Protein AF-0000000066235994 (afdb_homodimer)

Foldseek 3Di:
DPDDLVLLQQLLLLLLLLVVVLVVCQPPPGLDQDDDPVCLVVCVVCCVVVVNDDSVSVSNVVSVVVSVVVSVCCCQVPNVLSNLCSQQVWAKDKDFQDKAFPLLVVQLVVLLVCLVVVVDFDDPVVLLVSLLVSRPDDGDIDTFDIDMFSTWDDDPAATEGEAEDEQADDLVCQSVVLSVQSRVQSRCCNVPVRHHYAYAYEYQFQPVDDVVCGQDDDLVVSQVVYHCSRSRDDSVRYAYGQRSQCVSNVHGPRNVSSVQLSVLQPDPCNVVLLVLLQALPQADLVQFQDPNGGNVVSLVVNLVSCVSNSNVLVNVLSVLLVVNRNHDDDPVVVVVSSVLRGHTCADPSSHGDPVSSVVSVVSSCVVPVD/DPDDLVLLQQLLLLLLLLVVVLVVCCPPDHLPQDDDPVCLVVCVVCCVVVVNDDSVSVSNVVSVVVSVVVSVCCCQVPNVLSNLCSQQVWAKDKDFQDKAFPLLVVQLVVLLVCLVVVVDFDDPVVLLVSLLVSRPDDGDIDTFDIDMFSTWDDDPAATEGEAEDEQADDLVCQSVVLSVQSRVQSRCCNVPVRHHYAYAYEYQFQPVDDVVCGQDDDLVVSQVVYHCSRSRDDSVRYAYGQRSQCVSNVHGPRNVSSVQLSVLQPDPCNVVLLVLLQALPQADLVQFQDPNGGNVVSLVVNLVSCVSNSNVLVNVLSVLLVVNRNHDDDPVLVVVSSVLRGHTCADPSSHGCPVSSVVSVVSSCVVPVD

Organism: Methanocaldococcus jannaschii (strain ATCC 43067 / DSM 2661 / JAL-1 / JCM 10045 / NBRC 100440) (NCBI:txid243232)

InterPro domains:
  IPR019045 Restriction endonuclease, type II, HinfI-like [PF09520] (4-265)

pLDDT: mean 92.05, std 8.01, range [51.38, 98.56]

Structure (mmCIF, N/CA/C/O backbone):
data_AF-0000000066235994-model_v1
#
loop_
_entity.id
_entity.type
_entity.pdbx_description
1 polymer 'Type II restriction enzyme MjaII'
#
loop_
_atom_site.group_PDB
_atom_site.id
_atom_site.type_symbol
_atom_site.label_atom_id
_atom_site.label_alt_id
_atom_site.label_comp_id
_atom_site.label_asym_id
_atom_site.label_entity_id
_atom_site.label_seq_id
_atom_site.pdbx_PDB_ins_code
_atom_site.Cartn_x
_atom_site.Cartn_y
_atom_site.Cartn_z
_atom_site.occupancy
_atom_site.B_iso_or_equiv
_atom_site.auth_seq_id
_atom_site.auth_comp_id
_atom_site.auth_asym_id
_atom_site.auth_atom_id
_atom_site.pdbx_PDB_model_num
ATOM 1 N N . MET A 1 1 ? -5.742 -22.312 -29.156 1 58.5 1 MET A N 1
ATOM 2 C CA . MET A 1 1 ? -6.043 -23.625 -28.594 1 58.5 1 MET A CA 1
ATOM 3 C C . MET A 1 1 ? -6.418 -23.516 -27.125 1 58.5 1 MET A C 1
ATOM 5 O O . MET A 1 1 ? -5.926 -22.625 -26.422 1 58.5 1 MET A O 1
ATOM 9 N N . PRO A 1 2 ? -7.488 -24.172 -26.688 1 82.75 2 PRO A N 1
ATOM 10 C CA . PRO A 1 2 ? -7.926 -24.141 -25.297 1 82.75 2 PRO A CA 1
ATOM 11 C C . PRO A 1 2 ? -6.797 -24.453 -24.312 1 82.75 2 PRO A C 1
ATOM 13 O O . PRO A 1 2 ? -5.832 -25.125 -24.672 1 82.75 2 PRO A O 1
ATOM 16 N N . LEU A 1 3 ? -6.75 -23.75 -23.234 1 92.12 3 LEU A N 1
ATOM 17 C CA . LEU A 1 3 ? -5.754 -24.016 -22.203 1 92.12 3 LEU A CA 1
ATOM 18 C C . LEU A 1 3 ? -5.668 -25.5 -21.906 1 92.12 3 LEU A C 1
ATOM 20 O O . LEU A 1 3 ? -6.695 -26.188 -21.828 1 92.12 3 LEU A O 1
ATOM 24 N N . SER A 1 4 ? -4.48 -26 -21.922 1 94.44 4 SER A N 1
ATOM 25 C CA . SER A 1 4 ? -4.281 -27.406 -21.625 1 94.44 4 SER A CA 1
ATOM 26 C C . SER A 1 4 ? -4.707 -27.75 -20.203 1 94.44 4 SER A C 1
ATOM 28 O O . SER A 1 4 ? -4.781 -26.859 -19.344 1 94.44 4 SER A O 1
ATOM 30 N N . LYS A 1 5 ? -4.961 -28.984 -19.969 1 95.19 5 LYS A N 1
ATOM 31 C CA . LYS A 1 5 ? -5.348 -29.453 -18.641 1 95.19 5 LYS A CA 1
ATOM 32 C C . LYS A 1 5 ? -4.254 -29.156 -17.609 1 95.19 5 LYS A C 1
ATOM 34 O O . LYS A 1 5 ? -4.543 -28.844 -16.469 1 95.19 5 LYS A O 1
ATOM 39 N N . ASN A 1 6 ? -3.049 -29.297 -18.078 1 95.19 6 ASN A N 1
ATOM 40 C CA . ASN A 1 6 ? -1.917 -29.047 -17.188 1 95.19 6 ASN A CA 1
ATOM 41 C C . ASN A 1 6 ? -1.886 -27.594 -16.734 1 95.19 6 ASN A C 1
ATOM 43 O O . ASN A 1 6 ? -1.68 -27.312 -15.547 1 95.19 6 ASN A O 1
ATOM 47 N N . VAL A 1 7 ? -2.088 -26.672 -17.672 1 96.94 7 VAL A N 1
ATOM 48 C CA . VAL A 1 7 ? -2.096 -25.234 -17.359 1 96.94 7 VAL A CA 1
ATOM 49 C C . VAL A 1 7 ? -3.252 -24.922 -16.422 1 96.94 7 VAL A C 1
ATOM 51 O O . VAL A 1 7 ? -3.072 -24.219 -15.414 1 96.94 7 VAL A O 1
ATOM 54 N N . ILE A 1 8 ? -4.395 -25.484 -16.719 1 97.81 8 ILE A N 1
ATOM 55 C CA . ILE A 1 8 ? -5.59 -25.266 -15.922 1 97.81 8 ILE A CA 1
ATOM 56 C C . ILE A 1 8 ? -5.348 -25.75 -14.492 1 97.81 8 ILE A C 1
ATOM 58 O O . ILE A 1 8 ? -5.66 -25.047 -13.531 1 97.81 8 ILE A O 1
ATOM 62 N N . GLU A 1 9 ? -4.797 -26.891 -14.328 1 97.69 9 GLU A N 1
ATOM 63 C CA . GLU A 1 9 ? -4.543 -27.469 -13.008 1 97.69 9 GLU A CA 1
ATOM 64 C C . GLU A 1 9 ? -3.539 -26.609 -12.227 1 97.69 9 GLU A C 1
ATOM 66 O O . GLU A 1 9 ? -3.684 -26.422 -11.023 1 97.69 9 GLU A O 1
ATOM 71 N N . LYS A 1 10 ? -2.486 -26.156 -12.898 1 97.44 10 LYS A N 1
ATOM 72 C CA . LYS A 1 10 ? -1.503 -25.312 -12.227 1 97.44 10 LYS A CA 1
ATOM 73 C C . LYS A 1 10 ? -2.15 -24.031 -11.688 1 97.44 10 LYS A C 1
ATOM 75 O O . LYS A 1 10 ? -1.8 -23.562 -10.602 1 97.44 10 LYS A O 1
ATOM 80 N N . ILE A 1 11 ? -3.068 -23.438 -12.477 1 98.06 11 ILE A N 1
ATOM 81 C CA . ILE A 1 11 ? -3.791 -22.25 -12.031 1 98.06 11 ILE A CA 1
ATOM 82 C C . ILE A 1 11 ? -4.645 -22.594 -10.812 1 98.06 11 ILE A C 1
ATOM 84 O O . ILE A 1 11 ? -4.703 -21.828 -9.852 1 98.06 11 ILE A O 1
ATOM 88 N N . SER A 1 12 ? -5.309 -23.781 -10.844 1 98.44 12 SER A N 1
ATOM 89 C CA . SER A 1 12 ? -6.094 -24.25 -9.711 1 98.44 12 SER A CA 1
ATOM 90 C C . SER A 1 12 ? -5.238 -24.375 -8.453 1 98.44 12 SER A C 1
ATOM 92 O O . SER A 1 12 ? -5.637 -23.922 -7.379 1 98.44 12 SER A O 1
ATOM 94 N N . ILE A 1 13 ? -4.09 -24.984 -8.609 1 97.56 13 ILE A N 1
ATOM 95 C CA . ILE A 1 13 ? -3.189 -25.203 -7.484 1 97.56 13 ILE A CA 1
ATOM 96 C C . ILE A 1 13 ? -2.762 -23.859 -6.895 1 97.56 13 ILE A C 1
ATOM 98 O O . ILE A 1 13 ? -2.744 -23.688 -5.672 1 97.56 13 ILE A O 1
ATOM 102 N N . GLU A 1 14 ? -2.43 -22.891 -7.777 1 97.25 14 GLU A N 1
ATOM 103 C CA . GLU A 1 14 ? -2.053 -21.562 -7.312 1 97.25 14 GLU A CA 1
ATOM 104 C C . GLU A 1 14 ? -3.213 -20.891 -6.59 1 97.25 14 GLU A C 1
ATOM 106 O O . GLU A 1 14 ? -3.008 -20.203 -5.582 1 97.25 14 GLU A O 1
ATOM 111 N N . THR A 1 15 ? -4.426 -21.016 -7.113 1 98 15 THR A N 1
ATOM 112 C CA . THR A 1 15 ? -5.621 -20.453 -6.496 1 98 15 THR A CA 1
ATOM 113 C C . THR A 1 15 ? -5.832 -21.031 -5.098 1 98 15 THR A C 1
ATOM 115 O O . THR A 1 15 ? -6.066 -20.281 -4.145 1 98 15 THR A O 1
ATOM 118 N N . ILE A 1 16 ? -5.672 -22.328 -4.957 1 97.56 16 ILE A N 1
ATOM 119 C CA . ILE A 1 16 ? -5.84 -23.016 -3.678 1 97.56 16 ILE A CA 1
ATOM 120 C C . ILE A 1 16 ? -4.785 -22.516 -2.688 1 97.56 16 ILE A C 1
ATOM 122 O O . ILE A 1 16 ? -5.094 -22.266 -1.519 1 97.56 16 ILE A O 1
ATOM 126 N N . ARG A 1 17 ? -3.594 -22.422 -3.186 1 95.5 17 ARG A N 1
ATOM 127 C CA . ARG A 1 17 ? -2.504 -21.938 -2.34 1 95.5 17 ARG A CA 1
ATOM 128 C C . ARG A 1 17 ? -2.842 -20.594 -1.722 1 95.5 17 ARG A C 1
ATOM 130 O O . ARG A 1 17 ? -2.676 -20.391 -0.516 1 95.5 17 ARG A O 1
ATOM 137 N N . VAL A 1 18 ? -3.324 -19.641 -2.504 1 94.69 18 VAL A N 1
ATOM 138 C CA . VAL A 1 18 ? -3.643 -18.297 -2.043 1 94.69 18 VAL A CA 1
ATOM 139 C C . VAL A 1 18 ? -4.797 -18.344 -1.045 1 94.69 18 VAL A C 1
ATOM 141 O O . VAL A 1 18 ? -4.734 -17.734 0.019 1 94.69 18 VAL A O 1
ATOM 144 N N . LEU A 1 19 ? -5.848 -19.094 -1.416 1 95.62 19 LEU A N 1
ATOM 145 C CA . LEU A 1 19 ? -7.008 -19.203 -0.541 1 95.62 19 LEU A CA 1
ATOM 146 C C . LEU A 1 19 ? -6.617 -19.781 0.815 1 95.62 19 LEU A C 1
ATOM 148 O O . LEU A 1 19 ? -6.965 -19.219 1.856 1 95.62 19 LEU A O 1
ATOM 152 N N . LYS A 1 20 ? -5.891 -20.875 0.801 1 93.88 20 LYS A N 1
ATOM 153 C CA . LYS A 1 20 ? -5.484 -21.516 2.047 1 93.88 20 LYS A CA 1
ATOM 154 C C . LYS A 1 20 ? -4.637 -20.578 2.898 1 93.88 20 LYS A C 1
ATOM 156 O O . LYS A 1 20 ? -4.852 -20.469 4.105 1 93.88 20 LYS A O 1
ATOM 161 N N . SER A 1 21 ? -3.719 -19.938 2.281 1 89.94 21 SER A N 1
ATOM 162 C CA . SER A 1 21 ? -2.846 -19.016 2.998 1 89.94 21 SER A CA 1
ATOM 163 C C . SER A 1 21 ? -3.648 -17.906 3.67 1 89.94 21 SER A C 1
ATOM 165 O O . SER A 1 21 ? -3.342 -17.5 4.797 1 89.94 21 SER A O 1
ATOM 167 N N . ARG A 1 22 ? -4.648 -17.422 2.998 1 88.31 22 ARG A N 1
ATOM 168 C CA . ARG A 1 22 ? -5.449 -16.328 3.545 1 88.31 22 ARG A CA 1
ATOM 169 C C . ARG A 1 22 ? -6.383 -16.828 4.641 1 88.31 22 ARG A C 1
ATOM 171 O O . ARG A 1 22 ? -6.66 -16.125 5.605 1 88.31 22 ARG A O 1
ATOM 178 N N . PHE A 1 23 ? -6.922 -18.047 4.5 1 88.75 23 PHE A N 1
ATOM 179 C CA . PHE A 1 23 ? -7.738 -18.641 5.551 1 88.75 23 PHE A CA 1
ATOM 180 C C . PHE A 1 23 ? -6.93 -18.812 6.836 1 88.75 23 PHE A C 1
ATOM 182 O O . PHE A 1 23 ? -7.469 -18.672 7.934 1 88.75 23 PHE A O 1
ATOM 189 N N . ASP A 1 24 ? -5.664 -19.062 6.652 1 85.38 24 ASP A N 1
ATOM 190 C CA . ASP A 1 24 ? -4.789 -19.266 7.805 1 85.38 24 ASP A CA 1
ATOM 191 C C . ASP A 1 24 ? -4.605 -17.969 8.586 1 85.38 24 ASP A C 1
ATOM 193 O O . ASP A 1 24 ? -4.246 -18 9.766 1 85.38 24 ASP A O 1
ATOM 197 N N . THR A 1 25 ? -4.805 -16.891 7.941 1 80.25 25 THR A N 1
ATOM 198 C CA . THR A 1 25 ? -4.621 -15.609 8.602 1 80.25 25 THR A CA 1
ATOM 199 C C . THR A 1 25 ? -5.887 -15.195 9.344 1 80.25 25 THR A C 1
ATOM 201 O O . THR A 1 25 ? -5.863 -14.266 10.156 1 80.25 25 THR A O 1
ATOM 204 N N . ILE A 1 26 ? -7 -15.766 8.992 1 76.19 26 ILE A N 1
ATOM 205 C CA . ILE A 1 26 ? -8.25 -15.453 9.664 1 76.19 26 ILE A CA 1
ATOM 206 C C . ILE A 1 26 ? -8.5 -16.438 10.805 1 76.19 26 ILE A C 1
ATOM 208 O O . ILE A 1 26 ? -8.477 -17.656 10.586 1 76.19 26 ILE A O 1
ATOM 212 N N . SER A 1 27 ? -7.934 -16.266 12.023 1 60.5 27 SER A N 1
ATOM 213 C CA . SER A 1 27 ? -8.148 -17.203 13.125 1 60.5 27 SER A CA 1
ATOM 214 C C . SER A 1 27 ? -9.617 -17.594 13.242 1 60.5 27 SER A C 1
ATOM 216 O O . SER A 1 27 ? -10.492 -16.859 12.766 1 60.5 27 SER A O 1
ATOM 218 N N . ASP A 1 28 ? -9.961 -19 13.5 1 54.44 28 ASP A N 1
ATOM 219 C CA . ASP A 1 28 ? -11.281 -19.594 13.703 1 54.44 28 ASP A CA 1
ATOM 220 C C . ASP A 1 28 ? -12.148 -18.703 14.586 1 54.44 28 ASP A C 1
ATOM 222 O O . ASP A 1 28 ? -13.375 -18.672 14.445 1 54.44 28 ASP A O 1
ATOM 226 N N . GLU A 1 29 ? -11.695 -18.172 15.633 1 53.28 29 GLU A N 1
ATOM 227 C CA . GLU A 1 29 ? -12.625 -17.453 16.5 1 53.28 29 GLU A CA 1
ATOM 228 C C . GLU A 1 29 ? -12.945 -16.062 15.961 1 53.28 29 GLU A C 1
ATOM 230 O O . GLU A 1 29 ? -14.109 -15.664 15.914 1 53.28 29 GLU A O 1
ATOM 235 N N . ASP A 1 30 ? -11.945 -14.984 15.891 1 54.25 30 ASP A N 1
ATOM 236 C CA . ASP A 1 30 ? -12.297 -13.641 15.43 1 54.25 30 ASP A CA 1
ATOM 237 C C . ASP A 1 30 ? -11.078 -12.938 14.828 1 54.25 30 ASP A C 1
ATOM 239 O O . ASP A 1 30 ? -9.945 -13.219 15.211 1 54.25 30 ASP A O 1
ATOM 243 N N . ILE A 1 31 ? -11.258 -12.422 13.641 1 60.41 31 ILE A N 1
ATOM 244 C CA . ILE A 1 31 ? -10.258 -11.492 13.141 1 60.41 31 ILE A CA 1
ATOM 245 C C . ILE A 1 31 ? -9.75 -10.609 14.273 1 60.41 31 ILE A C 1
ATOM 247 O O . ILE A 1 31 ? -10.539 -10.008 15.008 1 60.41 31 ILE A O 1
ATOM 251 N N . LYS A 1 32 ? -8.445 -10.766 14.641 1 68.56 32 LYS A N 1
ATOM 252 C CA . LYS A 1 32 ? -7.867 -9.961 15.719 1 68.56 32 LYS A CA 1
ATOM 253 C C . LYS A 1 32 ? -8 -8.477 15.422 1 68.56 32 LYS A C 1
ATOM 255 O O . LYS A 1 32 ? -7.531 -7.992 14.391 1 68.56 32 LYS A O 1
ATOM 260 N N . ILE A 1 33 ? -8.727 -7.891 16.312 1 74.88 33 ILE A N 1
ATOM 261 C CA . ILE A 1 33 ? -8.953 -6.457 16.203 1 74.88 33 ILE A CA 1
ATOM 262 C C . ILE A 1 33 ? -7.645 -5.707 16.422 1 74.88 33 ILE A C 1
ATOM 264 O O . ILE A 1 33 ? -6.902 -6.012 17.359 1 74.88 33 ILE A O 1
ATOM 268 N N . ARG A 1 34 ? -7.281 -4.918 15.516 1 79.69 34 ARG A N 1
ATOM 269 C CA . ARG A 1 34 ? -6.074 -4.105 15.617 1 79.69 34 ARG A CA 1
ATOM 270 C C . ARG A 1 34 ? -6.391 -2.711 16.141 1 79.69 34 ARG A C 1
ATOM 272 O O . ARG A 1 34 ? -7.453 -2.16 15.852 1 79.69 34 ARG A O 1
ATOM 279 N N . ASN A 1 35 ? -5.461 -2.225 16.984 1 87.31 35 ASN A N 1
ATOM 280 C CA . ASN A 1 35 ? -5.562 -0.851 17.469 1 87.31 35 ASN A CA 1
ATOM 281 C C . ASN A 1 35 ? -5.199 0.151 16.375 1 87.31 35 ASN A C 1
ATOM 283 O O . ASN A 1 35 ? -4.102 0.102 15.82 1 87.31 35 ASN A O 1
ATOM 287 N N . MET A 1 36 ? -6.195 0.964 15.977 1 90.12 36 MET A N 1
ATOM 288 C CA . MET A 1 36 ? -6 2.006 14.977 1 90.12 36 MET A CA 1
ATOM 289 C C . MET A 1 36 ? -6.703 3.295 15.383 1 90.12 36 MET A C 1
ATOM 291 O O . MET A 1 36 ? -7.629 3.744 14.703 1 90.12 36 MET A O 1
ATOM 295 N N . PRO A 1 37 ? -6.223 3.945 16.359 1 93.75 37 PRO A N 1
ATOM 296 C CA . PRO A 1 37 ? -6.973 5.035 16.984 1 93.75 37 PRO A CA 1
ATOM 297 C C . PRO A 1 37 ? -7.152 6.242 16.078 1 93.75 37 PRO A C 1
ATOM 299 O O . PRO A 1 37 ? -8.219 6.863 16.062 1 93.75 37 PRO A O 1
ATOM 302 N N . PHE A 1 38 ? -6.125 6.605 15.312 1 95.38 38 PHE A N 1
ATOM 303 C CA . PHE A 1 38 ? -6.234 7.766 14.438 1 95.38 38 PHE A CA 1
ATOM 304 C C . PHE A 1 38 ? -7.223 7.492 13.305 1 95.38 38 PHE A C 1
ATOM 306 O O . PHE A 1 38 ? -8.047 8.352 12.977 1 95.38 38 PHE A O 1
ATOM 313 N N . HIS A 1 39 ? -7.148 6.281 12.75 1 93.25 39 HIS A N 1
ATOM 314 C CA . HIS A 1 39 ? -8.078 5.891 11.695 1 93.25 39 HIS A CA 1
ATOM 315 C C . HIS A 1 39 ? -9.516 5.926 12.188 1 93.25 39 HIS A C 1
ATOM 317 O O . HIS A 1 39 ? -10.398 6.453 11.5 1 93.25 39 HIS A O 1
ATOM 323 N N . MET A 1 40 ? -9.711 5.426 13.398 1 92.75 40 MET A N 1
ATOM 324 C CA . MET A 1 40 ? -11.039 5.426 14.008 1 92.75 40 MET A CA 1
ATOM 325 C C . MET A 1 40 ? -11.547 6.852 14.211 1 92.75 40 MET A C 1
ATOM 327 O O . MET A 1 40 ? -12.703 7.148 13.914 1 92.75 40 MET A O 1
ATOM 331 N N . ALA A 1 41 ? -10.664 7.625 14.648 1 95.56 41 ALA A N 1
ATOM 332 C CA . ALA A 1 41 ? -11.047 9.008 14.922 1 95.56 41 ALA A CA 1
ATOM 333 C C . ALA A 1 41 ? -11.492 9.719 13.648 1 95.56 41 ALA A C 1
ATOM 335 O O . ALA A 1 41 ? -12.57 10.32 13.609 1 95.56 41 ALA A O 1
ATOM 336 N N . PHE A 1 42 ? -10.758 9.609 12.594 1 95.81 42 PHE A N 1
ATOM 337 C CA . PHE A 1 42 ? -11.094 10.273 11.336 1 95.81 42 PHE A CA 1
ATOM 338 C C . PHE A 1 42 ? -12.352 9.664 10.727 1 95.81 42 PHE A C 1
ATOM 340 O O . PHE A 1 42 ? -13.18 10.375 10.156 1 95.81 42 PHE A O 1
ATOM 347 N N . LEU A 1 43 ? -12.477 8.383 10.859 1 93.56 43 LEU A N 1
ATOM 348 C CA . LEU A 1 43 ? -13.555 7.648 10.203 1 93.56 43 LEU A CA 1
ATOM 349 C C . LEU A 1 43 ? -14.914 8.094 10.727 1 93.56 43 LEU A C 1
ATOM 351 O O . LEU A 1 43 ? -15.914 8.016 10.016 1 93.56 43 LEU A O 1
ATOM 355 N N . ARG A 1 44 ? -14.938 8.578 11.938 1 94.94 44 ARG A N 1
ATOM 356 C CA . ARG A 1 44 ? -16.203 8.961 12.57 1 94.94 44 ARG A CA 1
ATOM 357 C C . ARG A 1 44 ? -16.922 10.023 11.758 1 94.94 44 ARG A C 1
ATOM 359 O O . ARG A 1 44 ? -18.156 10.039 11.703 1 94.94 44 ARG A O 1
ATOM 366 N N . ALA A 1 45 ? -16.188 10.859 11.125 1 94.88 45 ALA A N 1
ATOM 367 C CA . ALA A 1 45 ? -16.781 11.93 10.328 1 94.88 45 ALA A CA 1
ATOM 368 C C . ALA A 1 45 ? -17.547 11.359 9.133 1 94.88 45 ALA A C 1
ATOM 370 O O . ALA A 1 45 ? -18.406 12.031 8.555 1 94.88 45 ALA A O 1
ATOM 371 N N . PHE A 1 46 ? -17.281 10.125 8.773 1 92.5 46 PHE A N 1
ATOM 372 C CA . PHE A 1 46 ? -17.797 9.57 7.523 1 92.5 46 PHE A CA 1
ATOM 373 C C . PHE A 1 46 ? -18.875 8.523 7.793 1 92.5 46 PHE A C 1
ATOM 375 O O . PHE A 1 46 ? -19.391 7.906 6.859 1 92.5 46 PHE A O 1
ATOM 382 N N . TYR A 1 47 ? -19.188 8.312 9.094 1 90.62 47 TYR A N 1
ATOM 383 C CA . TYR A 1 47 ? -20.109 7.25 9.461 1 90.62 47 TYR A CA 1
ATOM 384 C C . TYR A 1 47 ? -21.391 7.328 8.625 1 90.62 47 TYR A C 1
ATOM 386 O O . TYR A 1 47 ? -21.781 6.348 7.988 1 90.62 47 TYR A O 1
ATOM 394 N N . GLY A 1 48 ? -21.984 8.445 8.5 1 86.06 48 GLY A N 1
ATOM 395 C CA . GLY A 1 48 ? -23.219 8.609 7.738 1 86.06 48 GLY A CA 1
ATOM 396 C C . GLY A 1 48 ? -23.047 8.344 6.254 1 86.06 48 GLY A C 1
ATOM 397 O O . GLY A 1 48 ? -23.891 7.688 5.633 1 86.06 48 GLY A O 1
ATOM 398 N N . LYS A 1 49 ? -21.953 8.672 5.715 1 84.5 49 LYS A N 1
ATOM 399 C CA . LYS A 1 49 ? -21.703 8.586 4.281 1 84.5 49 LYS A CA 1
ATOM 400 C C . LYS A 1 49 ? -21.391 7.148 3.863 1 84.5 49 LYS A C 1
ATOM 402 O O . LYS A 1 49 ? -21.688 6.746 2.736 1 84.5 49 LYS A O 1
ATOM 407 N N . ILE A 1 50 ? -20.828 6.406 4.828 1 85.06 50 ILE A N 1
ATOM 408 C CA . ILE A 1 50 ? -20.375 5.082 4.418 1 85.06 50 ILE A CA 1
ATOM 409 C C . ILE A 1 50 ? -21.234 4.008 5.066 1 85.06 50 ILE A C 1
ATOM 411 O O . ILE A 1 50 ? -20.953 2.814 4.949 1 85.06 50 ILE A O 1
ATOM 415 N N . GLY A 1 51 ? -22.266 4.379 5.742 1 85.06 51 GLY A N 1
ATOM 416 C CA . GLY A 1 51 ? -23.25 3.445 6.289 1 85.06 51 GLY A CA 1
ATOM 417 C C . GLY A 1 51 ? -22.719 2.684 7.496 1 85.06 51 GLY A C 1
ATOM 418 O O . GLY A 1 51 ? -22.922 1.471 7.602 1 85.06 51 GLY A O 1
ATOM 419 N N . ILE A 1 52 ? -21.906 3.238 8.312 1 88.06 52 ILE A N 1
ATOM 420 C CA . ILE A 1 52 ? -21.438 2.691 9.586 1 88.06 52 ILE A CA 1
ATOM 421 C C . ILE A 1 52 ? -22.188 3.355 10.734 1 88.06 52 ILE A C 1
ATOM 423 O O . ILE A 1 52 ? -22.312 4.582 10.781 1 88.06 52 ILE A O 1
ATOM 427 N N . ASN A 1 53 ? -22.594 2.555 11.672 1 90.06 53 ASN A N 1
ATOM 428 C CA . ASN A 1 53 ? -23.516 3.084 12.672 1 90.06 53 ASN A CA 1
ATOM 429 C C . ASN A 1 53 ? -22.797 3.439 13.969 1 90.06 53 ASN A C 1
ATOM 431 O O . ASN A 1 53 ? -23.25 4.301 14.727 1 90.06 53 ASN A O 1
ATOM 435 N N . ASP A 1 54 ? -21.734 2.684 14.266 1 91.69 54 ASP A N 1
ATOM 436 C CA . ASP A 1 54 ? -21.047 2.924 15.531 1 91.69 54 ASP A CA 1
ATOM 437 C C . ASP A 1 54 ? -19.594 2.461 15.469 1 91.69 54 ASP A C 1
ATOM 439 O O . ASP A 1 54 ? -19.141 1.969 14.438 1 91.69 54 ASP A O 1
ATOM 443 N N . ASP A 1 55 ? -18.922 2.629 16.547 1 89.19 55 ASP A N 1
ATOM 444 C CA . ASP A 1 55 ? -17.5 2.344 16.594 1 89.19 55 ASP A CA 1
ATOM 445 C C . ASP A 1 55 ? -17.234 0.845 16.484 1 89.19 55 ASP A C 1
ATOM 447 O O . ASP A 1 55 ? -16.172 0.43 16 1 89.19 55 ASP A O 1
ATOM 451 N N . THR A 1 56 ? -18.156 0.025 16.969 1 86.62 56 THR A N 1
ATOM 452 C CA . THR A 1 56 ? -18 -1.422 16.859 1 86.62 56 THR A CA 1
ATOM 453 C C . THR A 1 56 ? -18 -1.87 15.406 1 86.62 56 THR A C 1
ATOM 455 O O . THR A 1 56 ? -17.125 -2.643 14.992 1 86.62 56 THR A O 1
ATOM 458 N N . GLU A 1 57 ? -18.906 -1.323 14.641 1 87.5 57 GLU A N 1
ATOM 459 C CA . GLU A 1 57 ? -18.953 -1.616 13.211 1 87.5 57 GLU A CA 1
ATOM 460 C C . GLU A 1 57 ? -17.734 -1.055 12.484 1 87.5 57 GLU A C 1
ATOM 462 O O . GLU A 1 57 ? -17.219 -1.684 11.562 1 87.5 57 GLU A O 1
ATOM 467 N N . ALA A 1 58 ? -17.344 0.111 12.977 1 89.19 58 ALA A N 1
ATOM 468 C CA . ALA A 1 58 ? -16.172 0.739 12.375 1 89.19 58 ALA A CA 1
ATOM 469 C C . ALA A 1 58 ? -14.922 -0.111 12.586 1 89.19 58 ALA A C 1
ATOM 471 O O . ALA A 1 58 ? -14.133 -0.303 11.664 1 89.19 58 ALA A O 1
ATOM 472 N N . LEU A 1 59 ? -14.812 -0.542 13.758 1 84.5 59 LEU A N 1
ATOM 473 C CA . LEU A 1 59 ? -13.656 -1.364 14.086 1 84.5 59 LEU A CA 1
ATOM 474 C C . LEU A 1 59 ? -13.648 -2.65 13.266 1 84.5 59 LEU A C 1
ATOM 476 O O . LEU A 1 59 ? -12.594 -3.086 12.805 1 84.5 59 LEU A O 1
ATOM 480 N N . LYS A 1 60 ? -14.781 -3.279 13.07 1 82.62 60 LYS A N 1
ATOM 481 C CA . LYS A 1 60 ? -14.906 -4.465 12.234 1 82.62 60 LYS A CA 1
ATOM 482 C C . LYS A 1 60 ? -14.523 -4.156 10.789 1 82.62 60 LYS A C 1
ATOM 484 O O . LYS A 1 60 ? -13.789 -4.918 10.156 1 82.62 60 LYS A O 1
ATOM 489 N N . PHE A 1 61 ? -15.016 -3.08 10.344 1 87.56 61 PHE A N 1
ATOM 490 C CA . PHE A 1 61 ? -14.711 -2.65 8.984 1 87.56 61 PHE A CA 1
ATOM 491 C C . PHE A 1 61 ? -13.211 -2.457 8.805 1 87.56 61 PHE A C 1
ATOM 493 O O . PHE A 1 61 ? -12.633 -2.924 7.82 1 87.56 61 PHE A O 1
ATOM 500 N N . LEU A 1 62 ? -12.664 -1.755 9.789 1 86.56 62 LEU A N 1
ATOM 501 C CA . LEU A 1 62 ? -11.234 -1.465 9.703 1 86.56 62 LEU A CA 1
ATOM 502 C C . LEU A 1 62 ? -10.422 -2.752 9.711 1 86.56 62 LEU A C 1
ATOM 504 O O . LEU A 1 62 ? -9.469 -2.891 8.945 1 86.56 62 LEU A O 1
ATOM 508 N N . THR A 1 63 ? -10.781 -3.621 10.508 1 81.25 63 THR A N 1
ATOM 509 C CA . THR A 1 63 ? -10.086 -4.895 10.617 1 81.25 63 THR A CA 1
ATOM 510 C C . THR A 1 63 ? -10.195 -5.684 9.312 1 81.25 63 THR A C 1
ATOM 512 O O . THR A 1 63 ? -9.195 -6.207 8.812 1 81.25 63 THR A O 1
ATOM 515 N N . LEU A 1 64 ? -11.391 -5.75 8.766 1 85 64 LEU A N 1
ATOM 516 C CA . LEU A 1 64 ? -11.617 -6.449 7.508 1 85 64 LEU A CA 1
ATOM 517 C C . LEU A 1 64 ? -10.875 -5.777 6.363 1 85 64 LEU A C 1
ATOM 519 O O . LEU A 1 64 ? -10.359 -6.449 5.469 1 85 64 LEU A O 1
ATOM 523 N N . SER A 1 65 ? -10.836 -4.465 6.426 1 86.75 65 SER A N 1
ATOM 524 C CA . SER A 1 65 ? -10.133 -3.717 5.387 1 86.75 65 SER A CA 1
ATOM 525 C C . SER A 1 65 ? -8.648 -4.035 5.383 1 86.75 65 SER A C 1
ATOM 527 O O . SER A 1 65 ? -8.031 -4.148 4.32 1 86.75 65 SER A O 1
ATOM 529 N N . GLN A 1 66 ? -8.102 -4.141 6.512 1 81.69 66 GLN A N 1
ATOM 530 C CA . GLN A 1 66 ? -6.691 -4.496 6.609 1 81.69 66 GLN A CA 1
ATOM 531 C C . GLN A 1 66 ? -6.441 -5.906 6.082 1 81.69 66 GLN A C 1
ATOM 533 O O . GLN A 1 66 ? -5.441 -6.148 5.402 1 81.69 66 GLN A O 1
ATOM 538 N N . TRP A 1 67 ? -7.297 -6.805 6.461 1 83.56 67 TRP A N 1
ATOM 539 C CA . TRP A 1 67 ? -7.191 -8.172 5.957 1 83.56 67 TRP A CA 1
ATOM 540 C C . TRP A 1 67 ? -7.285 -8.195 4.434 1 83.56 67 TRP A C 1
ATOM 542 O O . TRP A 1 67 ? -6.508 -8.883 3.768 1 83.56 67 TRP A O 1
ATOM 552 N N . PHE A 1 68 ? -8.242 -7.441 3.945 1 86.81 68 PHE A N 1
ATOM 553 C CA . PHE A 1 68 ? -8.43 -7.367 2.5 1 86.81 68 PHE A CA 1
ATOM 554 C C . PHE A 1 68 ? -7.188 -6.797 1.824 1 86.81 68 PHE A C 1
ATOM 556 O O . PHE A 1 68 ? -6.836 -7.203 0.715 1 86.81 68 PHE A O 1
ATOM 563 N N . HIS A 1 69 ? -6.617 -5.871 2.438 1 82.69 69 HIS A N 1
ATOM 564 C CA . HIS A 1 69 ? -5.371 -5.336 1.905 1 82.69 69 HIS A CA 1
ATOM 565 C C . HIS A 1 69 ? -4.32 -6.43 1.759 1 82.69 69 HIS A C 1
ATOM 567 O O . HIS A 1 69 ? -3.566 -6.445 0.782 1 82.69 69 HIS A O 1
ATOM 573 N N . GLY A 1 70 ? -4.266 -7.25 2.742 1 82.56 70 GLY A N 1
ATOM 574 C CA . GLY A 1 70 ? -3.367 -8.391 2.639 1 82.56 70 GLY A CA 1
ATOM 575 C C . GLY A 1 70 ? -3.674 -9.281 1.454 1 82.56 70 GLY A C 1
ATOM 576 O O . GLY A 1 70 ? -2.762 -9.719 0.746 1 82.56 70 GLY A O 1
ATOM 577 N N . LEU A 1 71 ? -4.914 -9.57 1.235 1 87.81 71 LEU A N 1
ATOM 578 C CA . LEU A 1 71 ? -5.332 -10.367 0.086 1 87.81 71 LEU A CA 1
ATOM 579 C C . LEU A 1 71 ? -4.945 -9.68 -1.22 1 87.81 71 LEU A C 1
ATOM 581 O O . LEU A 1 71 ? -4.41 -10.32 -2.129 1 87.81 71 LEU A O 1
ATOM 585 N N . SER A 1 72 ? -5.203 -8.375 -1.256 1 87.19 72 SER A N 1
ATOM 586 C CA . SER A 1 72 ? -4.887 -7.605 -2.455 1 87.19 72 SER A CA 1
ATOM 587 C C . SER A 1 72 ? -3.393 -7.629 -2.752 1 87.19 72 SER A C 1
ATOM 589 O O . SER A 1 72 ? -2.986 -7.758 -3.91 1 87.19 72 SER A O 1
ATOM 591 N N . THR A 1 73 ? -2.639 -7.516 -1.753 1 83 73 THR A N 1
ATOM 592 C CA . THR A 1 73 ? -1.189 -7.574 -1.909 1 83 73 THR A CA 1
ATOM 593 C C . THR A 1 73 ? -0.753 -8.953 -2.4 1 83 73 THR A C 1
ATOM 595 O O . THR A 1 73 ? 0.11 -9.062 -3.273 1 83 73 THR A O 1
ATOM 598 N N . THR A 1 74 ? -1.35 -9.953 -1.843 1 87.56 74 THR A N 1
ATOM 599 C CA . THR A 1 74 ? -1.034 -11.32 -2.262 1 87.56 74 THR A CA 1
ATOM 600 C C . THR A 1 74 ? -1.372 -11.523 -3.736 1 87.56 74 THR A C 1
ATOM 602 O O . THR A 1 74 ? -0.595 -12.125 -4.48 1 87.56 74 THR A O 1
ATOM 605 N N . LEU A 1 75 ? -2.496 -11.055 -4.176 1 92.31 75 LEU A N 1
ATOM 606 C CA . LEU A 1 75 ? -2.879 -11.148 -5.578 1 92.31 75 LEU A CA 1
ATOM 607 C C . LEU A 1 75 ? -1.896 -10.391 -6.465 1 92.31 75 LEU A C 1
ATOM 609 O O . LEU A 1 75 ? -1.422 -10.922 -7.473 1 92.31 75 LEU A O 1
ATOM 613 N N . GLY A 1 76 ? -1.543 -9.242 -6.02 1 87.56 76 GLY A N 1
ATOM 614 C CA . GLY A 1 76 ? -0.704 -8.359 -6.816 1 87.56 76 GLY A CA 1
ATOM 615 C C . GLY A 1 76 ? 0.747 -8.797 -6.863 1 87.56 76 GLY A C 1
ATOM 616 O O . GLY A 1 76 ? 1.404 -8.68 -7.898 1 87.56 76 GLY A O 1
ATOM 617 N N . GLN A 1 77 ? 1.262 -9.297 -5.777 1 79.25 77 GLN A N 1
ATOM 618 C CA . GLN A 1 77 ? 2.689 -9.57 -5.668 1 79.25 77 GLN A CA 1
ATOM 619 C C . GLN A 1 77 ? 3.014 -11 -6.113 1 79.25 77 GLN A C 1
ATOM 621 O O . GLN A 1 77 ? 4.117 -11.273 -6.59 1 79.25 77 GLN A O 1
ATOM 626 N N . SER A 1 78 ? 2.061 -11.859 -5.918 1 89.62 78 SER A N 1
ATOM 627 C CA . SER A 1 78 ? 2.426 -13.258 -6.156 1 89.62 78 SER A CA 1
ATOM 628 C C . SER A 1 78 ? 1.446 -13.93 -7.109 1 89.62 78 SER A C 1
ATOM 630 O O . SER A 1 78 ? 1.854 -14.523 -8.109 1 89.62 78 SER A O 1
ATOM 632 N N . TYR A 1 79 ? 0.219 -13.828 -6.988 1 96.44 79 TYR A N 1
ATOM 633 C CA . TYR A 1 79 ? -0.745 -14.609 -7.754 1 96.44 79 TYR A CA 1
ATOM 634 C C . TYR A 1 79 ? -0.69 -14.25 -9.234 1 96.44 79 TYR A C 1
ATOM 636 O O . TYR A 1 79 ? -0.52 -15.125 -10.086 1 96.44 79 TYR A O 1
ATOM 644 N N . PHE A 1 80 ? -0.822 -12.969 -9.57 1 97.25 80 PHE A N 1
ATOM 645 C CA . PHE A 1 80 ? -0.862 -12.547 -10.969 1 97.25 80 PHE A CA 1
ATOM 646 C C . PHE A 1 80 ? 0.44 -12.898 -11.68 1 97.25 80 PHE A C 1
ATOM 648 O O . PHE A 1 80 ? 0.425 -13.344 -12.828 1 97.25 80 PHE A O 1
ATOM 655 N N . GLU A 1 81 ? 1.52 -12.672 -11 1 96.75 81 GLU A N 1
ATOM 656 C CA . GLU A 1 81 ? 2.818 -13.023 -11.57 1 96.75 81 GLU A CA 1
ATOM 657 C C . GLU A 1 81 ? 2.918 -14.516 -11.852 1 96.75 81 GLU A C 1
ATOM 659 O O . GLU A 1 81 ? 3.33 -14.922 -12.945 1 96.75 81 GLU A O 1
ATOM 664 N N . ASN A 1 82 ? 2.486 -15.32 -10.906 1 97.38 82 ASN A N 1
ATOM 665 C CA . ASN A 1 82 ? 2.545 -16.766 -11.07 1 97.38 82 ASN A CA 1
ATOM 666 C C . ASN A 1 82 ? 1.645 -17.25 -12.203 1 97.38 82 ASN A C 1
ATOM 668 O O . ASN A 1 82 ? 2.035 -18.109 -12.992 1 97.38 82 ASN A O 1
ATOM 672 N N . ILE A 1 83 ? 0.47 -16.672 -12.273 1 98.31 83 ILE A N 1
ATOM 673 C CA . ILE A 1 83 ? -0.446 -17.047 -13.344 1 98.31 83 ILE A CA 1
ATOM 674 C C . ILE A 1 83 ? 0.158 -16.656 -14.695 1 98.31 83 ILE A C 1
ATOM 676 O O . ILE A 1 83 ? 0.072 -17.422 -15.664 1 98.31 83 ILE A O 1
ATOM 680 N N . ALA A 1 84 ? 0.755 -15.477 -14.703 1 98.06 84 ALA A N 1
ATOM 681 C CA . ALA A 1 84 ? 1.404 -15.039 -15.938 1 98.06 84 ALA A CA 1
ATOM 682 C C . ALA A 1 84 ? 2.5 -16.016 -16.359 1 98.06 84 ALA A C 1
ATOM 684 O O . ALA A 1 84 ? 2.633 -16.328 -17.547 1 98.06 84 ALA A O 1
ATOM 685 N N . HIS A 1 85 ? 3.271 -16.484 -15.438 1 98.12 85 HIS A N 1
ATOM 686 C CA . HIS A 1 85 ? 4.324 -17.453 -15.719 1 98.12 85 HIS A CA 1
ATOM 687 C C . HIS A 1 85 ? 3.738 -18.766 -16.234 1 98.12 85 HIS A C 1
ATOM 689 O O . HIS A 1 85 ? 4.258 -19.359 -17.172 1 98.12 85 HIS A O 1
ATOM 695 N N . ILE A 1 86 ? 2.717 -19.203 -15.586 1 97.69 86 ILE A N 1
ATOM 696 C CA . ILE A 1 86 ? 2.07 -20.453 -15.969 1 97.69 86 ILE A CA 1
ATOM 697 C C . ILE A 1 86 ? 1.562 -20.359 -17.406 1 97.69 86 ILE A C 1
ATOM 699 O O . ILE A 1 86 ? 1.771 -21.281 -18.203 1 97.69 86 ILE A O 1
ATOM 703 N N . LEU A 1 87 ? 0.94 -19.297 -17.75 1 97.94 87 LEU A N 1
ATOM 704 C CA . LEU A 1 87 ? 0.323 -19.125 -19.062 1 97.94 87 LEU A CA 1
ATOM 705 C C . LEU A 1 87 ? 1.383 -18.969 -20.141 1 97.94 87 LEU A C 1
ATOM 707 O O . LEU A 1 87 ? 1.228 -19.5 -21.25 1 97.94 87 LEU A O 1
ATOM 711 N N . SER A 1 88 ? 2.502 -18.234 -19.844 1 97.19 88 SER A N 1
ATOM 712 C CA . SER A 1 88 ? 3.467 -17.859 -20.859 1 97.19 88 SER A CA 1
ATOM 713 C C . SER A 1 88 ? 4.68 -18.781 -20.859 1 97.19 88 SER A C 1
ATOM 715 O O . SER A 1 88 ? 5.492 -18.75 -21.781 1 97.19 88 SER A O 1
ATOM 717 N N . ASN A 1 89 ? 4.773 -19.625 -19.844 1 96.12 89 ASN A N 1
ATOM 718 C CA . ASN A 1 89 ? 6 -20.375 -19.578 1 96.12 89 ASN A CA 1
ATOM 719 C C . ASN A 1 89 ? 7.199 -19.438 -19.406 1 96.12 89 ASN A C 1
ATOM 721 O O . ASN A 1 89 ? 8.297 -19.75 -19.859 1 96.12 89 ASN A O 1
ATOM 725 N N . GLY A 1 90 ? 6.887 -18.25 -18.891 1 96.62 90 GLY A N 1
ATOM 726 C CA . GLY A 1 90 ? 7.93 -17.266 -18.625 1 96.62 90 GLY A CA 1
ATOM 727 C C . GLY A 1 90 ? 8.398 -17.281 -17.172 1 96.62 90 GLY A C 1
ATOM 728 O O . GLY A 1 90 ? 8.102 -18.203 -16.422 1 96.62 90 GLY A O 1
ATOM 729 N N . GLU A 1 91 ? 9.219 -16.281 -16.859 1 96.75 91 GLU A N 1
ATOM 730 C CA . GLU A 1 91 ? 9.789 -16.188 -15.523 1 96.75 91 GLU A CA 1
ATOM 731 C C . GLU A 1 91 ? 10.07 -14.75 -15.133 1 96.75 91 GLU A C 1
ATOM 733 O O . GLU A 1 91 ? 10.102 -13.867 -15.992 1 96.75 91 GLU A O 1
ATOM 738 N N . LYS A 1 92 ? 10.172 -14.594 -13.898 1 95.19 92 LYS A N 1
ATOM 739 C CA . LYS A 1 92 ? 10.727 -13.336 -13.406 1 95.19 92 LYS A CA 1
ATOM 740 C C . LYS A 1 92 ? 12.234 -13.266 -13.656 1 95.19 92 LYS A C 1
ATOM 742 O O . LYS A 1 92 ? 12.945 -14.258 -13.477 1 95.19 92 LYS A O 1
ATOM 747 N N . ARG A 1 93 ? 12.719 -12.141 -14.141 1 95.12 93 ARG A N 1
ATOM 748 C CA . ARG A 1 93 ? 14.141 -12.039 -14.438 1 95.12 93 ARG A CA 1
ATOM 749 C C . ARG A 1 93 ? 14.695 -10.688 -14.016 1 95.12 93 ARG A C 1
ATOM 751 O O . ARG A 1 93 ? 14.109 -9.648 -14.32 1 95.12 93 ARG A O 1
ATOM 758 N N . THR A 1 94 ? 15.773 -10.742 -13.336 1 93.88 94 THR A N 1
ATOM 759 C CA . THR A 1 94 ? 16.469 -9.531 -12.922 1 93.88 94 THR A CA 1
ATOM 760 C C . THR A 1 94 ? 17.719 -9.312 -13.773 1 93.88 94 THR A C 1
ATOM 762 O O . THR A 1 94 ? 18.5 -10.242 -13.984 1 93.88 94 THR A O 1
ATOM 765 N N . PHE A 1 95 ? 17.859 -8.133 -14.242 1 91.44 95 PHE A N 1
ATOM 766 C CA . PHE A 1 95 ? 19.016 -7.754 -15.062 1 91.44 95 PHE A CA 1
ATOM 767 C C . PHE A 1 95 ? 19.953 -6.836 -14.289 1 91.44 95 PHE A C 1
ATOM 769 O O . PHE A 1 95 ? 19.625 -5.672 -14.039 1 91.44 95 PHE A O 1
ATOM 776 N N . LYS A 1 96 ? 21.031 -7.488 -13.938 1 87.5 96 LYS A N 1
ATOM 777 C CA . LYS A 1 96 ? 22.031 -6.762 -13.172 1 87.5 96 LYS A CA 1
ATOM 778 C C . LYS A 1 96 ? 23.391 -6.816 -13.867 1 87.5 96 LYS A C 1
ATOM 780 O O . LYS A 1 96 ? 23.641 -7.703 -14.688 1 87.5 96 LYS A O 1
ATOM 785 N N . ASN A 1 97 ? 24.203 -5.836 -13.625 1 88.81 97 ASN A N 1
ATOM 786 C CA . ASN A 1 97 ? 25.594 -5.789 -14.062 1 88.81 97 ASN A CA 1
ATOM 787 C C . ASN A 1 97 ? 25.703 -5.945 -15.578 1 88.81 97 ASN A C 1
ATOM 789 O O . ASN A 1 97 ? 26.625 -6.594 -16.062 1 88.81 97 ASN A O 1
ATOM 793 N N . TYR A 1 98 ? 24.688 -5.574 -16.266 1 90.81 98 TYR A N 1
ATOM 794 C CA . TYR A 1 98 ? 24.766 -5.582 -17.719 1 90.81 98 TYR A CA 1
ATOM 795 C C . TYR A 1 98 ? 25.266 -4.238 -18.25 1 90.81 98 TYR A C 1
ATOM 797 O O . TYR A 1 98 ? 25.281 -3.246 -17.516 1 90.81 98 TYR A O 1
ATOM 805 N N . LYS A 1 99 ? 25.719 -4.262 -19.453 1 93.69 99 LYS A N 1
ATOM 806 C CA . LYS A 1 99 ? 26.297 -3.053 -20.031 1 93.69 99 LYS A CA 1
ATOM 807 C C . LYS A 1 99 ? 25.5 -2.592 -21.25 1 93.69 99 LYS A C 1
ATOM 809 O O . LYS A 1 99 ? 24.875 -3.404 -21.938 1 93.69 99 LYS A O 1
ATOM 814 N N . ILE A 1 100 ? 25.469 -1.296 -21.391 1 94 100 ILE A N 1
ATOM 815 C CA . ILE A 1 100 ? 24.891 -0.653 -22.578 1 94 100 ILE A CA 1
ATOM 816 C C . ILE A 1 100 ? 25.844 0.441 -23.078 1 94 100 ILE A C 1
ATOM 818 O O . ILE A 1 100 ? 26.734 0.885 -22.344 1 94 100 ILE A O 1
ATOM 822 N N . LYS A 1 101 ? 25.703 0.768 -24.297 1 94.69 101 LYS A N 1
ATOM 823 C CA . LYS A 1 101 ? 26.516 1.854 -24.828 1 94.69 101 LYS A CA 1
ATOM 824 C C . LYS A 1 101 ? 26.141 3.189 -24.203 1 94.69 101 LYS A C 1
ATOM 826 O O . LYS A 1 101 ? 24.953 3.449 -23.938 1 94.69 101 LYS A O 1
ATOM 831 N N . ARG A 1 102 ? 27.062 4.059 -24.016 1 93.06 102 ARG A N 1
ATOM 832 C CA . ARG A 1 102 ? 26.828 5.391 -23.469 1 93.06 102 ARG A CA 1
ATOM 833 C C . ARG A 1 102 ? 25.844 6.168 -24.328 1 93.06 102 ARG A C 1
ATOM 835 O O . ARG A 1 102 ? 25.016 6.926 -23.812 1 93.06 102 ARG A O 1
ATOM 842 N N . SER A 1 103 ? 25.922 5.984 -25.594 1 95.25 103 SER A N 1
ATOM 843 C CA . SER A 1 103 ? 25.016 6.656 -26.516 1 95.25 103 SER A CA 1
ATOM 844 C C . SER A 1 103 ? 23.562 6.277 -26.219 1 95.25 103 SER A C 1
ATOM 846 O O . SER A 1 103 ? 22.656 7.102 -26.375 1 95.25 103 SER A O 1
ATOM 848 N N . VAL A 1 104 ? 23.375 5.062 -25.812 1 96.25 104 VAL A N 1
ATOM 849 C CA . VAL A 1 104 ? 22.047 4.57 -25.5 1 96.25 104 VAL A CA 1
ATOM 850 C C . VAL A 1 104 ? 21.547 5.219 -24.203 1 96.25 104 VAL A C 1
ATOM 852 O O . VAL A 1 104 ? 20.406 5.691 -24.125 1 96.25 104 VAL A O 1
ATOM 855 N N . ARG A 1 105 ? 22.391 5.281 -23.219 1 93.19 105 ARG A N 1
ATOM 856 C CA . ARG A 1 105 ? 22.062 5.918 -21.953 1 93.19 105 ARG A CA 1
ATOM 857 C C . ARG A 1 105 ? 21.672 7.379 -22.156 1 93.19 105 ARG A C 1
ATOM 859 O O . ARG A 1 105 ? 20.688 7.852 -21.594 1 93.19 105 ARG A O 1
ATOM 866 N N . ASP A 1 106 ? 22.5 8.031 -22.953 1 90.69 106 ASP A N 1
ATOM 867 C CA . ASP A 1 106 ? 22.25 9.445 -23.219 1 90.69 106 ASP A CA 1
ATOM 868 C C . ASP A 1 106 ? 20.922 9.633 -23.953 1 90.69 106 ASP A C 1
ATOM 870 O O . ASP A 1 106 ? 20.156 10.562 -23.641 1 90.69 106 ASP A O 1
ATOM 874 N N . LYS A 1 107 ? 20.641 8.781 -24.844 1 94.69 107 LYS A N 1
ATOM 875 C CA . LYS A 1 107 ? 19.406 8.875 -25.594 1 94.69 107 LYS A CA 1
ATOM 876 C C . LYS A 1 107 ? 18.188 8.617 -24.703 1 94.69 107 LYS A C 1
ATOM 878 O O . LYS A 1 107 ? 17.172 9.305 -24.812 1 94.69 107 LYS A O 1
ATOM 883 N N . ILE A 1 108 ? 18.266 7.641 -23.797 1 95.31 108 ILE A N 1
ATOM 884 C CA . ILE A 1 108 ? 17.188 7.344 -22.859 1 95.31 108 ILE A CA 1
ATOM 885 C C . ILE A 1 108 ? 16.922 8.562 -21.984 1 95.31 108 ILE A C 1
ATOM 887 O O . ILE A 1 108 ? 15.773 8.945 -21.781 1 95.31 108 ILE A O 1
ATOM 891 N N . SER A 1 109 ? 18.031 9.172 -21.547 1 89.19 109 SER A N 1
ATOM 892 C CA . SER A 1 109 ? 17.891 10.375 -20.734 1 89.19 109 SER A CA 1
ATOM 893 C C . SER A 1 109 ? 17.188 11.484 -21.5 1 89.19 109 SER A C 1
ATOM 895 O O . SER A 1 109 ? 16.344 12.195 -20.953 1 89.19 109 SER A O 1
ATOM 897 N N . GLU A 1 110 ? 17.531 11.602 -22.703 1 91.56 110 GLU A N 1
ATOM 898 C CA . GLU A 1 110 ? 16.906 12.594 -23.562 1 91.56 110 GLU A CA 1
ATOM 899 C C . GLU A 1 110 ? 15.414 12.32 -23.719 1 91.56 110 GLU A C 1
ATOM 901 O O . GLU A 1 110 ? 14.586 13.227 -23.578 1 91.56 110 GLU A O 1
ATOM 906 N N . ILE A 1 111 ? 15.031 11.078 -23.984 1 94.81 111 ILE A N 1
ATOM 907 C CA . ILE A 1 111 ? 13.641 10.68 -24.156 1 94.81 111 ILE A CA 1
ATOM 908 C C . ILE A 1 111 ? 12.852 10.977 -22.891 1 94.81 111 ILE A C 1
ATOM 910 O O . ILE A 1 111 ? 11.789 11.602 -22.938 1 94.81 111 ILE A O 1
ATOM 914 N N . ILE A 1 112 ? 13.438 10.617 -21.75 1 91.56 112 ILE A N 1
ATOM 915 C CA . ILE A 1 112 ? 12.773 10.773 -20.469 1 91.56 112 ILE A CA 1
ATOM 916 C C . ILE A 1 112 ? 12.57 12.258 -20.172 1 91.56 112 ILE A C 1
ATOM 918 O O . ILE A 1 112 ? 11.492 12.664 -19.719 1 91.56 112 ILE A O 1
ATOM 922 N N . ASN A 1 113 ? 13.57 13.016 -20.453 1 86 113 ASN A N 1
ATOM 923 C CA . ASN A 1 113 ? 13.477 14.453 -20.219 1 86 113 ASN A CA 1
ATOM 924 C C . ASN A 1 113 ? 12.414 15.102 -21.109 1 86 113 ASN A C 1
ATOM 926 O O . ASN A 1 113 ? 11.664 15.961 -20.641 1 86 113 ASN A O 1
ATOM 930 N N . ASP A 1 114 ? 12.367 14.719 -22.344 1 92.19 114 ASP A N 1
ATOM 931 C CA . ASP A 1 114 ? 11.391 15.266 -23.281 1 92.19 114 ASP A CA 1
ATOM 932 C C . ASP A 1 114 ? 9.969 14.891 -22.875 1 92.19 114 ASP A C 1
ATOM 934 O O . ASP A 1 114 ? 9.055 15.703 -22.984 1 92.19 114 ASP A O 1
ATOM 938 N N . LEU A 1 115 ? 9.797 13.688 -22.422 1 93.12 115 LEU A N 1
ATOM 939 C CA . LEU A 1 115 ? 8.492 13.242 -21.953 1 93.12 115 LEU A CA 1
ATOM 940 C C . LEU A 1 115 ? 8.07 14.016 -20.703 1 93.12 115 LEU A C 1
ATOM 942 O O . LEU A 1 115 ? 6.93 14.469 -20.609 1 93.12 115 LEU A O 1
ATOM 946 N N . LYS A 1 116 ? 9.016 14.125 -19.812 1 85.75 116 LYS A N 1
ATOM 947 C CA . LYS A 1 116 ? 8.758 14.82 -18.547 1 85.75 116 LYS A CA 1
ATOM 948 C C . LYS A 1 116 ? 8.344 16.266 -18.797 1 85.75 116 LYS A C 1
ATOM 950 O O . LYS A 1 116 ? 7.422 16.766 -18.156 1 85.75 116 LYS A O 1
ATOM 955 N N . SER A 1 117 ? 8.984 16.938 -19.766 1 85.62 117 SER A N 1
ATOM 956 C CA . SER A 1 117 ? 8.742 18.344 -20.031 1 85.62 117 SER A CA 1
ATOM 957 C C . SER A 1 117 ? 7.523 18.531 -20.938 1 85.62 117 SER A C 1
ATOM 959 O O . SER A 1 117 ? 7.008 19.641 -21.078 1 85.62 117 SER A O 1
ATOM 961 N N . GLY A 1 118 ? 7.105 17.516 -21.594 1 88.19 118 GLY A N 1
ATOM 962 C CA . GLY A 1 118 ? 5.98 17.594 -22.5 1 88.19 118 GLY A CA 1
ATOM 963 C C . GLY A 1 118 ? 6.391 17.969 -23.922 1 88.19 118 GLY A C 1
ATOM 964 O O . GLY A 1 118 ? 5.535 18.234 -24.766 1 88.19 118 GLY A O 1
ATOM 965 N N . GLU A 1 119 ? 7.629 18 -24.156 1 90.56 119 GLU A N 1
ATOM 966 C CA . GLU A 1 119 ? 8.148 18.344 -25.469 1 90.56 119 GLU A CA 1
ATOM 967 C C . GLU A 1 119 ? 7.809 17.25 -26.5 1 90.56 119 GLU A C 1
ATOM 969 O O . GLU A 1 119 ? 7.836 17.5 -27.703 1 90.56 119 GLU A O 1
ATOM 974 N N . ARG A 1 120 ? 7.527 16.047 -25.953 1 93.56 120 ARG A N 1
ATOM 975 C CA . ARG A 1 120 ? 7.094 14.969 -26.828 1 93.56 120 ARG A CA 1
ATOM 976 C C . ARG A 1 120 ? 6.031 14.109 -26.156 1 93.56 120 ARG A C 1
ATOM 978 O O . ARG A 1 120 ? 5.91 14.109 -24.922 1 93.56 120 ARG A O 1
ATOM 985 N N . LEU A 1 121 ? 5.305 13.406 -26.953 1 95.44 121 LEU A N 1
ATOM 986 C CA . LEU A 1 121 ? 4.395 12.367 -26.484 1 95.44 121 LEU A CA 1
ATOM 987 C C . LEU A 1 121 ? 5.023 10.984 -26.641 1 95.44 121 LEU A C 1
ATOM 989 O O . LEU A 1 121 ? 5.875 10.781 -27.5 1 95.44 121 LEU A O 1
ATOM 993 N N . PRO A 1 122 ? 4.668 10.156 -25.734 1 96.94 122 PRO A N 1
ATOM 994 C CA . PRO A 1 122 ? 5.207 8.805 -25.875 1 96.94 122 PRO A CA 1
ATOM 995 C C . PRO A 1 122 ? 4.816 8.156 -27.203 1 96.94 122 PRO A C 1
ATOM 997 O O . PRO A 1 122 ? 3.684 8.32 -27.672 1 96.94 122 PRO A O 1
ATOM 1000 N N . ASN A 1 123 ? 5.738 7.559 -27.812 1 97.5 123 ASN A N 1
ATOM 1001 C CA . ASN A 1 123 ? 5.582 6.863 -29.078 1 97.5 123 ASN A CA 1
ATOM 1002 C C . ASN A 1 123 ? 6.543 5.68 -29.188 1 97.5 123 ASN A C 1
ATOM 1004 O O . ASN A 1 123 ? 7.738 5.867 -29.438 1 97.5 123 ASN A O 1
ATOM 1008 N N . VAL A 1 124 ? 5.98 4.535 -29.141 1 97.06 124 VAL A N 1
ATOM 1009 C CA . VAL A 1 124 ? 6.777 3.318 -29.016 1 97.06 124 VAL A CA 1
ATOM 1010 C C . VAL A 1 124 ? 7.641 3.143 -30.266 1 97.06 124 VAL A C 1
ATOM 1012 O O . VAL A 1 124 ? 8.82 2.807 -30.172 1 97.06 124 VAL A O 1
ATOM 1015 N N . GLU A 1 125 ? 7.102 3.35 -31.391 1 96.75 125 GLU A N 1
ATOM 1016 C CA . GLU A 1 125 ? 7.828 3.141 -32.656 1 96.75 125 GLU A CA 1
ATOM 1017 C C . GLU A 1 125 ? 9 4.109 -32.781 1 96.75 125 GLU A C 1
ATOM 1019 O O . GLU A 1 125 ? 10.109 3.711 -33.125 1 96.75 125 GLU A O 1
ATOM 1024 N N . LYS A 1 126 ? 8.719 5.355 -32.5 1 97.5 126 LYS A N 1
ATOM 1025 C CA . LYS A 1 126 ? 9.773 6.367 -32.562 1 97.5 126 LYS A CA 1
ATOM 1026 C C . LYS A 1 126 ? 10.859 6.09 -31.531 1 97.5 126 LYS A C 1
ATOM 1028 O O . LYS A 1 126 ? 12.047 6.188 -31.844 1 97.5 126 LYS A O 1
ATOM 1033 N N . GLU A 1 127 ? 10.453 5.785 -30.375 1 98.06 127 GLU A N 1
ATOM 1034 C CA . GLU A 1 127 ? 11.406 5.484 -29.297 1 98.06 127 GLU A CA 1
ATOM 1035 C C . GLU A 1 127 ? 12.273 4.285 -29.656 1 98.06 127 GLU A C 1
ATOM 1037 O O . GLU A 1 127 ? 13.492 4.309 -29.453 1 98.06 127 GLU A O 1
ATOM 1042 N N . ASN A 1 128 ? 11.656 3.246 -30.172 1 97.44 128 ASN A N 1
ATOM 1043 C CA . ASN A 1 128 ? 12.406 2.064 -30.578 1 97.44 128 ASN A CA 1
ATOM 1044 C C . ASN A 1 128 ? 13.438 2.402 -31.641 1 97.44 128 ASN A C 1
ATOM 1046 O O . ASN A 1 128 ? 14.57 1.912 -31.594 1 97.44 128 ASN A O 1
ATOM 1050 N N . LYS A 1 129 ? 13 3.17 -32.594 1 97.31 129 LYS A N 1
ATOM 1051 C CA . LYS A 1 129 ? 13.914 3.586 -33.656 1 97.31 129 LYS A CA 1
ATOM 1052 C C . LYS A 1 129 ? 15.102 4.352 -33.094 1 97.31 129 LYS A C 1
ATOM 1054 O O . LYS A 1 129 ? 16.25 4.105 -33.469 1 97.31 129 LYS A O 1
ATOM 1059 N N . GLU A 1 130 ? 14.828 5.242 -32.188 1 97.75 130 GLU A N 1
ATOM 1060 C CA . GLU A 1 130 ? 15.875 6.051 -31.578 1 97.75 130 GLU A CA 1
ATOM 1061 C C . GLU A 1 130 ? 16.844 5.18 -30.766 1 97.75 130 GLU A C 1
ATOM 1063 O O . GLU A 1 130 ? 18.047 5.414 -30.781 1 97.75 130 GLU A O 1
ATOM 1068 N N . LEU A 1 131 ? 16.297 4.242 -30.094 1 97.75 131 LEU A N 1
ATOM 1069 C CA . LEU A 1 131 ? 17.125 3.332 -29.312 1 97.75 131 LEU A CA 1
ATOM 1070 C C . LEU A 1 131 ? 18.031 2.512 -30.219 1 97.75 131 LEU A C 1
ATOM 1072 O O . LEU A 1 131 ? 19.219 2.326 -29.922 1 97.75 131 LEU A O 1
ATOM 1076 N N . ARG A 1 132 ? 17.547 2.01 -31.312 1 96.31 132 ARG A N 1
ATOM 1077 C CA . ARG A 1 132 ? 18.328 1.226 -32.25 1 96.31 132 ARG A CA 1
ATOM 1078 C C . ARG A 1 132 ? 19.453 2.059 -32.844 1 96.31 132 ARG A C 1
ATOM 1080 O O . ARG A 1 132 ? 20.578 1.576 -33 1 96.31 132 ARG A O 1
ATOM 1087 N N . GLU A 1 133 ? 19.125 3.256 -33.188 1 96.62 133 GLU A N 1
ATOM 1088 C CA . GLU A 1 133 ? 20.125 4.164 -33.75 1 96.62 133 GLU A CA 1
ATOM 1089 C C . GLU A 1 133 ? 21.234 4.434 -32.719 1 96.62 133 GLU A C 1
ATOM 1091 O O . GLU A 1 133 ? 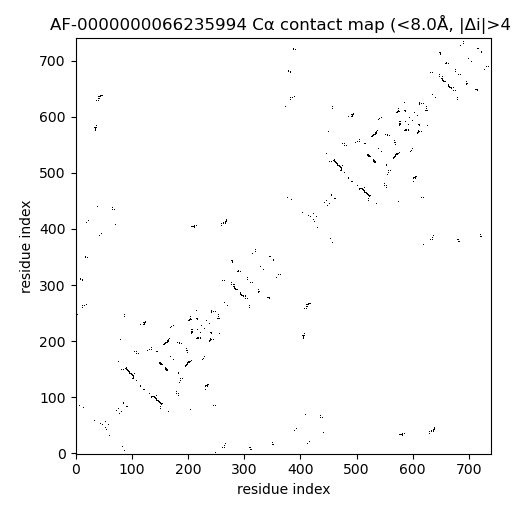22.406 4.453 -33.094 1 96.62 133 GLU A O 1
ATOM 1096 N N . ALA A 1 134 ? 20.812 4.617 -31.547 1 95.62 134 ALA A N 1
ATOM 1097 C CA . ALA A 1 134 ? 21.797 4.879 -30.484 1 95.62 134 ALA A CA 1
ATOM 1098 C C . ALA A 1 134 ? 22.688 3.662 -30.25 1 95.62 134 ALA A C 1
ATOM 1100 O O . ALA A 1 134 ? 23.859 3.803 -29.922 1 95.62 134 ALA A O 1
ATOM 1101 N N . THR A 1 135 ? 22.141 2.516 -30.391 1 93.25 135 THR A N 1
ATOM 1102 C CA . THR A 1 135 ? 22.859 1.265 -30.188 1 93.25 135 THR A CA 1
ATOM 1103 C C . THR A 1 135 ? 23.906 1.058 -31.281 1 93.25 135 THR A C 1
ATOM 1105 O O . THR A 1 135 ? 24.953 0.442 -31.047 1 93.25 135 THR A O 1
ATOM 1108 N N . SER A 1 136 ? 23.656 1.602 -32.438 1 92.31 136 SER A N 1
ATOM 1109 C CA . SER A 1 136 ? 24.531 1.403 -33.594 1 92.31 136 SER A CA 1
ATOM 1110 C C . SER A 1 136 ? 25.719 2.359 -33.562 1 92.31 136 SER A C 1
ATOM 1112 O O . SER A 1 136 ? 26.703 2.158 -34.25 1 92.31 136 SER A O 1
ATOM 1114 N N . LYS A 1 137 ? 25.672 3.297 -32.719 1 92.75 137 LYS A N 1
ATOM 1115 C CA . LYS A 1 137 ? 26.766 4.266 -32.625 1 92.75 137 LYS A CA 1
ATOM 1116 C C . LYS A 1 137 ? 27.984 3.656 -31.938 1 92.75 137 LYS A C 1
ATOM 1118 O O . LYS A 1 137 ? 27.859 2.729 -31.141 1 92.75 137 LYS A O 1
ATOM 1123 N N . ASN A 1 138 ? 29.156 4.219 -32.312 1 92.19 138 ASN A N 1
ATOM 1124 C CA . ASN A 1 138 ? 30.391 3.814 -31.656 1 92.19 138 ASN A CA 1
ATOM 1125 C C . ASN A 1 138 ? 30.594 4.594 -30.359 1 92.19 138 ASN A C 1
ATOM 1127 O O . ASN A 1 138 ? 30.828 5.805 -30.391 1 92.19 138 ASN A O 1
ATOM 1131 N N . SER A 1 139 ? 30.312 3.902 -29.266 1 92.81 139 SER A N 1
ATOM 1132 C CA . SER A 1 139 ? 30.484 4.52 -27.953 1 92.81 139 SER A CA 1
ATOM 1133 C C . SER A 1 139 ? 30.891 3.492 -26.906 1 92.81 139 SER A C 1
ATOM 1135 O O . SER A 1 139 ? 30.75 2.287 -27.125 1 92.81 139 SER A O 1
ATOM 1137 N N . GLU A 1 140 ? 31.5 3.977 -25.828 1 94.12 140 GLU A N 1
ATOM 1138 C CA . GLU A 1 140 ? 31.953 3.078 -24.781 1 94.12 140 GLU A CA 1
ATOM 1139 C C . GLU A 1 140 ? 30.766 2.432 -24.062 1 94.12 140 GLU A C 1
ATOM 1141 O O . GLU A 1 140 ? 29.672 2.975 -24.047 1 94.12 140 GLU A O 1
ATOM 1146 N N . TYR A 1 141 ? 31.078 1.253 -23.5 1 94.81 141 TYR A N 1
ATOM 1147 C CA . TYR A 1 141 ? 30.062 0.553 -22.719 1 94.81 141 TYR A CA 1
ATOM 1148 C C . TYR A 1 141 ? 30.062 1.04 -21.266 1 94.81 141 TYR A C 1
ATOM 1150 O O . TYR A 1 141 ? 31.125 1.277 -20.688 1 94.81 141 TYR A O 1
ATOM 1158 N N . VAL A 1 142 ? 28.891 1.271 -20.781 1 90.88 142 VAL A N 1
ATOM 1159 C CA . VAL A 1 142 ? 28.703 1.668 -19.391 1 90.88 142 VAL A CA 1
ATOM 1160 C C . VAL A 1 142 ? 27.703 0.737 -18.719 1 90.88 142 VAL A C 1
ATOM 1162 O O . VAL A 1 142 ? 27.016 -0.042 -19.391 1 90.88 142 VAL A O 1
ATOM 1165 N N . ASN A 1 143 ? 27.594 0.852 -17.406 1 87.88 143 ASN A N 1
ATOM 1166 C CA . ASN A 1 143 ? 26.625 0.034 -16.672 1 87.88 143 ASN A CA 1
ATOM 1167 C C . ASN A 1 143 ? 25.188 0.462 -16.969 1 87.88 143 ASN A C 1
ATOM 1169 O O . ASN A 1 143 ? 24.891 1.656 -17 1 87.88 143 ASN A O 1
ATOM 1173 N N . GLY A 1 144 ? 24.344 -0.494 -17.203 1 86.75 144 GLY A N 1
ATOM 1174 C CA . GLY A 1 144 ? 22.938 -0.202 -17.391 1 86.75 144 GLY A CA 1
ATOM 1175 C C . GLY A 1 144 ? 22.188 -0.046 -16.062 1 86.75 144 GLY A C 1
ATOM 1176 O O . GLY A 1 144 ? 22.734 -0.35 -15.008 1 86.75 144 GLY A O 1
ATOM 1177 N N . LEU A 1 145 ? 21.016 0.426 -16.172 1 86 145 LEU A N 1
ATOM 1178 C CA . LEU A 1 145 ? 20.125 0.497 -15.016 1 86 145 LEU A CA 1
ATOM 1179 C C . LEU A 1 145 ? 19.594 -0.887 -14.641 1 86 145 LEU A C 1
ATOM 1181 O O . LEU A 1 145 ? 19 -1.577 -15.477 1 86 145 LEU A O 1
ATOM 1185 N N . GLU A 1 146 ? 19.844 -1.287 -13.406 1 85.5 146 GLU A N 1
ATOM 1186 C CA . GLU A 1 146 ? 19.328 -2.572 -12.953 1 85.5 146 GLU A CA 1
ATOM 1187 C C . GLU A 1 146 ? 17.797 -2.559 -12.898 1 85.5 146 GLU A C 1
ATOM 1189 O O . GLU A 1 146 ? 17.188 -1.566 -12.484 1 85.5 146 GLU A O 1
ATOM 1194 N N . PHE A 1 147 ? 17.234 -3.619 -13.438 1 87.75 147 PHE A N 1
ATOM 1195 C CA . PHE A 1 147 ? 15.789 -3.699 -13.383 1 87.75 147 PHE A CA 1
ATOM 1196 C C . PHE A 1 147 ? 15.32 -5.152 -13.352 1 87.75 147 PHE A C 1
ATOM 1198 O O . PHE A 1 147 ? 16.109 -6.062 -13.633 1 87.75 147 PHE A O 1
ATOM 1205 N N . THR A 1 148 ? 14.094 -5.359 -12.898 1 92.19 148 THR A N 1
ATOM 1206 C CA . THR A 1 148 ? 13.461 -6.672 -12.883 1 92.19 148 THR A CA 1
ATOM 1207 C C . THR A 1 148 ? 12.203 -6.68 -13.742 1 92.19 148 THR A C 1
ATOM 1209 O O . THR A 1 148 ? 11.398 -5.75 -13.68 1 92.19 148 THR A O 1
ATOM 1212 N N . ALA A 1 149 ? 12.133 -7.625 -14.672 1 95.31 149 ALA A N 1
ATOM 1213 C CA . ALA A 1 149 ? 10.883 -7.887 -15.383 1 95.31 149 ALA A CA 1
ATOM 1214 C C . ALA A 1 149 ? 10.055 -8.953 -14.664 1 95.31 149 ALA A C 1
ATOM 1216 O O . ALA A 1 149 ? 10.555 -10.047 -14.383 1 95.31 149 ALA A O 1
ATOM 1217 N N . ASP A 1 150 ? 8.836 -8.688 -14.375 1 96.06 150 ASP A N 1
ATOM 1218 C CA . ASP A 1 150 ? 7.977 -9.656 -13.695 1 96.06 150 ASP A CA 1
ATOM 1219 C C . ASP A 1 150 ? 7.742 -10.891 -14.555 1 96.06 150 ASP A C 1
ATOM 1221 O O . ASP A 1 150 ? 7.562 -11.992 -14.039 1 96.06 150 ASP A O 1
ATOM 1225 N N . VAL A 1 151 ? 7.688 -10.68 -15.836 1 97.5 151 VAL A N 1
ATOM 1226 C CA . VAL A 1 151 ? 7.551 -11.773 -16.797 1 97.5 151 VAL A CA 1
ATOM 1227 C C . VAL A 1 151 ? 8.57 -11.609 -17.922 1 97.5 151 VAL A C 1
ATOM 1229 O O . VAL A 1 151 ? 8.68 -10.531 -18.5 1 97.5 151 VAL A O 1
ATOM 1232 N N . TYR A 1 152 ? 9.312 -12.594 -18.141 1 98.19 152 TYR A N 1
ATOM 1233 C CA . TYR A 1 152 ? 10.25 -12.68 -19.25 1 98.19 152 TYR A CA 1
ATOM 1234 C C . TYR A 1 152 ? 10.086 -13.992 -20.016 1 98.19 152 TYR A C 1
ATOM 1236 O O . TYR A 1 152 ? 10.07 -15.062 -19.406 1 98.19 152 TYR A O 1
ATOM 1244 N N . PHE A 1 153 ? 9.867 -13.922 -21.25 1 97.25 153 PHE A N 1
ATOM 1245 C CA . PHE A 1 153 ? 9.945 -15.117 -22.078 1 97.25 153 PHE A CA 1
ATOM 1246 C C . PHE A 1 153 ? 10.445 -14.781 -23.484 1 97.25 153 PHE A C 1
ATOM 1248 O O . PHE A 1 153 ? 10.414 -13.617 -23.891 1 97.25 153 PHE A O 1
ATOM 1255 N N . GLU A 1 154 ? 10.992 -15.695 -24.156 1 95.88 154 GLU A N 1
ATOM 1256 C CA . GLU A 1 154 ? 11.508 -15.516 -25.516 1 95.88 154 GLU A CA 1
ATOM 1257 C C . GLU A 1 154 ? 11.188 -16.719 -26.391 1 95.88 154 GLU A C 1
ATOM 1259 O O . GLU A 1 154 ? 11.156 -17.859 -25.906 1 95.88 154 GLU A O 1
ATOM 1264 N N . ASP A 1 155 ? 10.734 -16.5 -27.531 1 93.31 155 ASP A N 1
ATOM 1265 C CA . ASP A 1 155 ? 10.617 -17.547 -28.531 1 93.31 155 ASP A CA 1
ATOM 1266 C C . ASP A 1 155 ? 11.5 -17.25 -29.75 1 93.31 155 ASP A C 1
ATOM 1268 O O . ASP A 1 155 ? 12.461 -16.484 -29.641 1 93.31 155 ASP A O 1
ATOM 1272 N N . LYS A 1 156 ? 11.312 -17.922 -30.859 1 93.25 156 LYS A N 1
ATOM 1273 C CA . LYS A 1 156 ? 12.18 -17.812 -32.031 1 93.25 156 LYS A CA 1
ATOM 1274 C C . LYS A 1 156 ? 12.141 -16.391 -32.594 1 93.25 156 LYS A C 1
ATOM 1276 O O . LYS A 1 156 ? 13.156 -15.883 -33.094 1 93.25 156 LYS A O 1
ATOM 1281 N N . ASP A 1 157 ? 11.078 -15.719 -32.344 1 94.5 157 ASP A N 1
ATOM 1282 C CA . ASP A 1 157 ? 10.852 -14.5 -33.125 1 94.5 157 ASP A CA 1
ATOM 1283 C C . ASP A 1 157 ? 10.883 -13.266 -32.219 1 94.5 157 ASP A C 1
ATOM 1285 O O . ASP A 1 157 ? 11.102 -12.148 -32.688 1 94.5 157 ASP A O 1
ATOM 1289 N N . LYS A 1 158 ? 10.648 -13.523 -30.938 1 96.69 158 LYS A N 1
ATOM 1290 C CA . LYS A 1 158 ? 10.477 -12.328 -30.109 1 96.69 158 LYS A CA 1
ATOM 1291 C C . LYS A 1 158 ? 10.977 -12.57 -28.688 1 96.69 158 LYS A C 1
ATOM 1293 O O . LYS A 1 158 ? 11.117 -13.711 -28.25 1 96.69 158 LYS A O 1
ATOM 1298 N N . VAL A 1 159 ? 11.312 -11.477 -28 1 97.44 159 VAL A N 1
ATOM 1299 C CA . VAL A 1 159 ? 11.57 -11.406 -26.562 1 97.44 159 VAL A CA 1
ATOM 1300 C C . VAL A 1 159 ? 10.555 -10.477 -25.906 1 97.44 159 VAL A C 1
ATOM 1302 O O . VAL A 1 159 ? 10.289 -9.375 -26.406 1 97.44 159 VAL A O 1
ATOM 1305 N N . VAL A 1 160 ? 9.938 -10.969 -24.859 1 98.12 160 VAL A N 1
ATOM 1306 C CA . VAL A 1 160 ? 8.867 -10.211 -24.219 1 98.12 160 VAL A CA 1
ATOM 1307 C C . VAL A 1 160 ? 9.195 -10.016 -22.75 1 98.12 160 VAL A C 1
ATOM 1309 O O . VAL A 1 160 ? 9.594 -10.953 -22.062 1 98.12 160 VAL A O 1
ATOM 1312 N N . MET A 1 161 ? 9.102 -8.805 -22.344 1 98.5 161 MET A N 1
ATOM 1313 C CA . MET A 1 161 ? 9.156 -8.453 -20.938 1 98.5 161 MET A CA 1
ATOM 1314 C C . MET A 1 161 ? 7.891 -7.723 -20.5 1 98.5 161 MET A C 1
ATOM 1316 O O . MET A 1 161 ? 7.316 -6.953 -21.281 1 98.5 161 MET A O 1
ATOM 1320 N N . ILE A 1 162 ? 7.43 -7.977 -19.312 1 98.19 162 ILE A N 1
ATOM 1321 C CA . ILE A 1 162 ? 6.234 -7.316 -18.797 1 98.19 162 ILE A CA 1
ATOM 1322 C C . ILE A 1 162 ? 6.453 -6.906 -17.344 1 98.19 162 ILE A C 1
ATOM 1324 O O . ILE A 1 162 ? 6.938 -7.699 -16.531 1 98.19 162 ILE A O 1
ATOM 1328 N N . GLU A 1 163 ? 6.219 -5.707 -17.078 1 95.69 163 GLU A N 1
ATOM 1329 C CA . GLU A 1 163 ? 6.055 -5.219 -15.719 1 95.69 163 GLU A CA 1
ATOM 1330 C C . GLU A 1 163 ? 4.59 -5.258 -15.289 1 95.69 163 GLU A C 1
ATOM 1332 O O . GLU A 1 163 ? 3.744 -4.594 -15.891 1 95.69 163 GLU A O 1
ATOM 1337 N N . LEU A 1 164 ? 4.305 -6.035 -14.289 1 94.94 164 LEU A N 1
ATOM 1338 C CA . LEU A 1 164 ? 2.924 -6.129 -13.82 1 94.94 164 LEU A CA 1
ATOM 1339 C C . LEU A 1 164 ? 2.654 -5.125 -12.703 1 94.94 164 LEU A C 1
ATOM 1341 O O . LEU A 1 164 ? 3.48 -4.949 -11.805 1 94.94 164 LEU A O 1
ATOM 1345 N N . LYS A 1 165 ? 1.617 -4.332 -12.875 1 88.81 165 LYS A N 1
ATOM 1346 C CA . LYS A 1 165 ? 1.217 -3.361 -11.859 1 88.81 165 LYS A CA 1
ATOM 1347 C C . LYS A 1 165 ? -0.225 -3.594 -11.422 1 88.81 165 LYS A C 1
ATOM 1349 O O . LYS A 1 165 ? -1.053 -4.062 -12.203 1 88.81 165 LYS A O 1
ATOM 1354 N N . THR A 1 166 ? -0.38 -3.229 -10.109 1 77.12 166 THR A N 1
ATOM 1355 C CA . THR A 1 166 ? -1.77 -3.184 -9.664 1 77.12 166 THR A CA 1
ATOM 1356 C C . THR A 1 166 ? -2.379 -1.812 -9.938 1 77.12 166 THR A C 1
ATOM 1358 O O . THR A 1 166 ? -1.661 -0.856 -10.242 1 77.12 166 THR A O 1
ATOM 1361 N N . VAL A 1 167 ? -3.635 -1.535 -10.102 1 64.06 167 VAL A N 1
ATOM 1362 C CA . VAL A 1 167 ? -4.406 -0.574 -10.883 1 64.06 167 VAL A CA 1
ATOM 1363 C C . VAL A 1 167 ? -4.109 0.843 -10.398 1 64.06 167 VAL A C 1
ATOM 1365 O O . VAL A 1 167 ? -4.328 1.814 -11.125 1 64.06 167 VAL A O 1
ATOM 1368 N N . ARG A 1 168 ? -3.465 1.134 -9.266 1 68.12 168 ARG A N 1
ATOM 1369 C CA . ARG A 1 168 ? -3.281 2.562 -9.031 1 68.12 168 ARG A CA 1
ATOM 1370 C C . ARG A 1 168 ? -1.837 2.875 -8.656 1 68.12 168 ARG A C 1
ATOM 1372 O O . ARG A 1 168 ? -1.531 3.117 -7.484 1 68.12 168 ARG A O 1
ATOM 1379 N N . PRO A 1 169 ? -1.062 2.922 -9.844 1 67.31 169 PRO A N 1
ATOM 1380 C CA . PRO A 1 169 ? 0.319 3.309 -9.547 1 67.31 169 PRO A CA 1
ATOM 1381 C C . PRO A 1 169 ? 0.451 4.785 -9.18 1 67.31 169 PRO A C 1
ATOM 1383 O O . PRO A 1 169 ? -0.363 5.605 -9.609 1 67.31 169 PRO A O 1
ATOM 1386 N N . ASN A 1 170 ? 1.364 5.094 -8.344 1 63.22 170 ASN A N 1
ATOM 1387 C CA . ASN A 1 170 ? 1.617 6.48 -7.965 1 63.22 170 ASN A CA 1
ATOM 1388 C C . ASN A 1 170 ? 2.271 7.262 -9.102 1 63.22 170 ASN A C 1
ATOM 1390 O O . ASN A 1 170 ? 3.004 6.688 -9.914 1 63.22 170 ASN A O 1
ATOM 1394 N N . ALA A 1 171 ? 1.971 8.492 -9.203 1 62.44 171 ALA A N 1
ATOM 1395 C CA . ALA A 1 171 ? 2.453 9.375 -10.266 1 62.44 171 ALA A CA 1
ATOM 1396 C C . ALA A 1 171 ? 3.977 9.352 -10.344 1 62.44 171 ALA A C 1
ATOM 1398 O O . ALA A 1 171 ? 4.547 9.312 -11.438 1 62.44 171 ALA A O 1
ATOM 1399 N N . GLY A 1 172 ? 4.566 9.234 -9.289 1 61.94 172 GLY A N 1
ATOM 1400 C CA . GLY A 1 172 ? 6.016 9.32 -9.227 1 61.94 172 GLY A CA 1
ATOM 1401 C C . GLY A 1 172 ? 6.711 8.078 -9.742 1 61.94 172 GLY A C 1
ATOM 1402 O O . GLY A 1 172 ? 7.902 8.109 -10.055 1 61.94 172 GLY A O 1
ATOM 1403 N N . GLU A 1 173 ? 5.926 7.125 -9.945 1 75.44 173 GLU A N 1
ATOM 1404 C CA . GLU A 1 173 ? 6.531 5.852 -10.32 1 75.44 173 GLU A CA 1
ATOM 1405 C C . GLU A 1 173 ? 6.621 5.707 -11.836 1 75.44 173 GLU A C 1
ATOM 1407 O O . GLU A 1 173 ? 7.379 4.875 -12.344 1 75.44 173 GLU A O 1
ATOM 1412 N N . MET A 1 174 ? 5.957 6.512 -12.625 1 84.69 174 MET A N 1
ATOM 1413 C CA . MET A 1 174 ? 5.793 6.305 -14.062 1 84.69 174 MET A CA 1
ATOM 1414 C C . MET A 1 174 ? 7.102 6.57 -14.805 1 84.69 174 MET A C 1
ATOM 1416 O O . MET A 1 174 ? 7.477 5.812 -15.695 1 84.69 174 MET A O 1
ATOM 1420 N N . ARG A 1 175 ? 7.766 7.625 -14.406 1 84.56 175 ARG A N 1
ATOM 1421 C CA . ARG A 1 175 ? 9.039 7.973 -15.031 1 84.56 175 ARG A CA 1
ATOM 1422 C C . ARG A 1 175 ? 10.047 6.84 -14.891 1 84.56 175 ARG A C 1
ATOM 1424 O O . ARG A 1 175 ? 10.695 6.457 -15.867 1 84.56 175 ARG A O 1
ATOM 1431 N N . GLY A 1 176 ? 10.148 6.371 -13.68 1 84.88 176 GLY A N 1
ATOM 1432 C CA . GLY A 1 176 ? 11.07 5.281 -13.414 1 84.88 176 GLY A CA 1
ATOM 1433 C C . GLY A 1 176 ? 10.75 4.02 -14.203 1 84.88 176 GLY A C 1
ATOM 1434 O O . GLY A 1 176 ? 11.648 3.359 -14.719 1 84.88 176 GLY A O 1
ATOM 1435 N N . GLU A 1 177 ? 9.5 3.734 -14.305 1 90.25 177 GLU A N 1
ATOM 1436 C CA . GLU A 1 177 ? 9.086 2.553 -15.055 1 90.25 177 GLU A CA 1
ATOM 1437 C C . GLU A 1 177 ? 9.406 2.703 -16.531 1 90.25 177 GLU A C 1
ATOM 1439 O O . GLU A 1 177 ? 9.812 1.739 -17.188 1 90.25 177 GLU A O 1
ATOM 1444 N N . LYS A 1 178 ? 9.188 3.9 -17.062 1 93.56 178 LYS A N 1
ATOM 1445 C CA . LYS A 1 178 ? 9.516 4.145 -18.469 1 93.56 178 LYS A CA 1
ATOM 1446 C C . LYS A 1 178 ? 11.016 3.975 -18.719 1 93.56 178 LYS A C 1
ATOM 1448 O O . LYS A 1 178 ? 11.414 3.377 -19.719 1 93.56 178 LYS A O 1
ATOM 1453 N N . GLN A 1 179 ? 11.789 4.504 -17.828 1 92.62 179 GLN A N 1
ATOM 1454 C CA . GLN A 1 179 ? 13.234 4.352 -17.938 1 92.62 179 GLN A CA 1
ATOM 1455 C C . GLN A 1 179 ? 13.625 2.877 -17.984 1 92.62 179 GLN A C 1
ATOM 1457 O O . GLN A 1 179 ? 14.438 2.469 -18.812 1 92.62 179 GLN A O 1
ATOM 1462 N N . LYS A 1 180 ? 13.039 2.145 -17.078 1 92.44 180 LYS A N 1
ATOM 1463 C CA . LYS A 1 180 ? 13.273 0.706 -17.031 1 92.44 180 LYS A CA 1
ATOM 1464 C C . LYS A 1 180 ? 12.945 0.047 -18.375 1 92.44 180 LYS A C 1
ATOM 1466 O O . LYS A 1 180 ? 13.719 -0.769 -18.875 1 92.44 180 LYS A O 1
ATOM 1471 N N . ILE A 1 181 ? 11.867 0.375 -18.906 1 96.81 181 ILE A N 1
ATOM 1472 C CA . ILE A 1 181 ? 11.391 -0.204 -20.156 1 96.81 181 ILE A CA 1
ATOM 1473 C C . ILE A 1 181 ? 12.367 0.12 -21.281 1 96.81 181 ILE A C 1
ATOM 1475 O O . ILE A 1 181 ? 12.734 -0.757 -22.062 1 96.81 181 ILE A O 1
ATOM 1479 N N . LEU A 1 182 ? 12.836 1.39 -21.312 1 97.38 182 LEU A N 1
ATOM 1480 C CA . LEU A 1 182 ? 13.75 1.809 -22.359 1 97.38 182 LEU A CA 1
ATOM 1481 C C . LEU A 1 182 ? 15.094 1.097 -22.234 1 97.38 182 LEU A C 1
ATOM 1483 O O . LEU A 1 182 ? 15.656 0.632 -23.219 1 97.38 182 LEU A O 1
ATOM 1487 N N . TYR A 1 183 ? 15.578 1.011 -21.031 1 95.88 183 TYR A N 1
ATOM 1488 C CA . TYR A 1 183 ? 16.828 0.295 -20.797 1 95.88 183 TYR A CA 1
ATOM 1489 C C . TYR A 1 183 ? 16.703 -1.172 -21.188 1 95.88 183 TYR A C 1
ATOM 1491 O O . TYR A 1 183 ? 17.578 -1.725 -21.859 1 95.88 183 TYR A O 1
ATOM 1499 N N . GLY A 1 184 ? 15.609 -1.803 -20.766 1 97.38 184 GLY A N 1
ATOM 1500 C CA . GLY A 1 184 ? 15.383 -3.199 -21.109 1 97.38 184 GLY A CA 1
ATOM 1501 C C . GLY A 1 184 ? 15.305 -3.447 -22.594 1 97.38 184 GLY A C 1
ATOM 1502 O O . GLY A 1 184 ? 15.906 -4.391 -23.109 1 97.38 184 GLY A O 1
ATOM 1503 N N . LYS A 1 185 ? 14.586 -2.6 -23.25 1 97.81 185 LYS A N 1
ATOM 1504 C CA . LYS A 1 185 ? 14.453 -2.738 -24.688 1 97.81 185 LYS A CA 1
ATOM 1505 C C . LYS A 1 185 ? 15.812 -2.588 -25.391 1 97.81 185 LYS A C 1
ATOM 1507 O O . LYS A 1 185 ? 16.156 -3.387 -26.25 1 97.81 185 LYS A O 1
ATOM 1512 N N . ALA A 1 186 ? 16.531 -1.554 -24.984 1 97.19 186 ALA A N 1
ATOM 1513 C CA . ALA A 1 186 ? 17.828 -1.3 -25.609 1 97.19 186 ALA A CA 1
ATOM 1514 C C . ALA A 1 186 ? 18.766 -2.484 -25.422 1 97.19 186 ALA A C 1
ATOM 1516 O O . ALA A 1 186 ? 19.453 -2.902 -26.359 1 97.19 186 ALA A O 1
ATOM 1517 N N . TYR A 1 187 ? 18.781 -2.971 -24.25 1 97.38 187 TYR A N 1
ATOM 1518 C CA . TYR A 1 187 ? 19.641 -4.109 -23.938 1 97.38 187 TYR A CA 1
ATOM 1519 C C . TYR A 1 187 ? 19.266 -5.32 -24.781 1 97.38 187 TYR A C 1
ATOM 1521 O O . TYR A 1 187 ? 20.141 -5.992 -25.328 1 97.38 187 TYR A O 1
ATOM 1529 N N . MET A 1 188 ? 17.984 -5.605 -24.922 1 96.94 188 MET A N 1
ATOM 1530 C CA . MET A 1 188 ? 17.547 -6.758 -25.688 1 96.94 188 MET A CA 1
ATOM 1531 C C . MET A 1 188 ? 17.797 -6.547 -27.188 1 96.94 188 MET A C 1
ATOM 1533 O O . MET A 1 188 ? 18.109 -7.492 -27.906 1 96.94 188 MET A O 1
ATOM 1537 N N . MET A 1 189 ? 17.641 -5.312 -27.656 1 96.25 189 MET A N 1
ATOM 1538 C CA . MET A 1 189 ? 17.875 -5.012 -29.062 1 96.25 189 MET A CA 1
ATOM 1539 C C . MET A 1 189 ? 19.328 -5.285 -29.438 1 96.25 189 MET A C 1
ATOM 1541 O O . MET A 1 189 ? 19.609 -5.695 -30.562 1 96.25 189 MET A O 1
ATOM 1545 N N . GLU A 1 190 ? 20.141 -5.023 -28.5 1 95.31 190 GLU A N 1
ATOM 1546 C CA . GLU A 1 190 ? 21.562 -5.234 -28.75 1 95.31 190 GLU A CA 1
ATOM 1547 C C . GLU A 1 190 ? 21.938 -6.711 -28.625 1 95.31 190 GLU A C 1
ATOM 1549 O O . GLU A 1 190 ? 22.703 -7.238 -29.438 1 95.31 190 GLU A O 1
ATOM 1554 N N . THR A 1 191 ? 21.391 -7.402 -27.656 1 95.19 191 THR A N 1
ATOM 1555 C CA . THR A 1 191 ? 21.812 -8.758 -27.344 1 95.19 191 THR A CA 1
ATOM 1556 C C . THR A 1 191 ? 21.031 -9.781 -28.156 1 95.19 191 THR A C 1
ATOM 1558 O O . THR A 1 191 ? 21.469 -10.914 -28.328 1 95.19 191 THR A O 1
ATOM 1561 N N . LYS A 1 192 ? 19.812 -9.375 -28.594 1 94.25 192 LYS A N 1
ATOM 1562 C CA . LYS A 1 192 ? 18.953 -10.211 -29.438 1 94.25 192 LYS A CA 1
ATOM 1563 C C . LYS A 1 192 ? 18.547 -9.484 -30.703 1 94.25 192 LYS A C 1
ATOM 1565 O O . LYS A 1 192 ? 17.359 -9.273 -30.953 1 94.25 192 LYS A O 1
ATOM 1570 N N . PRO A 1 193 ? 19.469 -9.219 -31.609 1 93.25 193 PRO A N 1
ATOM 1571 C CA . PRO A 1 193 ? 19.203 -8.352 -32.75 1 93.25 193 PRO A CA 1
ATOM 1572 C C . PRO A 1 193 ? 18.234 -8.969 -33.75 1 93.25 193 PRO A C 1
ATOM 1574 O O . PRO A 1 193 ? 17.609 -8.258 -34.531 1 93.25 193 PRO A O 1
ATOM 1577 N N . ASN A 1 194 ? 18.078 -10.227 -33.719 1 94.38 194 ASN A N 1
ATOM 1578 C CA . ASN A 1 194 ? 17.234 -10.898 -34.688 1 94.38 194 ASN A CA 1
ATOM 1579 C C . ASN A 1 194 ? 15.82 -11.117 -34.188 1 94.38 194 ASN A C 1
ATOM 1581 O O . ASN A 1 194 ? 14.984 -11.719 -34.844 1 94.38 194 ASN A O 1
ATOM 1585 N N . LYS A 1 195 ? 15.523 -10.664 -33 1 95.19 195 LYS A N 1
ATOM 1586 C CA . LYS A 1 195 ? 14.203 -10.852 -32.406 1 95.19 195 LYS A CA 1
ATOM 1587 C C . LYS A 1 195 ? 13.484 -9.516 -32.25 1 95.19 195 LYS A C 1
ATOM 1589 O O . LYS A 1 195 ? 14.125 -8.484 -32.031 1 95.19 195 LYS A O 1
ATOM 1594 N N . LYS A 1 196 ? 12.203 -9.586 -32.375 1 96.62 196 LYS A N 1
ATOM 1595 C CA . LYS A 1 196 ? 11.398 -8.43 -31.984 1 96.62 196 LYS A CA 1
ATOM 1596 C C . LYS A 1 196 ? 11.367 -8.266 -30.469 1 96.62 196 LYS A C 1
ATOM 1598 O O . LYS A 1 196 ? 11.203 -9.242 -29.734 1 96.62 196 LYS A O 1
ATOM 1603 N N . VAL A 1 197 ? 11.531 -7.023 -30 1 97.56 197 VAL A N 1
ATOM 1604 C CA . VAL A 1 197 ? 11.633 -6.773 -28.578 1 97.56 197 VAL A CA 1
ATOM 1605 C C . VAL A 1 197 ? 10.375 -6.055 -28.078 1 97.56 197 VAL A C 1
ATOM 1607 O O . VAL A 1 197 ? 10.008 -5.004 -28.625 1 97.56 197 VAL A O 1
ATOM 1610 N N . TYR A 1 198 ? 9.742 -6.645 -27.141 1 97.69 198 TYR A N 1
ATOM 1611 C CA . TYR A 1 198 ? 8.586 -6.02 -26.516 1 97.69 198 TYR A CA 1
ATOM 1612 C C . TYR A 1 198 ? 8.805 -5.844 -25.016 1 97.69 198 TYR A C 1
ATOM 1614 O O . TYR A 1 198 ? 9.383 -6.715 -24.359 1 97.69 198 TYR A O 1
ATOM 1622 N N . TYR A 1 199 ? 8.422 -4.742 -24.469 1 98.25 199 TYR A N 1
ATOM 1623 C CA . TYR A 1 199 ? 8.359 -4.492 -23.031 1 98.25 199 TYR A CA 1
ATOM 1624 C C . TYR A 1 199 ? 7.074 -3.764 -22.656 1 98.25 199 TYR A C 1
ATOM 1626 O O . TYR A 1 199 ? 6.883 -2.604 -23.031 1 98.25 199 TYR A O 1
ATOM 1634 N N . PHE A 1 200 ? 6.242 -4.438 -21.953 1 97.94 200 PHE A N 1
ATOM 1635 C CA . PHE A 1 200 ? 4.91 -3.918 -21.656 1 97.94 200 PHE A CA 1
ATOM 1636 C C . PHE A 1 200 ? 4.77 -3.598 -20.172 1 97.94 200 PHE A C 1
ATOM 1638 O O . PHE A 1 200 ? 5.5 -4.145 -19.344 1 97.94 200 PHE A O 1
ATOM 1645 N N . ILE A 1 201 ? 3.873 -2.711 -19.891 1 96.25 201 ILE A N 1
ATOM 1646 C CA . ILE A 1 201 ? 3.27 -2.602 -18.578 1 96.25 201 ILE A CA 1
ATOM 1647 C C . ILE A 1 201 ? 1.908 -3.291 -18.562 1 96.25 201 ILE A C 1
ATOM 1649 O O . ILE A 1 201 ? 1.055 -3.002 -19.406 1 96.25 201 ILE A O 1
ATOM 1653 N N . GLY A 1 202 ? 1.76 -4.219 -17.734 1 96.44 202 GLY A N 1
ATOM 1654 C CA . GLY A 1 202 ? 0.554 -5.031 -17.719 1 96.44 202 GLY A CA 1
ATOM 1655 C C . GLY A 1 202 ? -0.313 -4.793 -16.5 1 96.44 202 GLY A C 1
ATOM 1656 O O . GLY A 1 202 ? 0.198 -4.648 -15.383 1 96.44 202 GLY A O 1
ATOM 1657 N N . PHE A 1 203 ? -1.625 -4.785 -16.688 1 96.38 203 PHE A N 1
ATOM 1658 C CA . PHE A 1 203 ? -2.617 -4.637 -15.625 1 96.38 203 PHE A CA 1
ATOM 1659 C C . PHE A 1 203 ? -3.611 -5.789 -15.656 1 96.38 203 PHE A C 1
ATOM 1661 O O . PHE A 1 203 ? -4.336 -5.969 -16.641 1 96.38 203 PHE A O 1
ATOM 1668 N N . PRO A 1 204 ? -3.709 -6.496 -14.594 1 96.69 204 PRO A N 1
ATOM 1669 C CA . PRO A 1 204 ? -4.504 -7.73 -14.594 1 96.69 204 PRO A CA 1
ATOM 1670 C C . PRO A 1 204 ? -5.988 -7.477 -14.844 1 96.69 204 PRO A C 1
ATOM 1672 O O . PRO A 1 204 ? -6.707 -8.375 -15.273 1 96.69 204 PRO A O 1
ATOM 1675 N N . TYR A 1 205 ? -6.484 -6.312 -14.547 1 95.69 205 TYR A N 1
ATOM 1676 C CA . TYR A 1 205 ? -7.879 -5.938 -14.758 1 95.69 205 TYR A CA 1
ATOM 1677 C C . TYR A 1 205 ? -8.016 -4.43 -14.922 1 95.69 205 TYR A C 1
ATOM 1679 O O . TYR A 1 205 ? -7.07 -3.682 -14.672 1 95.69 205 TYR A O 1
ATOM 1687 N N . ASP A 1 206 ? -9.156 -3.984 -15.461 1 94.75 206 ASP A N 1
ATOM 1688 C CA . ASP A 1 206 ? -9.477 -2.568 -15.609 1 94.75 206 ASP A CA 1
ATOM 1689 C C . ASP A 1 206 ? -10.453 -2.109 -14.531 1 94.75 206 ASP A C 1
ATOM 1691 O O . ASP A 1 206 ? -11.648 -2.393 -14.617 1 94.75 206 ASP A O 1
ATOM 1695 N N . PRO A 1 207 ? -10.016 -1.358 -13.547 1 90.19 207 PRO A N 1
ATOM 1696 C CA . PRO A 1 207 ? -10.906 -0.92 -12.469 1 90.19 207 PRO A CA 1
ATOM 1697 C C . PRO A 1 207 ? -11.938 0.104 -12.938 1 90.19 207 PRO A C 1
ATOM 1699 O O . PRO A 1 207 ? -12.922 0.367 -12.234 1 90.19 207 PRO A O 1
ATOM 1702 N N . THR A 1 208 ? -11.727 0.731 -14.109 1 89.75 208 THR A N 1
ATOM 1703 C CA . THR A 1 208 ? -12.617 1.779 -14.602 1 89.75 208 THR A CA 1
ATOM 1704 C C . THR A 1 208 ? -13.758 1.182 -15.414 1 89.75 208 THR A C 1
ATOM 1706 O O . THR A 1 208 ? -14.68 1.896 -15.812 1 89.75 208 THR A O 1
ATOM 1709 N N . GLU A 1 209 ? -13.633 -0.122 -15.648 1 92.31 209 GLU A N 1
ATOM 1710 C CA . GLU A 1 209 ? -14.664 -0.809 -16.422 1 92.31 209 GLU A CA 1
ATOM 1711 C C . GLU A 1 209 ? -15.914 -1.045 -15.578 1 92.31 209 GLU A C 1
ATOM 1713 O O . GLU A 1 209 ? -15.859 -1.007 -14.352 1 92.31 209 GLU A O 1
ATOM 1718 N N . ASN A 1 210 ? -17.062 -1.219 -16.297 1 89.5 210 ASN A N 1
ATOM 1719 C CA . ASN A 1 210 ? -18.297 -1.615 -15.641 1 89.5 210 ASN A CA 1
ATOM 1720 C C . ASN A 1 210 ? -18.172 -2.992 -14.992 1 89.5 210 ASN A C 1
ATOM 1722 O O . ASN A 1 210 ? -17.781 -3.959 -15.648 1 89.5 210 ASN A O 1
ATOM 1726 N N . PRO A 1 211 ? -18.547 -3.066 -13.75 1 87.75 211 PRO A N 1
ATOM 1727 C CA . PRO A 1 211 ? -18.438 -4.352 -13.055 1 87.75 211 PRO A CA 1
ATOM 1728 C C . PRO A 1 211 ? -19.297 -5.445 -13.688 1 87.75 211 PRO A C 1
ATOM 1730 O O . PRO A 1 211 ? -19.062 -6.633 -13.445 1 87.75 211 PRO A O 1
ATOM 1733 N N . GLU A 1 212 ? -20.25 -5.09 -14.461 1 89.62 212 GLU A N 1
ATOM 1734 C CA . GLU A 1 212 ? -21.078 -6.062 -15.172 1 89.62 212 GLU A CA 1
ATOM 1735 C C . GLU A 1 212 ? -20.297 -6.719 -16.312 1 89.62 212 GLU A C 1
ATOM 1737 O O . GLU A 1 212 ? -20.719 -7.746 -16.844 1 89.62 212 GLU A O 1
ATOM 1742 N N . ASN A 1 213 ? -19.234 -6.121 -16.688 1 94.06 213 ASN A N 1
ATOM 1743 C CA . ASN A 1 213 ? -18.312 -6.66 -17.688 1 94.06 213 ASN A CA 1
ATOM 1744 C C . ASN A 1 213 ? -16.906 -6.832 -17.109 1 94.06 213 ASN A C 1
ATOM 1746 O O . ASN A 1 213 ? -15.961 -6.172 -17.562 1 94.06 213 ASN A O 1
ATOM 1750 N N . PRO A 1 214 ? -16.75 -7.809 -16.281 1 93.94 214 PRO A N 1
ATOM 1751 C CA . PRO A 1 214 ? -15.539 -7.906 -15.453 1 93.94 214 PRO A CA 1
ATOM 1752 C C . PRO A 1 214 ? -14.273 -8.078 -16.281 1 93.94 214 PRO A C 1
ATOM 1754 O O . PRO A 1 214 ? -13.18 -7.707 -15.844 1 93.94 214 PRO A O 1
ATOM 1757 N N . CYS A 1 215 ? -14.336 -8.625 -17.5 1 96.81 215 CYS A N 1
ATOM 1758 C CA . CYS A 1 215 ? -13.148 -8.891 -18.312 1 96.81 215 CYS A CA 1
ATOM 1759 C C . CYS A 1 215 ? -12.914 -7.77 -19.312 1 96.81 215 CYS A C 1
ATOM 1761 O O . CYS A 1 215 ? -11.922 -7.777 -20.047 1 96.81 215 CYS A O 1
ATOM 1763 N N . GLY A 1 216 ? -13.844 -6.773 -19.359 1 96.31 216 GLY A N 1
ATOM 1764 C CA . GLY A 1 216 ? -13.742 -5.676 -20.312 1 96.31 216 GLY A CA 1
ATOM 1765 C C . GLY A 1 216 ? -12.68 -4.66 -19.938 1 96.31 216 GLY A C 1
ATOM 1766 O O . GLY A 1 216 ? -12.133 -4.707 -18.828 1 96.31 216 GLY A O 1
ATOM 1767 N N . TYR A 1 217 ? -12.336 -3.834 -20.906 1 96.12 217 TYR A N 1
ATOM 1768 C CA . TYR A 1 217 ? -11.375 -2.766 -20.656 1 96.12 217 TYR A CA 1
ATOM 1769 C C . TYR A 1 217 ? -11.5 -1.667 -21.719 1 96.12 217 TYR A C 1
ATOM 1771 O O . TYR A 1 217 ? -12.039 -1.893 -22.797 1 96.12 217 TYR A O 1
ATOM 1779 N N . ASP A 1 218 ? -11.141 -0.531 -21.359 1 96.56 218 ASP A N 1
ATOM 1780 C CA . ASP A 1 218 ? -10.938 0.625 -22.234 1 96.56 218 ASP A CA 1
ATOM 1781 C C . ASP A 1 218 ? -9.617 1.325 -21.906 1 96.56 218 ASP A C 1
ATOM 1783 O O . ASP A 1 218 ? -9.516 2.041 -20.906 1 96.56 218 ASP A O 1
ATOM 1787 N N . LYS A 1 219 ? -8.656 1.186 -22.797 1 94.94 219 LYS A N 1
ATOM 1788 C CA . LYS A 1 219 ? -7.297 1.652 -22.516 1 94.94 219 LYS A CA 1
ATOM 1789 C C . LYS A 1 219 ? -7.258 3.172 -22.375 1 94.94 219 LYS A C 1
ATOM 1791 O O . LYS A 1 219 ? -6.57 3.701 -21.5 1 94.94 2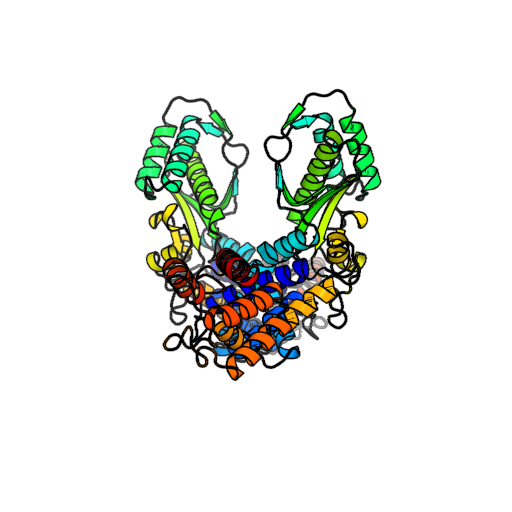19 LYS A O 1
ATOM 1796 N N . ASP A 1 220 ? -7.988 3.785 -23.234 1 95.19 220 ASP A N 1
ATOM 1797 C CA . ASP A 1 220 ? -7.984 5.242 -23.172 1 95.19 220 ASP A CA 1
ATOM 1798 C C . ASP A 1 220 ? -8.578 5.738 -21.859 1 95.19 220 ASP A C 1
ATOM 1800 O O . ASP A 1 220 ? -8.016 6.621 -21.203 1 95.19 220 ASP A O 1
ATOM 1804 N N . ARG A 1 221 ? -9.711 5.16 -21.5 1 94.06 221 ARG A N 1
ATOM 1805 C CA . ARG A 1 221 ? -10.359 5.516 -20.25 1 94.06 221 ARG A CA 1
ATOM 1806 C C . ARG A 1 221 ? -9.461 5.203 -19.047 1 94.06 221 ARG A C 1
ATOM 1808 O O . ARG A 1 221 ? -9.297 6.035 -18.156 1 94.06 221 ARG A O 1
ATOM 1815 N N . PHE A 1 222 ? -8.883 4.098 -19.078 1 93.38 222 PHE A N 1
ATOM 1816 C CA . PHE A 1 222 ? -8.023 3.65 -18 1 93.38 222 PHE A CA 1
ATOM 1817 C C . PHE A 1 222 ? -6.793 4.543 -17.875 1 93.38 222 PHE A C 1
ATOM 1819 O O . PHE A 1 222 ? -6.5 5.059 -16.797 1 93.38 222 PHE A O 1
ATOM 1826 N N . MET A 1 223 ? -6.094 4.793 -19.016 1 93.12 223 MET A N 1
ATOM 1827 C CA . MET A 1 223 ? -4.863 5.574 -19.016 1 93.12 223 MET A CA 1
ATOM 1828 C C . MET A 1 223 ? -5.129 7.004 -18.562 1 93.12 223 MET A C 1
ATOM 1830 O O . MET A 1 223 ? -4.328 7.59 -17.828 1 93.12 223 MET A O 1
ATOM 1834 N N . SER A 1 224 ? -6.266 7.523 -18.891 1 91 224 SER A N 1
ATOM 1835 C CA . SER A 1 224 ? -6.625 8.891 -18.516 1 91 224 SER A CA 1
ATOM 1836 C C . SER A 1 224 ? -6.945 8.992 -17.031 1 91 224 SER A C 1
ATOM 1838 O O . SER A 1 224 ? -6.879 10.078 -16.453 1 91 224 SER A O 1
ATOM 1840 N N . SER A 1 225 ? -7.309 7.871 -16.469 1 87.19 225 SER A N 1
ATOM 1841 C CA . SER A 1 225 ? -7.668 7.867 -15.047 1 87.19 225 SER A CA 1
ATOM 1842 C C . SER A 1 225 ? -6.43 7.887 -14.164 1 87.19 225 SER A C 1
ATOM 1844 O O . SER A 1 225 ? -6.52 8.172 -12.969 1 87.19 225 SER A O 1
ATOM 1846 N N . LEU A 1 226 ? -5.297 7.57 -14.68 1 86.25 226 LEU A N 1
ATOM 1847 C CA . LEU A 1 226 ? -4.047 7.516 -13.93 1 86.25 226 LEU A CA 1
ATOM 1848 C C . LEU A 1 226 ? -3.285 8.828 -14.047 1 86.25 226 LEU A C 1
ATOM 1850 O O . LEU A 1 226 ? -3.158 9.383 -15.141 1 86.25 226 LEU A O 1
ATOM 1854 N N . ILE A 1 227 ? -2.783 9.211 -13 1 78.75 227 ILE A N 1
ATOM 1855 C CA . ILE A 1 227 ? -2.08 10.492 -12.961 1 78.75 227 ILE A CA 1
ATOM 1856 C C . ILE A 1 227 ? -0.751 10.367 -13.703 1 78.75 227 ILE A C 1
ATOM 1858 O O . ILE A 1 227 ? 0.072 9.508 -13.383 1 78.75 227 ILE A O 1
ATOM 1862 N N . GLU A 1 228 ? -0.492 11.156 -14.766 1 82.94 228 GLU A N 1
ATOM 1863 C CA . GLU A 1 228 ? 0.741 11.32 -15.531 1 82.94 228 GLU A CA 1
ATOM 1864 C C . GLU A 1 228 ? 1.072 10.062 -16.328 1 82.94 228 GLU A C 1
ATOM 1866 O O . GLU A 1 228 ? 2.182 9.922 -16.844 1 82.94 228 GLU A O 1
ATOM 1871 N N . PHE A 1 229 ? 0.163 9.164 -16.438 1 90.81 229 PHE A N 1
ATOM 1872 C CA . PHE A 1 229 ? 0.435 7.891 -17.109 1 90.81 229 PHE A CA 1
ATOM 1873 C C . PHE A 1 229 ? 0.617 8.086 -18.609 1 90.81 229 PHE A C 1
ATOM 1875 O O . PHE A 1 229 ? 1.589 7.602 -19.188 1 90.81 229 PHE A O 1
ATOM 1882 N N . SER A 1 230 ? -0.241 8.859 -19.203 1 92.44 230 SER A N 1
ATOM 1883 C CA . SER A 1 230 ? -0.208 9.078 -20.641 1 92.44 230 SER A CA 1
ATOM 1884 C C . SER A 1 230 ? 0.962 9.969 -21.047 1 92.44 230 SER A C 1
ATOM 1886 O O . SER A 1 230 ? 1.29 10.078 -22.234 1 92.44 230 SER A O 1
ATOM 1888 N N . LYS A 1 231 ? 1.542 10.555 -20.094 1 92.44 231 LYS A N 1
ATOM 1889 C CA . LYS A 1 231 ? 2.73 11.375 -20.328 1 92.44 231 LYS A CA 1
ATOM 1890 C C . LYS A 1 231 ? 3.938 10.508 -20.672 1 92.44 231 LYS A C 1
ATOM 1892 O O . LYS A 1 231 ? 4.836 10.945 -21.391 1 92.44 231 LYS A O 1
ATOM 1897 N N . TYR A 1 232 ? 3.941 9.32 -20.188 1 94.56 232 TYR A N 1
ATOM 1898 C CA . TYR A 1 232 ? 5.152 8.508 -20.297 1 94.56 232 TYR A CA 1
ATOM 1899 C C . TYR A 1 232 ? 4.906 7.273 -21.156 1 94.56 232 TYR A C 1
ATOM 1901 O O . TYR A 1 232 ? 5.848 6.66 -21.656 1 94.56 232 TYR A O 1
ATOM 1909 N N . PHE A 1 233 ? 3.639 6.879 -21.297 1 95.94 233 PHE A N 1
ATOM 1910 C CA . PHE A 1 233 ? 3.416 5.578 -21.922 1 95.94 233 PHE A CA 1
ATOM 1911 C C . PHE A 1 233 ? 2.506 5.707 -23.141 1 95.94 233 PHE A C 1
ATOM 1913 O O . PHE A 1 233 ? 1.479 6.391 -23.078 1 95.94 233 PHE A O 1
ATOM 1920 N N . ASP A 1 234 ? 2.953 5.043 -24.172 1 96.12 234 ASP A N 1
ATOM 1921 C CA . ASP A 1 234 ? 2.137 4.805 -25.359 1 96.12 234 ASP A CA 1
ATOM 1922 C C . ASP A 1 234 ? 1.145 3.668 -25.125 1 96.12 234 ASP A C 1
ATOM 1924 O O . ASP A 1 234 ? 1.448 2.709 -24.406 1 96.12 234 ASP A O 1
ATOM 1928 N N . LYS A 1 235 ? -0.067 3.787 -25.703 1 95.88 235 LYS A N 1
ATOM 1929 C CA . LYS A 1 235 ? -1.093 2.762 -25.547 1 95.88 235 LYS A CA 1
ATOM 1930 C C . LYS A 1 235 ? -0.574 1.391 -25.969 1 95.88 235 LYS A C 1
ATOM 1932 O O . LYS A 1 235 ? -0.969 0.368 -25.406 1 95.88 235 LYS A O 1
ATOM 1937 N N . ARG A 1 236 ? 0.351 1.345 -26.906 1 96.25 236 ARG A N 1
ATOM 1938 C CA . ARG A 1 236 ? 0.885 0.1 -27.438 1 96.25 236 ARG A CA 1
ATOM 1939 C C . ARG A 1 236 ? 1.825 -0.572 -26.453 1 96.25 236 ARG A C 1
ATOM 1941 O O . ARG A 1 236 ? 2.188 -1.738 -26.609 1 96.25 236 ARG A O 1
ATOM 1948 N N . GLU A 1 237 ? 2.18 0.063 -25.312 1 96.12 237 GLU A N 1
ATOM 1949 C CA . GLU A 1 237 ? 3.041 -0.476 -24.266 1 96.12 237 GLU A CA 1
ATOM 1950 C C . GLU A 1 237 ? 2.221 -1.002 -23.094 1 96.12 237 GLU A C 1
ATOM 1952 O O . GLU A 1 237 ? 2.779 -1.47 -22.094 1 96.12 237 GLU A O 1
ATOM 1957 N N . VAL A 1 238 ? 0.906 -0.934 -23.266 1 96.69 238 VAL A N 1
ATOM 1958 C CA . VAL A 1 238 ? 0.04 -1.262 -22.141 1 96.69 238 VAL A CA 1
ATOM 1959 C C . VAL A 1 238 ? -0.81 -2.484 -22.484 1 96.69 238 VAL A C 1
ATOM 1961 O O . VAL A 1 238 ? -1.417 -2.549 -23.547 1 96.69 238 VAL A O 1
ATOM 1964 N N . LEU A 1 239 ? -0.739 -3.484 -21.688 1 97.62 239 LEU A N 1
ATOM 1965 C CA . LEU A 1 239 ? -1.665 -4.609 -21.75 1 97.62 239 LEU A CA 1
ATOM 1966 C C . LEU A 1 239 ? -2.576 -4.621 -20.516 1 97.62 239 LEU A C 1
ATOM 1968 O O . LEU A 1 239 ? -2.098 -4.566 -19.391 1 97.62 239 LEU A O 1
ATOM 1972 N N . ILE A 1 240 ? -3.879 -4.676 -20.75 1 96.94 240 ILE A N 1
ATOM 1973 C CA . ILE A 1 240 ? -4.781 -4.566 -19.609 1 96.94 240 ILE A CA 1
ATOM 1974 C C . ILE A 1 240 ? -5.875 -5.625 -19.703 1 96.94 240 ILE A C 1
ATOM 1976 O O . ILE A 1 240 ? -6.363 -5.922 -20.797 1 96.94 240 ILE A O 1
ATOM 1980 N N . ALA A 1 241 ? -6.27 -6.219 -18.625 1 97.38 241 ALA A N 1
ATOM 1981 C CA . ALA A 1 241 ? -7.398 -7.133 -18.484 1 97.38 241 ALA A CA 1
ATOM 1982 C C . ALA A 1 241 ? -7.312 -8.266 -19.5 1 97.38 241 ALA A C 1
ATOM 1984 O O . ALA A 1 241 ? -6.285 -8.945 -19.609 1 97.38 241 ALA A O 1
ATOM 1985 N N . GLU A 1 242 ? -8.344 -8.477 -20.219 1 97.88 242 GLU A N 1
ATOM 1986 C CA . GLU A 1 242 ? -8.398 -9.602 -21.156 1 97.88 242 GLU A CA 1
ATOM 1987 C C . GLU A 1 242 ? -7.238 -9.547 -22.156 1 97.88 242 GLU A C 1
ATOM 1989 O O . GLU A 1 242 ? -6.691 -10.578 -22.531 1 97.88 242 GLU A O 1
ATOM 1994 N N . GLU A 1 243 ? -6.84 -8.367 -22.562 1 97.94 243 GLU A N 1
ATOM 1995 C CA . GLU A 1 243 ? -5.727 -8.203 -23.484 1 97.94 243 GLU A CA 1
ATOM 1996 C C . GLU A 1 243 ? -4.438 -8.781 -22.922 1 97.94 243 GLU A C 1
ATOM 1998 O O . GLU A 1 243 ? -3.688 -9.461 -23.625 1 97.94 243 GLU A O 1
ATOM 2003 N N . LEU A 1 244 ? -4.156 -8.555 -21.688 1 98.06 244 LEU A N 1
ATOM 2004 C CA . LEU A 1 244 ? -2.955 -9.055 -21.016 1 98.06 244 LEU A CA 1
ATOM 2005 C C . LEU A 1 244 ? -2.953 -10.578 -20.969 1 98.06 244 LEU A C 1
ATOM 2007 O O . LEU A 1 244 ? -1.999 -11.219 -21.422 1 98.06 244 LEU A O 1
ATOM 2011 N N . TRP A 1 245 ? -4.016 -11.102 -20.5 1 98.38 245 TRP A N 1
ATOM 2012 C CA . TRP A 1 245 ? -4.062 -12.539 -20.234 1 98.38 245 TRP A CA 1
ATOM 2013 C C . TRP A 1 245 ? -4.086 -13.336 -21.531 1 98.38 245 TRP A C 1
ATOM 2015 O O . TRP A 1 245 ? -3.439 -14.375 -21.641 1 98.38 245 TRP A O 1
ATOM 2025 N N . SER A 1 246 ? -4.82 -12.852 -22.516 1 98.06 246 SER A N 1
ATOM 2026 C CA . SER A 1 246 ? -4.832 -13.508 -23.812 1 98.06 246 SER A CA 1
ATOM 2027 C C . SER A 1 246 ? -3.459 -13.445 -24.484 1 98.06 246 SER A C 1
ATOM 2029 O O . SER A 1 246 ? -3.055 -14.383 -25.172 1 98.06 246 SER A O 1
ATOM 2031 N N . PHE A 1 247 ? -2.771 -12.297 -24.312 1 97.88 247 PHE A N 1
ATOM 2032 C CA . PHE A 1 247 ? -1.422 -12.172 -24.844 1 97.88 247 PHE A CA 1
ATOM 2033 C C . PHE A 1 247 ? -0.495 -13.219 -24.234 1 97.88 247 PHE A C 1
ATOM 2035 O O . PHE A 1 247 ? 0.295 -13.844 -24.938 1 97.88 247 PHE A O 1
ATOM 2042 N N . LEU A 1 248 ? -0.619 -13.445 -23 1 97.81 248 LEU A N 1
ATOM 2043 C CA . LEU A 1 248 ? 0.263 -14.344 -22.266 1 97.81 248 LEU A CA 1
ATOM 2044 C C . LEU A 1 248 ? 0.004 -15.797 -22.656 1 97.81 248 LEU A C 1
ATOM 2046 O O . LEU A 1 248 ? 0.944 -16.578 -22.812 1 97.81 248 LEU A O 1
ATOM 2050 N N . SER A 1 249 ? -1.248 -16.156 -22.812 1 97.31 249 SER A N 1
ATOM 2051 C CA . SER A 1 249 ? -1.576 -17.547 -23.094 1 97.31 249 SER A CA 1
ATOM 2052 C C . SER A 1 249 ? -1.546 -17.828 -24.594 1 97.31 249 SER A C 1
ATOM 2054 O O . SER A 1 249 ? -1.401 -18.984 -25.016 1 97.31 249 SER A O 1
ATOM 2056 N N . GLY A 1 250 ? -1.786 -16.766 -25.375 1 94.94 250 GLY A N 1
ATOM 2057 C CA . GLY A 1 250 ? -1.942 -16.953 -26.812 1 94.94 250 GLY A CA 1
ATOM 2058 C C . GLY A 1 250 ? -3.35 -17.359 -27.219 1 94.94 250 GLY A C 1
ATOM 2059 O O . GLY A 1 250 ? -3.609 -17.625 -28.391 1 94.94 250 GLY A O 1
ATOM 2060 N N . GLU A 1 251 ? -4.27 -17.328 -26.234 1 95.25 251 GLU A N 1
ATOM 2061 C CA . GLU A 1 251 ? -5.656 -17.734 -26.469 1 95.25 251 GLU A CA 1
ATOM 2062 C C . GLU A 1 251 ? -6.625 -16.625 -26.047 1 95.25 251 GLU A C 1
ATOM 2064 O O . GLU A 1 251 ? -6.426 -15.992 -25 1 95.25 251 GLU A O 1
ATOM 2069 N N . GLU A 1 252 ? -7.688 -16.5 -26.797 1 95.62 252 GLU A N 1
ATOM 2070 C CA . GLU A 1 252 ? -8.703 -15.516 -26.453 1 95.62 252 GLU A CA 1
ATOM 2071 C C . GLU A 1 252 ? -9.508 -15.953 -25.234 1 95.62 252 GLU A C 1
ATOM 2073 O O . GLU A 1 252 ? -9.562 -17.141 -24.906 1 95.62 252 GLU A O 1
ATOM 2078 N N . ASN A 1 253 ? -10.047 -14.984 -24.5 1 96.81 253 ASN A N 1
ATOM 2079 C CA . ASN A 1 253 ? -10.922 -15.188 -23.344 1 96.81 253 ASN A CA 1
ATOM 2080 C C . ASN A 1 253 ? -10.203 -15.891 -22.203 1 96.81 253 ASN A C 1
ATOM 2082 O O . ASN A 1 253 ? -10.812 -16.672 -21.469 1 96.81 253 ASN A O 1
ATOM 2086 N N . THR A 1 254 ? -8.922 -15.695 -22.172 1 98 254 THR A N 1
ATOM 2087 C CA . THR A 1 254 ? -8.117 -16.328 -21.125 1 98 254 THR A CA 1
ATOM 2088 C C . THR A 1 254 ? -8.508 -15.812 -19.75 1 98 254 THR A C 1
ATOM 2090 O O . THR A 1 254 ? -8.594 -16.594 -18.781 1 98 254 THR A O 1
ATOM 2093 N N . MET A 1 255 ? -8.805 -14.516 -19.625 1 98.06 255 MET A N 1
ATOM 2094 C CA . MET A 1 255 ? -9.172 -13.938 -18.328 1 98.06 255 MET A CA 1
ATOM 2095 C C . MET A 1 255 ? -10.438 -14.578 -17.781 1 98.06 255 MET A C 1
ATOM 2097 O O . MET A 1 255 ? -10.516 -14.906 -16.594 1 98.06 255 MET A O 1
ATOM 2101 N N . LYS A 1 256 ? -11.359 -14.742 -18.656 1 97.56 256 LYS A N 1
ATOM 2102 C CA . LYS A 1 256 ? -12.602 -15.398 -18.266 1 97.56 256 LYS A CA 1
ATOM 2103 C C . LYS A 1 256 ? -12.344 -16.812 -17.75 1 97.56 256 LYS A C 1
ATOM 2105 O O . LYS A 1 256 ? -12.938 -17.25 -16.766 1 97.56 256 LYS A O 1
ATOM 2110 N N . LYS A 1 257 ? -11.5 -17.516 -18.422 1 97.62 257 LYS A N 1
ATOM 2111 C CA . LYS A 1 257 ? -11.156 -18.875 -18.016 1 97.62 257 LYS A CA 1
ATOM 2112 C C . LYS A 1 257 ? -10.5 -18.891 -16.641 1 97.62 257 LYS A C 1
ATOM 2114 O O . LYS A 1 257 ? -10.797 -19.75 -15.805 1 97.62 257 LYS A O 1
ATOM 2119 N N . ILE A 1 258 ? -9.586 -17.953 -16.422 1 98.31 258 ILE A N 1
ATOM 2120 C CA . ILE A 1 258 ? -8.938 -17.844 -15.125 1 98.31 258 ILE A CA 1
ATOM 2121 C C . ILE A 1 258 ? -9.992 -17.609 -14.047 1 98.31 258 ILE A C 1
ATOM 2123 O O . ILE A 1 258 ? -10 -18.297 -13.016 1 98.31 258 ILE A O 1
ATOM 2127 N N . LEU A 1 259 ? -10.883 -16.672 -14.32 1 98.06 259 LEU A N 1
ATOM 2128 C CA . LEU A 1 259 ? -11.922 -16.344 -13.352 1 98.06 259 LEU A CA 1
ATOM 2129 C C . LEU A 1 259 ? -12.828 -17.547 -13.094 1 98.06 259 LEU A C 1
ATOM 2131 O O . LEU A 1 259 ? -13.242 -17.781 -11.961 1 98.06 259 LEU A O 1
ATOM 2135 N N . ASP A 1 260 ? -13.102 -18.266 -14.125 1 97.44 260 ASP A N 1
ATOM 2136 C CA . ASP A 1 260 ? -13.93 -19.453 -13.984 1 97.44 260 ASP A CA 1
ATOM 2137 C C . ASP A 1 260 ? -13.273 -20.469 -13.055 1 97.44 260 ASP A C 1
ATOM 2139 O O . ASP A 1 260 ? -13.953 -21.109 -12.25 1 97.44 260 ASP A O 1
ATOM 2143 N N . ILE A 1 261 ? -12.023 -20.625 -13.242 1 98.12 261 ILE A N 1
ATOM 2144 C CA . ILE A 1 261 ? -11.289 -21.547 -12.391 1 98.12 261 ILE A CA 1
ATOM 2145 C C . ILE A 1 261 ? -11.359 -21.094 -10.938 1 98.12 261 ILE A C 1
ATOM 2147 O O . ILE A 1 261 ? -11.695 -21.875 -10.047 1 98.12 261 ILE A O 1
ATOM 2151 N N . ILE A 1 262 ? -11.102 -19.844 -10.656 1 98.44 262 ILE A N 1
ATOM 2152 C CA . ILE A 1 262 ? -11.156 -19.297 -9.305 1 98.44 262 ILE A CA 1
ATOM 2153 C C . ILE A 1 262 ? -12.555 -19.5 -8.727 1 98.44 262 ILE A C 1
ATOM 2155 O O . ILE A 1 262 ? -12.695 -19.984 -7.594 1 98.44 262 ILE A O 1
ATOM 2159 N N . ASN A 1 263 ? -13.547 -19.234 -9.555 1 97.31 263 ASN A N 1
ATOM 2160 C CA . ASN A 1 263 ? -14.93 -19.297 -9.094 1 97.31 263 ASN A CA 1
ATOM 2161 C C . ASN A 1 263 ? -15.344 -20.719 -8.773 1 97.31 263 ASN A C 1
ATOM 2163 O O . ASN A 1 263 ? -16.219 -20.938 -7.934 1 97.31 263 ASN A O 1
ATOM 2167 N N . SER A 1 264 ? -14.766 -21.609 -9.398 1 97.81 264 SER A N 1
ATOM 2168 C CA . SER A 1 264 ? -15.094 -23 -9.133 1 97.81 264 SER A CA 1
ATOM 2169 C C . SER A 1 264 ? -14.531 -23.453 -7.785 1 97.81 264 SER A C 1
ATOM 2171 O O . SER A 1 264 ? -15.07 -24.359 -7.148 1 97.81 264 SER A O 1
ATOM 2173 N N . ILE A 1 265 ? -13.539 -22.828 -7.352 1 98.44 265 ILE A N 1
ATOM 2174 C CA . ILE A 1 265 ? -12.836 -23.234 -6.141 1 98.44 265 ILE A CA 1
ATOM 2175 C C . ILE A 1 265 ? -13.25 -22.344 -4.977 1 98.44 265 ILE A C 1
ATOM 2177 O O . ILE A 1 265 ? -13.586 -22.828 -3.893 1 98.44 265 ILE A O 1
ATOM 2181 N N . ALA A 1 266 ? -13.211 -21.031 -5.184 1 97.88 266 ALA A N 1
ATOM 2182 C CA . ALA A 1 266 ? -13.398 -20.016 -4.148 1 97.88 266 ALA A CA 1
ATOM 2183 C C . ALA A 1 266 ? -14.883 -19.875 -3.801 1 97.88 266 ALA A C 1
ATOM 2185 O O . ALA A 1 266 ? -15.508 -18.875 -4.156 1 97.88 266 ALA A O 1
ATOM 2186 N N . LYS A 1 267 ? -15.359 -20.812 -3.098 1 96.25 267 LYS A N 1
ATOM 2187 C CA . LYS A 1 267 ? -16.734 -20.828 -2.604 1 96.25 267 LYS A CA 1
ATOM 2188 C C . LYS A 1 267 ? -16.766 -20.891 -1.078 1 96.25 267 LYS A C 1
ATOM 2190 O O . LYS A 1 267 ? -15.75 -21.188 -0.439 1 96.25 267 LYS A O 1
ATOM 2195 N N . PRO A 1 268 ? -17.891 -20.547 -0.509 1 93.19 268 PRO A N 1
ATOM 2196 C CA . PRO A 1 268 ? -17.984 -20.484 0.952 1 93.19 268 PRO A CA 1
ATOM 2197 C C . PRO A 1 268 ? -17.609 -21.812 1.618 1 93.19 268 PRO A C 1
ATOM 2199 O O . PRO A 1 268 ? -17.234 -21.828 2.791 1 93.19 268 PRO A O 1
ATOM 2202 N N . ASP A 1 269 ? -17.703 -22.922 0.872 1 95.25 269 ASP A N 1
ATOM 2203 C CA . ASP A 1 269 ? -17.391 -24.219 1.455 1 95.25 269 ASP A CA 1
ATOM 2204 C C . ASP A 1 269 ? -15.945 -24.625 1.155 1 95.25 269 ASP A C 1
ATOM 2206 O O . ASP A 1 269 ? -15.578 -25.797 1.296 1 95.25 269 ASP A O 1
ATOM 2210 N N . PHE A 1 270 ? -15.141 -23.688 0.729 1 96.75 270 PHE A N 1
ATOM 2211 C CA . PHE A 1 270 ? -13.766 -23.953 0.341 1 96.75 270 PHE A CA 1
ATOM 2212 C C . PHE A 1 270 ? -13.016 -24.672 1.46 1 96.75 270 PHE A C 1
ATOM 2214 O O . PHE A 1 270 ? -12.406 -25.719 1.235 1 96.75 270 PHE A O 1
ATOM 2221 N N . LYS A 1 271 ? -13.031 -24.094 2.658 1 94 271 LYS A N 1
ATOM 2222 C CA . LYS A 1 271 ? -12.234 -24.641 3.762 1 94 271 LYS A CA 1
ATOM 2223 C C . LYS A 1 271 ? -12.625 -26.078 4.07 1 94 271 LYS A C 1
ATOM 2225 O O . LYS A 1 271 ? -11.758 -26.922 4.293 1 94 271 LYS A O 1
ATOM 2230 N N . GLU A 1 272 ? -13.875 -26.328 4.09 1 95.5 272 GLU A N 1
ATOM 2231 C CA . GLU A 1 272 ? -14.375 -27.672 4.348 1 95.5 272 GLU A CA 1
ATOM 2232 C C . GLU A 1 272 ? -13.906 -28.656 3.275 1 95.5 272 GLU A C 1
ATOM 2234 O O . GLU A 1 272 ? -13.414 -29.734 3.592 1 95.5 272 GLU A O 1
ATOM 2239 N N . LYS A 1 273 ? -14.086 -28.266 2.025 1 97.56 273 LYS A N 1
ATOM 2240 C CA . LYS A 1 273 ? -13.664 -29.109 0.916 1 97.56 273 LYS A CA 1
ATOM 2241 C C . LYS A 1 273 ? -12.148 -29.312 0.917 1 97.56 273 LYS A C 1
ATOM 2243 O O . LYS A 1 273 ? -11.664 -30.406 0.646 1 97.56 273 LYS A O 1
ATOM 2248 N N . PHE A 1 274 ? -11.438 -28.234 1.204 1 97.19 274 PHE A N 1
ATOM 2249 C CA . PHE A 1 274 ? -9.984 -28.312 1.259 1 97.19 274 PHE A CA 1
ATOM 2250 C C . PHE A 1 274 ? -9.531 -29.328 2.314 1 97.19 274 PHE A C 1
ATOM 2252 O O . PHE A 1 274 ? -8.68 -30.172 2.047 1 97.19 274 PHE A O 1
ATOM 2259 N N . ASP A 1 275 ? -10.078 -29.219 3.52 1 95.56 275 ASP A N 1
ATOM 2260 C CA . ASP A 1 275 ? -9.719 -30.109 4.609 1 95.56 275 ASP A CA 1
ATOM 2261 C C . ASP A 1 275 ? -10.031 -31.562 4.25 1 95.56 275 ASP A C 1
ATOM 2263 O O . ASP A 1 275 ? -9.289 -32.469 4.625 1 95.56 275 ASP A O 1
ATOM 2267 N N . PHE A 1 276 ? -11.094 -31.719 3.553 1 97.12 276 PHE A N 1
ATOM 2268 C CA . PHE A 1 276 ? -11.523 -33.062 3.148 1 97.12 276 PHE A CA 1
ATOM 2269 C C . PHE A 1 276 ? -10.531 -33.656 2.162 1 97.12 276 PHE A C 1
ATOM 2271 O O . PHE A 1 276 ? -10.148 -34.812 2.291 1 97.12 276 PHE A O 1
ATOM 2278 N N . ILE A 1 277 ? -10.055 -32.875 1.187 1 97.31 277 ILE A N 1
ATOM 2279 C CA . ILE A 1 277 ? -9.297 -33.469 0.098 1 97.31 277 ILE A CA 1
ATOM 2280 C C . ILE A 1 277 ? -7.801 -33.406 0.403 1 97.31 277 ILE A C 1
ATOM 2282 O O . ILE A 1 277 ? -6.984 -33.969 -0.317 1 97.31 277 ILE A O 1
ATOM 2286 N N . ASN A 1 278 ? -7.422 -32.688 1.454 1 96.62 278 ASN A N 1
ATOM 2287 C CA . ASN A 1 278 ? -6.004 -32.531 1.769 1 96.62 278 ASN A CA 1
ATOM 2288 C C . ASN A 1 278 ? -5.402 -33.812 2.285 1 96.62 278 ASN A C 1
ATOM 2290 O O . ASN A 1 278 ? -4.188 -33.938 2.473 1 96.62 278 ASN A O 1
ATOM 2294 N N . THR A 1 279 ? -6.207 -34.812 2.545 1 94.06 279 THR A N 1
ATOM 2295 C CA . THR A 1 279 ? -5.84 -36.188 2.877 1 94.06 279 THR A CA 1
ATOM 2296 C C . THR A 1 279 ? -6.59 -37.156 1.992 1 94.06 279 THR A C 1
ATOM 2298 O O . THR A 1 279 ? -7.281 -36.781 1.052 1 94.06 279 THR A O 1
ATOM 2301 N N . PHE A 1 280 ? -6.297 -38.406 2.24 1 96.12 280 PHE A N 1
ATOM 2302 C CA . PHE A 1 280 ? -7.098 -39.438 1.577 1 96.12 280 PHE A CA 1
ATOM 2303 C C . PHE A 1 280 ? -8.141 -40 2.531 1 96.12 280 PHE A C 1
ATOM 2305 O O . PHE A 1 280 ? -7.988 -41.125 3.029 1 96.12 280 PHE A O 1
ATOM 2312 N N . PRO A 1 281 ? -9.219 -39.281 2.633 1 96.31 281 PRO A N 1
ATOM 2313 C CA . PRO A 1 281 ? -10.188 -39.656 3.666 1 96.31 281 PRO A CA 1
ATOM 2314 C C . PRO A 1 281 ? -10.922 -40.938 3.332 1 96.31 281 PRO A C 1
ATOM 2316 O O . PRO A 1 281 ? -11.594 -41.531 4.195 1 96.31 281 PRO A O 1
ATOM 2319 N N . PHE A 1 282 ? -10.836 -41.438 2.186 1 97 282 PHE A N 1
ATOM 2320 C CA . PHE A 1 282 ? -11.594 -42.594 1.752 1 97 282 PHE A CA 1
ATOM 2321 C C . PHE A 1 282 ? -10.828 -43.875 2.066 1 97 282 PHE A C 1
ATOM 2323 O O . PHE A 1 282 ? -11.344 -44.969 1.857 1 97 282 PHE A O 1
ATOM 2330 N N . ILE A 1 283 ? -9.68 -43.781 2.607 1 96.06 283 ILE A N 1
ATOM 2331 C CA . ILE A 1 283 ? -8.859 -44.938 2.922 1 96.06 283 ILE A CA 1
ATOM 2332 C C . ILE A 1 283 ? -9.125 -45.406 4.359 1 96.06 283 ILE A C 1
ATOM 2334 O O . ILE A 1 283 ? -9.086 -44.594 5.285 1 96.06 283 ILE A O 1
ATOM 2338 N N . ASN A 1 284 ? -9.398 -46.625 4.48 1 94.44 284 ASN A N 1
ATOM 2339 C CA . ASN A 1 284 ? -9.406 -47.281 5.793 1 94.44 284 ASN A CA 1
ATOM 2340 C C . ASN A 1 284 ? -8.047 -47.875 6.141 1 94.44 284 ASN A C 1
ATOM 2342 O O . ASN A 1 284 ? -7.738 -49 5.77 1 94.44 284 ASN A O 1
ATOM 2346 N N . GLN A 1 285 ? -7.379 -47.25 6.914 1 89.81 285 GLN A N 1
ATOM 2347 C CA . GLN A 1 285 ? -5.988 -47.594 7.18 1 89.81 285 GLN A CA 1
ATOM 2348 C C . GLN A 1 285 ? -5.875 -48.969 7.855 1 89.81 285 GLN A C 1
ATOM 2350 O O . GLN A 1 285 ? -4.914 -49.688 7.621 1 89.81 285 GLN A O 1
ATOM 2355 N N . ASP A 1 286 ? -6.797 -49.312 8.664 1 91.69 286 ASP A N 1
ATOM 2356 C CA . ASP A 1 286 ? -6.766 -50.562 9.43 1 91.69 286 ASP A CA 1
ATOM 2357 C C . ASP A 1 286 ? -7.102 -51.75 8.539 1 91.69 286 ASP A C 1
ATOM 2359 O O . ASP A 1 286 ? -6.859 -52.906 8.922 1 91.69 286 ASP A O 1
ATOM 2363 N N . ARG A 1 287 ? -7.586 -51.562 7.371 1 94.19 287 ARG A N 1
ATOM 2364 C CA . ARG A 1 287 ? -8.039 -52.625 6.5 1 94.19 287 ARG A CA 1
ATOM 2365 C C . ARG A 1 287 ? -7.352 -52.562 5.145 1 94.19 287 ARG A C 1
ATOM 2367 O O . ARG A 1 287 ? -7.93 -52.969 4.129 1 94.19 287 ARG A O 1
ATOM 2374 N N . LEU A 1 288 ? -6.223 -51.938 5.125 1 93.5 288 LEU A N 1
ATOM 2375 C CA . LEU A 1 288 ? -5.477 -51.844 3.873 1 93.5 288 LEU A CA 1
ATOM 2376 C C . LEU A 1 288 ? -5.223 -53.219 3.271 1 93.5 288 LEU A C 1
ATOM 2378 O O . LEU A 1 288 ? -4.988 -54.188 4 1 93.5 288 LEU A O 1
ATOM 2382 N N . TYR A 1 289 ? -5.266 -53.281 2.012 1 92.62 289 T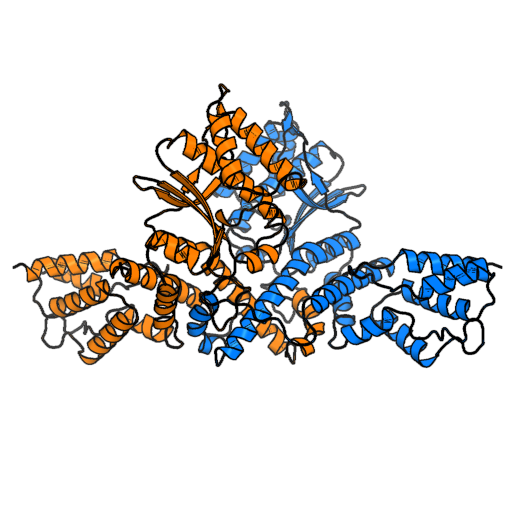YR A N 1
ATOM 2383 C CA . TYR A 1 289 ? -4.941 -54.469 1.209 1 92.62 289 TYR A CA 1
ATOM 2384 C C . TYR A 1 289 ? -6.031 -55.5 1.324 1 92.62 289 TYR A C 1
ATOM 2386 O O . TYR A 1 289 ? -5.777 -56.688 1.109 1 92.62 289 TYR A O 1
ATOM 2394 N N . THR A 1 290 ? -7.184 -55.094 1.775 1 94.19 290 THR A N 1
ATOM 2395 C CA . THR A 1 290 ? -8.383 -55.938 1.782 1 94.19 290 THR A CA 1
ATOM 2396 C C . THR A 1 290 ? -9.492 -55.281 0.948 1 94.19 290 THR A C 1
ATOM 2398 O O . THR A 1 290 ? -9.336 -54.156 0.465 1 94.19 290 THR A O 1
ATOM 2401 N N . LYS A 1 291 ? -10.609 -55.969 0.761 1 92.38 291 LYS A N 1
ATOM 2402 C CA . LYS A 1 291 ? -11.742 -55.469 -0.018 1 92.38 291 LYS A CA 1
ATOM 2403 C C . LYS A 1 291 ? -12.391 -54.281 0.668 1 92.38 291 LYS A C 1
ATOM 2405 O O . LYS A 1 291 ? -13.102 -53.5 0.028 1 92.38 291 LYS A O 1
ATOM 2410 N N . ASP A 1 292 ? -12.086 -54.125 1.972 1 94.31 292 ASP A N 1
ATOM 2411 C CA . ASP A 1 292 ? -12.719 -53.062 2.764 1 94.31 292 ASP A CA 1
ATOM 2412 C C . ASP A 1 292 ? -11.781 -51.875 2.938 1 94.31 292 ASP A C 1
ATOM 2414 O O . ASP A 1 292 ? -12.016 -51 3.793 1 94.31 292 ASP A O 1
ATOM 2418 N N . ALA A 1 293 ? -10.789 -51.75 2.143 1 96.38 293 ALA A N 1
ATOM 2419 C CA . ALA A 1 293 ? -9.773 -50.719 2.271 1 96.38 293 ALA A CA 1
ATOM 2420 C C . ALA A 1 293 ? -10.32 -49.344 1.858 1 96.38 293 ALA A C 1
ATOM 2422 O O . ALA A 1 293 ? -9.805 -48.312 2.268 1 96.38 293 ALA A O 1
ATOM 2423 N N . ILE A 1 294 ? -11.453 -49.375 1.094 1 97.44 294 ILE A N 1
ATOM 2424 C CA . ILE A 1 294 ? -11.898 -48.156 0.461 1 97.44 294 ILE A CA 1
ATOM 2425 C C . ILE A 1 294 ? -13.32 -47.812 0.914 1 97.44 294 ILE A C 1
ATOM 2427 O O . ILE A 1 294 ? -14.203 -48.688 0.862 1 97.44 294 ILE A O 1
ATOM 2431 N N . ASP A 1 295 ? -13.547 -46.625 1.42 1 97.5 295 ASP A N 1
ATOM 2432 C CA . ASP A 1 295 ? -14.883 -46.062 1.576 1 97.5 295 ASP A CA 1
ATOM 2433 C C . ASP A 1 295 ? -15.375 -45.438 0.267 1 97.5 295 ASP A C 1
ATOM 2435 O O . ASP A 1 295 ? -15.008 -44.312 -0.073 1 97.5 295 ASP A O 1
ATOM 2439 N N . GLU A 1 296 ? -16.266 -46.094 -0.421 1 96.81 296 GLU A N 1
ATOM 2440 C CA . GLU A 1 296 ? -16.672 -45.719 -1.779 1 96.81 296 GLU A CA 1
ATOM 2441 C C . GLU A 1 296 ? -17.422 -44.406 -1.805 1 96.81 296 GLU A C 1
ATOM 2443 O O . GLU A 1 296 ? -17.312 -43.656 -2.773 1 96.81 296 GLU A O 1
ATOM 2448 N N . GLN A 1 297 ? -18.172 -44.094 -0.793 1 97.56 297 GLN A N 1
ATOM 2449 C CA . GLN A 1 297 ? -18.906 -42.844 -0.732 1 97.56 297 GLN A CA 1
ATOM 2450 C C . GLN A 1 297 ? -17.953 -41.656 -0.594 1 97.56 297 GLN A C 1
ATOM 2452 O O . GLN A 1 297 ? -18.109 -40.656 -1.277 1 97.56 297 GLN A O 1
ATOM 2457 N N . LYS A 1 298 ? -17.016 -41.781 0.288 1 97.88 298 LYS A N 1
ATOM 2458 C CA . LYS A 1 298 ? -16.016 -40.75 0.47 1 97.88 298 LYS A CA 1
ATOM 2459 C C . LYS A 1 298 ? -15.156 -40.594 -0.776 1 97.88 298 LYS A C 1
ATOM 2461 O O . LYS A 1 298 ? -14.734 -39.469 -1.111 1 97.88 298 LYS A O 1
ATOM 2466 N N . PHE A 1 299 ? -14.852 -41.719 -1.439 1 98.12 299 PHE A N 1
ATOM 2467 C CA . PHE A 1 299 ? -14.07 -41.656 -2.67 1 98.12 299 PHE A CA 1
ATOM 2468 C C . PHE A 1 299 ? -14.805 -40.875 -3.746 1 98.12 299 PHE A C 1
ATOM 2470 O O . PHE A 1 299 ? -14.203 -40.031 -4.434 1 98.12 299 PHE A O 1
ATOM 2477 N N . LYS A 1 300 ? -16.078 -41.156 -3.871 1 98.19 300 LYS A N 1
ATOM 2478 C CA . LYS A 1 300 ? -16.875 -40.438 -4.852 1 98.19 300 LYS A CA 1
ATOM 2479 C C . LYS A 1 300 ? -16.891 -38.938 -4.562 1 98.19 300 LYS A C 1
ATOM 2481 O O . LYS A 1 300 ? -16.703 -38.125 -5.469 1 98.19 300 LYS A O 1
ATOM 2486 N N . LYS A 1 301 ? -17.109 -38.562 -3.324 1 98.25 301 LYS A N 1
ATOM 2487 C CA . LYS A 1 301 ? -17.094 -37.156 -2.916 1 98.25 301 LYS A CA 1
ATOM 2488 C C . LYS A 1 301 ? -15.742 -36.5 -3.203 1 98.25 301 LYS A C 1
ATOM 2490 O O . LYS A 1 301 ? -15.672 -35.375 -3.688 1 98.25 301 LYS A O 1
ATOM 2495 N N . TYR A 1 302 ? -14.68 -37.25 -2.854 1 98.38 302 TYR A N 1
ATOM 2496 C CA . TYR A 1 302 ? -13.312 -36.812 -3.107 1 98.38 302 TYR A CA 1
ATOM 2497 C C . TYR A 1 302 ? -13.102 -36.5 -4.586 1 98.38 302 TYR A C 1
ATOM 2499 O O . TYR A 1 302 ? -12.602 -35.438 -4.949 1 98.38 302 TYR A O 1
ATOM 2507 N N . MET A 1 303 ? -13.531 -37.406 -5.449 1 98.38 303 MET A N 1
ATOM 2508 C CA . MET A 1 303 ? -13.383 -37.281 -6.895 1 98.38 303 MET A CA 1
ATOM 2509 C C . MET A 1 303 ? -14.203 -36.094 -7.422 1 98.38 303 MET A C 1
ATOM 2511 O O . MET A 1 303 ? -13.758 -35.375 -8.32 1 98.38 303 MET A O 1
ATOM 2515 N N . ASP A 1 304 ? -15.359 -35.906 -6.879 1 98.44 304 ASP A N 1
ATOM 2516 C CA . ASP A 1 304 ? -16.219 -34.812 -7.293 1 98.44 304 ASP A CA 1
ATOM 2517 C C . ASP A 1 304 ? -15.562 -33.469 -7.02 1 98.44 304 ASP A C 1
ATOM 2519 O O . ASP A 1 304 ? -15.617 -32.562 -7.855 1 98.44 304 ASP A O 1
ATOM 2523 N N . ILE A 1 305 ? -15 -33.344 -5.852 1 98.56 305 ILE A N 1
ATOM 2524 C CA . ILE A 1 305 ? -14.336 -32.094 -5.477 1 98.56 305 ILE A CA 1
ATOM 2525 C C . ILE A 1 305 ? -13.133 -31.844 -6.387 1 98.56 305 ILE A C 1
ATOM 2527 O O . ILE A 1 305 ? -12.938 -30.734 -6.887 1 98.56 305 ILE A O 1
ATOM 2531 N N . LEU A 1 306 ? -12.312 -32.906 -6.617 1 98.56 306 LEU A N 1
ATOM 2532 C CA . LEU A 1 306 ? -11.141 -32.781 -7.48 1 98.56 306 LEU A CA 1
ATOM 2533 C C . LEU A 1 306 ? -11.547 -32.375 -8.891 1 98.56 306 LEU A C 1
ATOM 2535 O O . LEU A 1 306 ? -10.859 -31.562 -9.523 1 98.56 306 LEU A O 1
ATOM 2539 N N . GLN A 1 307 ? -12.656 -32.938 -9.383 1 98.31 307 GLN A N 1
ATOM 2540 C CA . GLN A 1 307 ? -13.156 -32.594 -10.703 1 98.31 307 GLN A CA 1
ATOM 2541 C C . GLN A 1 307 ? -13.617 -31.141 -10.742 1 98.31 307 GLN A C 1
ATOM 2543 O O . GLN A 1 307 ? -13.312 -30.406 -11.695 1 98.31 307 GLN A O 1
ATOM 2548 N N . GLU A 1 308 ? -14.32 -30.75 -9.773 1 98.31 308 GLU A N 1
ATOM 2549 C CA . GLU A 1 308 ? -14.805 -29.375 -9.68 1 98.31 308 GLU A CA 1
ATOM 2550 C C . GLU A 1 308 ? -13.648 -28.391 -9.648 1 98.31 308 GLU A C 1
ATOM 2552 O O . GLU A 1 308 ? -13.727 -27.312 -10.25 1 98.31 308 GLU A O 1
ATOM 2557 N N . TRP A 1 309 ? -12.602 -28.766 -8.938 1 98.56 309 TRP A N 1
ATOM 2558 C CA . TRP A 1 309 ? -11.453 -27.891 -8.734 1 98.56 309 TRP A CA 1
ATOM 2559 C C . TRP A 1 309 ? -10.43 -28.062 -9.844 1 98.56 309 TRP A C 1
ATOM 2561 O O . TRP A 1 309 ? -9.383 -27.406 -9.844 1 98.56 309 TRP A O 1
ATOM 2571 N N . ARG A 1 310 ? -10.766 -28.969 -10.812 1 97.75 310 ARG A N 1
ATOM 2572 C CA . ARG A 1 310 ? -9.953 -29.203 -12 1 97.75 310 ARG A CA 1
ATOM 2573 C C . ARG A 1 310 ? -8.555 -29.672 -11.617 1 97.75 310 ARG A C 1
ATOM 2575 O O . ARG A 1 310 ? -7.562 -29.172 -12.156 1 97.75 310 ARG A O 1
ATOM 2582 N N . LEU A 1 311 ? -8.484 -30.516 -10.625 1 97.88 311 LEU A N 1
ATOM 2583 C CA . LEU A 1 311 ? -7.23 -31.141 -10.203 1 97.88 311 LEU A CA 1
ATOM 2584 C C . LEU A 1 311 ? -7.047 -32.5 -10.891 1 97.88 311 LEU A C 1
ATOM 2586 O O . LEU A 1 311 ? -7.125 -33.531 -10.242 1 97.88 311 LEU A O 1
ATOM 2590 N N . TYR A 1 312 ? -6.672 -32.469 -12.109 1 96.75 312 TYR A N 1
ATOM 2591 C CA . TYR A 1 312 ? -6.691 -33.625 -12.992 1 96.75 312 TYR A CA 1
ATOM 2592 C C . TYR A 1 312 ? -5.645 -34.656 -12.57 1 96.75 312 TYR A C 1
ATOM 2594 O O . TYR A 1 312 ? -5.926 -35.844 -12.531 1 96.75 312 TYR A O 1
ATOM 2602 N N . SER A 1 313 ? -4.453 -34.219 -12.312 1 94.88 313 SER A N 1
ATOM 2603 C CA . SER A 1 313 ? -3.406 -35.156 -11.914 1 94.88 313 SER A CA 1
ATOM 2604 C C . SER A 1 313 ? -3.725 -35.812 -10.578 1 94.88 313 SER A C 1
ATOM 2606 O O . SER A 1 313 ? -3.346 -36.969 -10.336 1 94.88 313 SER A O 1
ATOM 2608 N N . GLU A 1 314 ? -4.414 -35.125 -9.75 1 95.31 314 GLU A N 1
ATOM 2609 C CA . GLU A 1 314 ? -4.805 -35.688 -8.453 1 95.31 314 GLU A CA 1
ATOM 2610 C C . GLU A 1 314 ? -5.918 -36.719 -8.617 1 95.31 314 GLU A C 1
ATOM 2612 O O . GLU A 1 314 ? -6.047 -37.625 -7.797 1 95.31 314 GLU A O 1
ATOM 2617 N N . ILE A 1 315 ? -6.719 -36.469 -9.609 1 97.44 315 ILE A N 1
ATOM 2618 C CA . ILE A 1 315 ? -7.719 -37.469 -9.93 1 97.44 315 ILE A CA 1
ATOM 2619 C C . ILE A 1 315 ? -7.027 -38.812 -10.258 1 97.44 315 ILE A C 1
ATOM 2621 O O . ILE A 1 315 ? -7.402 -39.844 -9.734 1 97.44 315 ILE A O 1
ATOM 2625 N N . GLU A 1 316 ? -5.996 -38.688 -11.078 1 96.44 316 GLU A N 1
ATOM 2626 C CA . GLU A 1 316 ? -5.219 -39.906 -11.414 1 96.44 316 GLU A CA 1
ATOM 2627 C C . GLU A 1 316 ? -4.535 -40.469 -10.188 1 96.44 316 GLU A C 1
ATOM 2629 O O . GLU A 1 316 ? -4.488 -41.688 -10.016 1 96.44 316 GLU A O 1
ATOM 2634 N N . CYS A 1 317 ? -4.074 -39.656 -9.391 1 96.69 317 CYS A N 1
ATOM 2635 C CA . CYS A 1 317 ? -3.408 -40.062 -8.164 1 96.69 317 CYS A CA 1
ATOM 2636 C C . CYS A 1 317 ? -4.379 -40.812 -7.242 1 96.69 317 CYS A C 1
ATOM 2638 O O . CYS A 1 317 ? -4.047 -41.844 -6.688 1 96.69 317 CYS A O 1
ATOM 2640 N N . ALA A 1 318 ? -5.539 -40.25 -7.117 1 97.38 318 ALA A N 1
ATOM 2641 C CA . ALA A 1 318 ? -6.555 -40.844 -6.258 1 97.38 318 ALA A CA 1
ATOM 2642 C C . ALA A 1 318 ? -6.957 -42.25 -6.773 1 97.38 318 ALA A C 1
ATOM 2644 O O . ALA A 1 318 ? -7.152 -43.156 -5.988 1 97.38 318 ALA A O 1
ATOM 2645 N N . LYS A 1 319 ? -7.094 -42.344 -8.047 1 97.12 319 LYS A N 1
ATOM 2646 C CA . LYS A 1 319 ? -7.395 -43.625 -8.641 1 97.12 319 LYS A CA 1
ATOM 2647 C C . LYS A 1 319 ? -6.285 -44.656 -8.359 1 97.12 319 LYS A C 1
ATOM 2649 O O . LYS A 1 319 ? -6.555 -45.812 -8.031 1 97.12 319 LYS A O 1
ATOM 2654 N N . ALA A 1 320 ? -5.105 -44.156 -8.5 1 96.69 320 ALA A N 1
ATOM 2655 C CA . ALA A 1 320 ? -3.951 -45.031 -8.211 1 96.69 320 ALA A CA 1
ATOM 2656 C C . ALA A 1 320 ? -3.947 -45.469 -6.754 1 96.69 320 ALA A C 1
ATOM 2658 O O . ALA A 1 320 ? -3.678 -46.625 -6.453 1 96.69 320 ALA A O 1
ATOM 2659 N N . VAL A 1 321 ? -4.227 -44.562 -5.887 1 96.69 321 VAL A N 1
ATOM 2660 C CA . VAL A 1 321 ? -4.25 -44.875 -4.461 1 96.69 321 VAL A CA 1
ATOM 2661 C C . VAL A 1 321 ? -5.324 -45.906 -4.164 1 96.69 321 VAL A C 1
ATOM 2663 O O . VAL A 1 321 ? -5.094 -46.844 -3.393 1 96.69 321 VAL A O 1
ATOM 2666 N N . LYS A 1 322 ? -6.473 -45.688 -4.73 1 96.38 322 LYS A N 1
ATOM 2667 C CA . LYS A 1 322 ? -7.555 -46.656 -4.547 1 96.38 322 LYS A CA 1
ATOM 2668 C C . LYS A 1 322 ? -7.121 -48.062 -4.965 1 96.38 322 LYS A C 1
ATOM 2670 O O . LYS A 1 322 ? -7.309 -49.031 -4.215 1 96.38 322 LYS A O 1
ATOM 2675 N N . GLU A 1 323 ? -6.523 -48.156 -6.086 1 95.5 323 GLU A N 1
ATOM 2676 C CA . GLU A 1 323 ? -6.105 -49.438 -6.609 1 95.5 323 GLU A CA 1
ATOM 2677 C C . GLU A 1 323 ? -4.992 -50.062 -5.762 1 95.5 323 GLU A C 1
ATOM 2679 O O . GLU A 1 323 ? -5.035 -51.25 -5.422 1 95.5 323 GLU A O 1
ATOM 2684 N N . LEU A 1 324 ? -4.031 -49.25 -5.43 1 95.12 324 LEU A N 1
ATOM 2685 C CA . LEU A 1 324 ? -2.9 -49.75 -4.645 1 95.12 324 LEU A CA 1
ATOM 2686 C C . LEU A 1 324 ? -3.354 -50.188 -3.262 1 95.12 324 LEU A C 1
ATOM 2688 O O . LEU A 1 324 ? -2.754 -51.094 -2.68 1 95.12 324 LEU A O 1
ATOM 2692 N N . SER A 1 325 ? -4.359 -49.594 -2.756 1 94.88 325 SER A N 1
ATOM 2693 C CA . SER A 1 325 ? -4.867 -49.938 -1.427 1 94.88 325 SER A CA 1
ATOM 2694 C C . SER A 1 325 ? -5.512 -51.312 -1.407 1 94.88 325 SER A C 1
ATOM 2696 O O . SER A 1 325 ? -5.723 -51.906 -0.338 1 94.88 325 SER A O 1
ATOM 2698 N N . LEU A 1 326 ? -5.789 -51.812 -2.576 1 92.19 326 LEU A N 1
ATOM 2699 C CA . LEU A 1 326 ? -6.473 -53.094 -2.693 1 92.19 326 LEU A CA 1
ATOM 2700 C C . LEU A 1 326 ? -5.492 -54.219 -3.084 1 92.19 326 LEU A C 1
ATOM 2702 O O . LEU A 1 326 ? -5.832 -55.406 -3.023 1 92.19 326 LEU A O 1
ATOM 2706 N N . LEU A 1 327 ? -4.328 -53.812 -3.441 1 89.69 327 LEU A N 1
ATOM 2707 C CA . LEU A 1 327 ? -3.346 -54.75 -3.965 1 89.69 327 LEU A CA 1
ATOM 2708 C C . LEU A 1 327 ? -2.383 -55.188 -2.869 1 89.69 327 LEU A C 1
ATOM 2710 O O . LEU A 1 327 ? -2.145 -54.438 -1.909 1 89.69 327 LEU A O 1
ATOM 2714 N N . LYS A 1 328 ? -1.87 -56.406 -3.08 1 84.69 328 LYS A N 1
ATOM 2715 C CA . LYS A 1 328 ? -0.791 -56.875 -2.223 1 84.69 328 LYS A CA 1
ATOM 2716 C C . LYS A 1 328 ? 0.562 -56.375 -2.697 1 84.69 328 LYS A C 1
ATOM 2718 O O . LYS A 1 328 ? 1.008 -56.688 -3.799 1 84.69 328 LYS A O 1
ATOM 2723 N N . LEU A 1 329 ? 1.132 -55.531 -1.9 1 90.56 329 LEU A N 1
ATOM 2724 C CA . LEU A 1 329 ? 2.42 -54.938 -2.217 1 90.56 329 LEU A CA 1
ATOM 2725 C C . LEU A 1 329 ? 3.553 -55.656 -1.491 1 90.56 329 LEU A C 1
ATOM 2727 O O . LEU A 1 329 ? 3.322 -56.312 -0.482 1 90.56 329 LEU A O 1
ATOM 2731 N N . SER A 1 330 ? 4.719 -55.594 -2.127 1 92.31 330 SER A N 1
ATOM 2732 C CA . SER A 1 330 ? 5.883 -56.125 -1.412 1 92.31 330 SER A CA 1
ATOM 2733 C C . SER A 1 330 ? 6.09 -55.375 -0.091 1 92.31 330 SER A C 1
ATOM 2735 O O . SER A 1 330 ? 5.574 -54.281 0.099 1 92.31 330 SER A O 1
ATOM 2737 N N . SER A 1 331 ? 6.852 -56 0.813 1 91.19 331 SER A N 1
ATOM 2738 C CA . SER A 1 331 ? 7.066 -55.438 2.145 1 91.19 331 SER A CA 1
ATOM 2739 C C . SER A 1 331 ? 7.664 -54.031 2.064 1 91.19 331 SER A C 1
ATOM 2741 O O . SER A 1 331 ? 7.23 -53.125 2.779 1 91.19 331 SER A O 1
ATOM 2743 N N . ARG A 1 332 ? 8.555 -53.844 1.192 1 91.25 332 ARG A N 1
ATOM 2744 C CA . ARG A 1 332 ? 9.203 -52.562 1.039 1 91.25 332 ARG A CA 1
ATOM 2745 C C . ARG A 1 332 ? 8.242 -51.531 0.46 1 91.25 332 ARG A C 1
ATOM 2747 O O . ARG A 1 332 ? 8.188 -50.375 0.932 1 91.25 332 ARG A O 1
ATOM 2754 N N . ASP A 1 333 ? 7.543 -51.875 -0.489 1 93.56 333 ASP A N 1
ATOM 2755 C CA . ASP A 1 333 ? 6.617 -50.938 -1.162 1 93.56 333 ASP A CA 1
ATOM 2756 C C . ASP A 1 333 ? 5.414 -50.625 -0.276 1 93.56 333 ASP A C 1
ATOM 2758 O O . ASP A 1 333 ? 4.855 -49.531 -0.346 1 93.56 333 ASP A O 1
ATOM 2762 N N . ARG A 1 334 ? 5.086 -51.656 0.557 1 92.69 334 ARG A N 1
ATOM 2763 C CA . ARG A 1 334 ? 4.012 -51.438 1.52 1 92.69 334 ARG A CA 1
ATOM 2764 C C . ARG A 1 334 ? 4.367 -50.312 2.486 1 92.69 334 ARG A C 1
ATOM 2766 O O . ARG A 1 334 ? 3.539 -49.438 2.77 1 92.69 334 ARG A O 1
ATOM 2773 N N . ARG A 1 335 ? 5.523 -50.312 2.936 1 92.25 335 ARG A N 1
ATOM 2774 C CA . ARG A 1 335 ? 5.988 -49.281 3.857 1 92.25 335 ARG A CA 1
ATOM 2775 C C . ARG A 1 335 ? 5.969 -47.906 3.199 1 92.25 335 ARG A C 1
ATOM 2777 O O . ARG A 1 335 ? 5.531 -46.938 3.807 1 92.25 335 ARG A O 1
ATOM 2784 N N . THR A 1 336 ? 6.438 -47.844 1.988 1 93.75 336 THR A N 1
ATOM 2785 C CA . THR A 1 336 ? 6.461 -46.594 1.233 1 93.75 336 THR A CA 1
ATOM 2786 C C . THR A 1 336 ? 5.043 -46.062 1 1 93.75 336 THR A C 1
ATOM 2788 O O . THR A 1 336 ? 4.77 -44.906 1.211 1 93.75 336 THR A O 1
ATOM 2791 N N . PHE A 1 337 ? 4.199 -46.969 0.597 1 94.88 337 PHE A N 1
ATOM 2792 C CA . PHE A 1 337 ? 2.822 -46.594 0.291 1 94.88 337 PHE A CA 1
ATOM 2793 C C . PHE A 1 337 ? 2.111 -46.062 1.532 1 94.88 337 PHE A C 1
ATOM 2795 O O . PHE A 1 337 ? 1.437 -45.031 1.479 1 94.88 337 PHE A O 1
ATOM 2802 N N . GLU A 1 338 ? 2.285 -46.75 2.652 1 93.56 338 GLU A N 1
ATOM 2803 C CA . GLU A 1 338 ? 1.635 -46.375 3.902 1 93.56 338 GLU A CA 1
ATOM 2804 C C . GLU A 1 338 ? 2.111 -45 4.387 1 93.56 338 GLU A C 1
ATOM 2806 O O . GLU A 1 338 ? 1.351 -44.25 5.004 1 93.56 338 GLU A O 1
ATOM 2811 N N . ARG A 1 339 ? 3.293 -44.688 4.055 1 92.88 339 ARG A N 1
ATOM 2812 C CA . ARG A 1 339 ? 3.805 -43.344 4.391 1 92.88 339 ARG A CA 1
ATOM 2813 C C . ARG A 1 339 ? 3.23 -42.281 3.457 1 92.88 339 ARG A C 1
ATOM 2815 O O . ARG A 1 339 ? 2.854 -41.219 3.9 1 92.88 339 ARG A O 1
ATOM 2822 N N . LEU A 1 340 ? 3.16 -42.594 2.184 1 93.69 340 LEU A N 1
ATOM 2823 C CA . LEU A 1 340 ? 2.721 -41.656 1.167 1 93.69 340 LEU A CA 1
ATOM 2824 C C . LEU A 1 340 ? 1.258 -41.281 1.375 1 93.69 340 LEU A C 1
ATOM 2826 O O . LEU A 1 340 ? 0.882 -40.094 1.195 1 93.69 340 LEU A O 1
ATOM 2830 N N . ILE A 1 341 ? 0.442 -42.25 1.7 1 94.25 341 ILE A N 1
ATOM 2831 C CA . ILE A 1 341 ? -0.989 -42 1.81 1 94.25 341 ILE A CA 1
ATOM 2832 C C . ILE A 1 341 ? -1.264 -41.156 3.057 1 94.25 341 ILE A C 1
ATOM 2834 O O . ILE A 1 341 ? -2.367 -40.625 3.229 1 94.25 341 ILE A O 1
ATOM 2838 N N . ASN A 1 342 ? -0.323 -41.031 3.922 1 92.88 342 ASN A N 1
ATOM 2839 C CA . ASN A 1 342 ? -0.469 -40.219 5.117 1 92.88 342 ASN A CA 1
ATOM 2840 C C . ASN A 1 342 ? 0.113 -38.812 4.91 1 92.88 342 ASN A C 1
ATOM 2842 O O . ASN A 1 342 ? 0.048 -37.969 5.805 1 92.88 342 ASN A O 1
ATOM 2846 N N . ASN A 1 343 ? 0.668 -38.562 3.764 1 92.38 343 ASN A N 1
ATOM 2847 C CA . ASN A 1 343 ? 1.121 -37.219 3.414 1 92.38 343 ASN A CA 1
ATOM 2848 C C . ASN A 1 343 ? -0.03 -36.344 2.908 1 92.38 343 ASN A C 1
ATOM 2850 O O . ASN A 1 343 ? -0.92 -36.844 2.211 1 92.38 343 ASN A O 1
ATOM 2854 N N . SER A 1 344 ? 0.056 -35.094 3.229 1 94.31 344 SER A N 1
ATOM 2855 C CA . SER A 1 344 ? -0.976 -34.156 2.795 1 94.31 344 SER A CA 1
ATOM 2856 C C . SER A 1 344 ? -0.717 -33.688 1.373 1 94.31 344 SER A C 1
ATOM 2858 O O . SER A 1 344 ? 0.423 -33.688 0.904 1 94.31 344 SER A O 1
ATOM 2860 N N . MET A 1 345 ? -1.766 -33.344 0.695 1 95.44 345 MET A N 1
ATOM 2861 C CA . MET A 1 345 ? -1.662 -32.812 -0.654 1 95.44 345 MET A CA 1
ATOM 2862 C C . MET A 1 345 ? -0.911 -31.469 -0.646 1 95.44 345 MET A C 1
ATOM 2864 O O . MET A 1 345 ? -0.11 -31.203 -1.542 1 95.44 345 MET A O 1
ATOM 2868 N N . PHE A 1 346 ? -1.251 -30.578 0.337 1 94 346 PHE A N 1
ATOM 2869 C CA . PHE A 1 346 ? -0.55 -29.328 0.553 1 94 346 PHE A CA 1
ATOM 2870 C C . PHE A 1 346 ? 0.176 -29.328 1.893 1 94 346 PHE A C 1
ATOM 2872 O O . PHE A 1 346 ? -0.37 -29.781 2.898 1 94 346 PHE A O 1
ATOM 2879 N N . SER A 1 347 ? 1.433 -28.844 1.927 1 88.06 347 SER A N 1
ATOM 2880 C CA . SER A 1 347 ? 2.234 -28.781 3.145 1 88.06 347 SER A CA 1
ATOM 2881 C C . SER A 1 347 ? 1.74 -27.672 4.074 1 88.06 347 SER A C 1
ATOM 2883 O O . SER A 1 347 ? 0.834 -26.922 3.719 1 88.06 347 SER A O 1
ATOM 2885 N N . ASN A 1 348 ? 2.385 -27.594 5.219 1 80.5 348 ASN A N 1
ATOM 2886 C CA . ASN A 1 348 ? 2.047 -26.562 6.211 1 80.5 348 ASN A CA 1
ATOM 2887 C C . ASN A 1 348 ? 2.365 -25.172 5.703 1 80.5 348 ASN A C 1
ATOM 2889 O O . ASN A 1 348 ? 1.772 -24.188 6.16 1 80.5 348 ASN A O 1
ATOM 2893 N N . ASN A 1 349 ? 3.25 -25.094 4.734 1 77.94 349 ASN A N 1
ATOM 2894 C CA . ASN A 1 349 ? 3.586 -23.812 4.129 1 77.94 349 ASN A CA 1
ATOM 2895 C C . ASN A 1 349 ? 2.787 -23.578 2.852 1 77.94 349 ASN A C 1
ATOM 2897 O O . ASN A 1 349 ? 3.182 -22.75 2.014 1 77.94 349 ASN A O 1
ATOM 2901 N N . ASN A 1 350 ? 1.741 -24.422 2.639 1 82.88 350 ASN A N 1
ATOM 2902 C CA . ASN A 1 350 ? 0.761 -24.281 1.568 1 82.88 350 ASN A CA 1
ATOM 2903 C C . ASN A 1 350 ? 1.369 -24.609 0.205 1 82.88 350 ASN A C 1
ATOM 2905 O O . ASN A 1 350 ? 0.92 -24.078 -0.816 1 82.88 350 ASN A O 1
ATOM 2909 N N . LYS A 1 351 ? 2.416 -25.391 0.258 1 89 351 LYS A N 1
ATOM 2910 C CA . LYS A 1 351 ? 3.033 -25.828 -0.989 1 89 351 LYS A CA 1
ATOM 2911 C C . LYS A 1 351 ? 2.439 -27.156 -1.455 1 89 351 LYS A C 1
ATOM 2913 O O . LYS A 1 351 ? 2.227 -28.062 -0.649 1 89 351 LYS A O 1
ATOM 2918 N N . TYR A 1 352 ? 2.162 -27.188 -2.695 1 93.88 352 TYR A N 1
ATOM 2919 C CA . TYR A 1 352 ? 1.66 -28.422 -3.297 1 93.88 352 TYR A CA 1
ATOM 2920 C C . TYR A 1 352 ? 2.707 -29.531 -3.23 1 93.88 352 TYR A C 1
ATOM 2922 O O . TYR A 1 352 ? 3.879 -29.297 -3.539 1 93.88 352 TYR A O 1
ATOM 2930 N N . ASN A 1 353 ? 2.297 -30.719 -2.775 1 93.75 353 ASN A N 1
ATOM 2931 C CA . ASN A 1 353 ? 3.193 -31.859 -2.6 1 93.75 353 ASN A CA 1
ATOM 2932 C C . ASN A 1 353 ? 3.324 -32.656 -3.883 1 93.75 353 ASN A C 1
ATOM 2934 O O . ASN A 1 353 ? 2.803 -33.781 -3.973 1 93.75 353 ASN A O 1
ATOM 2938 N N . GLU A 1 354 ? 4.082 -32.188 -4.77 1 92.38 354 GLU A N 1
ATOM 2939 C CA . GLU A 1 354 ? 4.285 -32.844 -6.059 1 92.38 354 GLU A CA 1
ATOM 2940 C C . GLU A 1 354 ? 4.984 -34.188 -5.887 1 92.38 354 GLU A C 1
ATOM 2942 O O . GLU A 1 354 ? 4.711 -35.125 -6.625 1 92.38 354 GLU A O 1
ATOM 2947 N N . ASN A 1 355 ? 5.855 -34.25 -4.953 1 92 355 ASN A N 1
ATOM 2948 C CA . ASN A 1 355 ? 6.621 -35.469 -4.703 1 92 355 ASN A CA 1
ATOM 2949 C C . ASN A 1 355 ? 5.711 -36.625 -4.293 1 92 355 ASN A C 1
ATOM 2951 O O . ASN A 1 355 ? 5.906 -37.781 -4.738 1 92 355 ASN A O 1
ATOM 2955 N N . ARG A 1 356 ? 4.793 -36.312 -3.463 1 94 356 ARG A N 1
ATOM 2956 C CA . ARG A 1 356 ? 3.82 -37.312 -3.043 1 94 356 ARG A CA 1
ATOM 2957 C C . ARG A 1 356 ? 3.107 -37.938 -4.246 1 94 356 ARG A C 1
ATOM 2959 O O . ARG A 1 356 ? 3.016 -39.156 -4.367 1 94 356 ARG A O 1
ATOM 2966 N N . LYS A 1 357 ? 2.633 -37.125 -5.129 1 94.44 357 LYS A N 1
ATOM 2967 C CA . LYS A 1 357 ? 1.901 -37.562 -6.312 1 94.44 357 LYS A CA 1
ATOM 2968 C C . LYS A 1 357 ? 2.797 -38.375 -7.234 1 94.44 357 LYS A C 1
ATOM 2970 O O . LYS A 1 357 ? 2.402 -39.469 -7.688 1 94.44 357 LYS A O 1
ATOM 2975 N N . MET A 1 358 ? 3.959 -37.906 -7.43 1 94.56 358 MET A N 1
ATOM 2976 C CA . MET A 1 358 ? 4.887 -38.562 -8.336 1 94.56 358 MET A CA 1
ATOM 2977 C C . MET A 1 358 ? 5.242 -39.969 -7.809 1 94.56 358 MET A C 1
ATOM 2979 O O . MET A 1 358 ? 5.258 -40.938 -8.57 1 94.56 358 MET A O 1
ATOM 2983 N N . LYS A 1 359 ? 5.5 -40.094 -6.562 1 94.56 359 LYS A N 1
ATOM 2984 C CA . LYS A 1 359 ? 5.887 -41.344 -5.965 1 94.56 359 LYS A CA 1
ATOM 2985 C C . LYS A 1 359 ? 4.73 -42.344 -5.988 1 94.56 359 LYS A C 1
ATOM 2987 O O . LYS A 1 359 ? 4.938 -43.531 -6.195 1 94.56 359 LYS A O 1
ATOM 2992 N N . ILE A 1 360 ? 3.576 -41.875 -5.758 1 95.38 360 ILE A N 1
ATOM 2993 C CA . ILE A 1 360 ? 2.396 -42.75 -5.793 1 95.38 360 ILE A CA 1
ATOM 2994 C C . ILE A 1 360 ? 2.191 -43.281 -7.207 1 95.38 360 ILE A C 1
ATOM 2996 O O . ILE A 1 360 ? 1.961 -44.469 -7.395 1 95.38 360 ILE A O 1
ATOM 3000 N N . LEU A 1 361 ? 2.309 -42.375 -8.156 1 95.06 361 LEU A N 1
ATOM 3001 C CA . LEU A 1 361 ? 2.107 -42.781 -9.539 1 95.06 361 LEU A CA 1
ATOM 3002 C C . LEU A 1 361 ? 3.217 -43.719 -9.992 1 95.06 361 LEU A C 1
ATOM 3004 O O . LEU A 1 361 ? 2.977 -44.656 -10.773 1 95.06 361 LEU A O 1
ATOM 3008 N N . GLU A 1 362 ? 4.383 -43.469 -9.523 1 94.81 362 GLU A N 1
ATOM 3009 C CA . GLU A 1 362 ? 5.484 -44.406 -9.812 1 94.81 362 GLU A CA 1
ATOM 3010 C C . GLU A 1 362 ? 5.207 -45.781 -9.25 1 94.81 362 GLU A C 1
ATOM 3012 O O . GLU A 1 362 ? 5.441 -46.781 -9.93 1 94.81 362 GLU A O 1
ATOM 3017 N N . LEU A 1 363 ? 4.801 -45.812 -7.988 1 94.62 363 LEU A N 1
ATOM 3018 C CA . LEU A 1 363 ? 4.461 -47.094 -7.352 1 94.62 363 LEU A CA 1
ATOM 3019 C C . LEU A 1 363 ? 3.334 -47.781 -8.102 1 94.62 363 LEU A C 1
ATOM 3021 O O . LEU A 1 363 ? 3.377 -49 -8.305 1 94.62 363 LEU A O 1
ATOM 3025 N N . TYR A 1 364 ? 2.387 -47.031 -8.516 1 95.31 364 TYR A N 1
ATOM 3026 C CA . TYR A 1 364 ? 1.258 -47.562 -9.266 1 95.31 364 TYR A CA 1
ATOM 3027 C C . TYR A 1 364 ? 1.725 -48.188 -10.57 1 95.31 364 TYR A C 1
ATOM 3029 O O . TYR A 1 364 ? 1.31 -49.281 -10.914 1 95.31 364 TYR A O 1
ATOM 3037 N N . ASN A 1 365 ? 2.504 -47.5 -11.289 1 94.56 365 ASN A N 1
ATOM 3038 C CA . ASN A 1 365 ? 3.002 -48 -12.57 1 94.56 365 ASN A CA 1
ATOM 3039 C C . ASN A 1 365 ? 3.816 -49.281 -12.391 1 94.56 365 ASN A C 1
ATOM 3041 O O . ASN A 1 365 ? 3.818 -50.125 -13.266 1 94.56 365 ASN A O 1
ATOM 3045 N N . LYS A 1 366 ? 4.527 -49.375 -11.305 1 93.12 366 LYS A N 1
ATOM 3046 C CA . LYS A 1 366 ? 5.309 -50.562 -10.984 1 93.12 366 LYS A CA 1
ATOM 3047 C C . LYS A 1 366 ? 4.414 -51.781 -10.859 1 93.12 366 LYS A C 1
ATOM 3049 O O . LYS A 1 366 ? 4.801 -52.875 -11.258 1 93.12 366 LYS A O 1
ATOM 3054 N N . TYR A 1 367 ? 3.258 -51.688 -10.352 1 92.56 367 TYR A N 1
ATOM 3055 C CA . TYR A 1 367 ? 2.381 -52.812 -10.07 1 92.56 367 TYR A CA 1
ATOM 3056 C C . TYR A 1 367 ? 1.35 -53 -11.172 1 92.56 367 TYR A C 1
ATOM 3058 O O . TYR A 1 367 ? 0.724 -54.062 -11.281 1 92.56 367 TYR A O 1
ATOM 3066 N N . MET A 1 368 ? 1.074 -52 -11.969 1 85.31 368 MET A N 1
ATOM 3067 C CA . MET A 1 368 ? 0.129 -52.156 -13.07 1 85.31 368 MET A CA 1
ATOM 3068 C C . MET A 1 368 ? 0.836 -52.625 -14.328 1 85.31 368 MET A C 1
ATOM 3070 O O . MET A 1 368 ? 0.204 -53.188 -15.227 1 85.31 368 MET A O 1
ATOM 3074 N N . GLN A 1 369 ? 2.055 -52.188 -14.719 1 68.38 369 GLN A N 1
ATOM 3075 C CA . GLN A 1 369 ? 2.785 -52.75 -15.852 1 68.38 369 GLN A CA 1
ATOM 3076 C C . GLN A 1 369 ? 3.201 -54.188 -15.586 1 68.38 369 GLN A C 1
ATOM 3078 O O . GLN A 1 369 ? 3.701 -54.875 -16.484 1 68.38 369 GLN A O 1
ATOM 3083 N N . LYS A 1 370 ? 3.084 -54.906 -14.469 1 51.38 370 LYS A N 1
ATOM 3084 C CA . LYS A 1 370 ? 3.326 -56.344 -14.328 1 51.38 370 LYS A CA 1
ATOM 3085 C C . LYS A 1 370 ? 2.049 -57.125 -14.57 1 51.38 370 LYS A C 1
ATOM 3087 O O . LYS A 1 370 ? 0.963 -56.719 -14.164 1 51.38 370 LYS A O 1
ATOM 3092 N N . MET B 1 1 ? 4.852 21.766 29.391 1 58.28 1 MET B N 1
ATOM 3093 C CA . MET B 1 1 ? 3.875 22.828 29.234 1 58.28 1 MET B CA 1
ATOM 3094 C C . MET B 1 1 ? 2.799 22.453 28.234 1 58.28 1 MET B C 1
ATOM 3096 O O . MET B 1 1 ? 3.062 21.703 27.281 1 58.28 1 MET B O 1
ATOM 3100 N N . PRO B 1 2 ? 1.524 22.672 28.531 1 83 2 PRO B N 1
ATOM 3101 C CA . PRO B 1 2 ? 0.413 22.359 27.625 1 83 2 PRO B CA 1
ATOM 3102 C C . PRO B 1 2 ? 0.616 22.906 26.219 1 83 2 PRO B C 1
ATOM 3104 O O . PRO B 1 2 ? 1.328 23.891 26.031 1 83 2 PRO B O 1
ATOM 3107 N N . LEU B 1 3 ? 0.269 22.141 25.234 1 92.12 3 LEU B N 1
ATOM 3108 C CA . LEU B 1 3 ? 0.354 22.609 23.859 1 92.12 3 LEU B CA 1
ATOM 3109 C C . LEU B 1 3 ? -0.232 24.016 23.719 1 92.12 3 LEU B C 1
ATOM 3111 O O . LEU B 1 3 ? -1.275 24.312 24.297 1 92.12 3 LEU B O 1
ATOM 3115 N N . SER B 1 4 ? 0.519 24.859 23.109 1 94.44 4 SER B N 1
ATOM 3116 C CA . SER B 1 4 ? 0.048 26.219 22.906 1 94.44 4 SER B CA 1
ATOM 3117 C C . SER B 1 4 ? -1.188 26.25 22 1 94.44 4 SER B C 1
ATOM 3119 O O . SER B 1 4 ? -1.438 25.297 21.266 1 94.44 4 SER B O 1
ATOM 3121 N N . LYS B 1 5 ? -1.912 27.312 22.078 1 95.12 5 LYS B N 1
ATOM 3122 C CA . LYS B 1 5 ? -3.105 27.484 21.266 1 95.12 5 LYS B CA 1
ATOM 3123 C C . LYS B 1 5 ? -2.756 27.469 19.781 1 95.12 5 LYS B C 1
ATOM 3125 O O . LYS B 1 5 ? -3.525 26.953 18.953 1 95.12 5 LYS B O 1
ATOM 3130 N N . ASN B 1 6 ? -1.629 28.047 19.5 1 95.19 6 ASN B N 1
ATOM 3131 C CA . ASN B 1 6 ? -1.183 28.078 18.109 1 95.19 6 ASN B CA 1
ATOM 3132 C C . ASN B 1 6 ? -0.947 26.672 17.562 1 95.19 6 ASN B C 1
ATOM 3134 O O . ASN B 1 6 ? -1.368 26.359 16.453 1 95.19 6 ASN B O 1
ATOM 3138 N N . VAL B 1 7 ? -0.274 25.828 18.344 1 97 7 VAL B N 1
ATOM 3139 C CA . VAL B 1 7 ? 0.01 24.453 17.953 1 97 7 VAL B CA 1
ATOM 3140 C C . VAL B 1 7 ? -1.298 23.672 17.797 1 97 7 VAL B C 1
ATOM 3142 O O . VAL B 1 7 ? -1.496 22.969 16.812 1 97 7 VAL B O 1
ATOM 3145 N N . ILE B 1 8 ? -2.17 23.875 18.75 1 97.81 8 ILE B N 1
ATOM 3146 C CA . ILE B 1 8 ? -3.463 23.203 18.734 1 97.81 8 ILE B CA 1
ATOM 3147 C C . ILE B 1 8 ? -4.238 23.578 17.484 1 97.81 8 ILE B C 1
ATOM 3149 O O . ILE B 1 8 ? -4.789 22.719 16.797 1 97.81 8 ILE B O 1
ATOM 3153 N N . GLU B 1 9 ? -4.285 24.828 17.156 1 97.69 9 GLU B N 1
ATOM 3154 C CA . GLU B 1 9 ? -5.02 25.312 15.984 1 97.69 9 GLU B CA 1
ATOM 3155 C C . GLU B 1 9 ? -4.418 24.75 14.695 1 97.69 9 GLU B C 1
ATOM 3157 O O . GLU B 1 9 ? -5.148 24.406 13.766 1 97.69 9 GLU B O 1
ATOM 3162 N N . LYS B 1 10 ? -3.1 24.734 14.602 1 97.44 10 LYS B N 1
ATOM 3163 C CA . LYS B 1 10 ? -2.453 24.188 13.414 1 97.44 10 LYS B CA 1
ATOM 3164 C C . LYS B 1 10 ? -2.836 22.719 13.203 1 97.44 10 LYS B C 1
ATOM 3166 O O . LYS B 1 10 ? -3.031 22.281 12.062 1 97.44 10 LYS B O 1
ATOM 3171 N N . ILE B 1 11 ? -2.885 21.938 14.305 1 98.06 11 ILE B N 1
ATOM 3172 C CA . ILE B 1 11 ? -3.301 20.547 14.219 1 98.06 11 ILE B CA 1
ATOM 3173 C C . ILE B 1 11 ? -4.746 20.469 13.742 1 98.06 11 ILE B C 1
ATOM 3175 O O . ILE B 1 11 ? -5.086 19.625 12.906 1 98.06 11 ILE B O 1
ATOM 3179 N N . SER B 1 12 ? -5.617 21.375 14.273 1 98.44 12 SER B N 1
ATOM 3180 C CA . SER B 1 12 ? -7.012 21.438 13.836 1 98.44 12 SER B CA 1
ATOM 3181 C C . SER B 1 12 ? -7.105 21.703 12.336 1 98.44 12 SER B C 1
ATOM 3183 O O . SER B 1 12 ? -7.867 21.031 11.633 1 98.44 12 SER B O 1
ATOM 3185 N N . ILE B 1 13 ? -6.348 22.672 11.883 1 97.5 13 ILE B N 1
ATOM 3186 C CA . ILE B 1 13 ? -6.371 23.047 10.477 1 97.5 13 ILE B CA 1
ATOM 3187 C C . ILE B 1 13 ? -5.941 21.875 9.609 1 97.5 13 ILE B C 1
ATOM 3189 O O . ILE B 1 13 ? -6.566 21.594 8.578 1 97.5 13 ILE B O 1
ATOM 3193 N N . GLU B 1 14 ? -4.871 21.156 10.039 1 97.25 14 GLU B N 1
ATOM 3194 C CA . GLU B 1 14 ? -4.414 19.984 9.305 1 97.25 14 GLU B CA 1
ATOM 3195 C C . GLU B 1 14 ? -5.484 18.891 9.297 1 97.25 14 GLU B C 1
ATOM 3197 O O . GLU B 1 14 ? -5.672 18.219 8.281 1 97.25 14 GLU B O 1
ATOM 3202 N N . THR B 1 15 ? -6.152 18.672 10.43 1 98 15 THR B N 1
ATOM 3203 C CA . THR B 1 15 ? -7.227 17.703 10.539 1 98 15 THR B CA 1
ATOM 3204 C C . THR B 1 15 ? -8.359 18.031 9.57 1 98 15 THR B C 1
ATOM 3206 O O . THR B 1 15 ? -8.836 17.141 8.844 1 98 15 THR B O 1
ATOM 3209 N N . ILE B 1 16 ? -8.742 19.281 9.5 1 97.56 16 ILE B N 1
ATOM 3210 C CA . ILE B 1 16 ? -9.812 19.75 8.609 1 97.56 16 ILE B CA 1
ATOM 3211 C C . ILE B 1 16 ? -9.406 19.516 7.156 1 97.56 16 ILE B C 1
ATOM 3213 O O . ILE B 1 16 ? -10.211 19.062 6.348 1 97.56 16 ILE B O 1
ATOM 3217 N N . ARG B 1 17 ? -8.188 19.859 6.883 1 95.5 17 ARG B N 1
ATOM 3218 C CA . ARG B 1 17 ? -7.676 19.688 5.527 1 95.5 17 ARG B CA 1
ATOM 3219 C C . ARG B 1 17 ? -7.84 18.234 5.07 1 95.5 17 ARG B C 1
ATOM 3221 O O . ARG B 1 17 ? -8.328 17.984 3.967 1 95.5 17 ARG B O 1
ATOM 3228 N N . VAL B 1 18 ? -7.453 17.266 5.883 1 94.69 18 VAL B N 1
ATOM 3229 C CA . VAL B 1 18 ? -7.516 15.844 5.543 1 94.69 18 VAL B CA 1
ATOM 3230 C C . VAL B 1 18 ? -8.977 15.414 5.375 1 94.69 18 VAL B C 1
ATOM 3232 O O . VAL B 1 18 ? -9.32 14.742 4.402 1 94.69 18 VAL B O 1
ATOM 3235 N N . LEU B 1 19 ? -9.812 15.812 6.352 1 95.5 19 LEU B N 1
ATOM 3236 C CA . LEU B 1 19 ? -11.219 15.453 6.297 1 95.5 19 LEU B CA 1
ATOM 3237 C C . LEU B 1 19 ? -11.867 15.977 5.02 1 95.5 19 LEU B C 1
ATOM 3239 O O . LEU B 1 19 ? -12.531 15.227 4.301 1 95.5 19 LEU B O 1
ATOM 3243 N N . LYS B 1 20 ? -11.664 17.25 4.742 1 93.56 20 LYS B N 1
ATOM 3244 C CA . LYS B 1 20 ? -12.258 17.859 3.557 1 93.56 20 LYS B CA 1
ATOM 3245 C C . LYS B 1 20 ? -11.789 17.156 2.281 1 93.56 20 LYS B C 1
ATOM 3247 O O . LYS B 1 20 ? -12.586 16.859 1.398 1 93.56 20 LYS B O 1
ATOM 3252 N N . SER B 1 21 ? -10.531 16.906 2.203 1 89.88 21 SER B N 1
ATOM 3253 C CA . SER B 1 21 ? -9.969 16.25 1.029 1 89.88 21 SER B CA 1
ATOM 3254 C C . SER B 1 21 ? -10.602 14.883 0.812 1 89.88 21 SER B C 1
ATOM 3256 O O . SER B 1 21 ? -10.859 14.484 -0.325 1 89.88 21 SER B O 1
ATOM 3258 N N . ARG B 1 22 ? -10.828 14.172 1.873 1 88.25 22 ARG B N 1
ATOM 3259 C CA . ARG B 1 22 ? -11.391 12.828 1.763 1 88.25 22 ARG B CA 1
ATOM 3260 C C . ARG B 1 22 ? -12.883 12.891 1.437 1 88.25 22 ARG B C 1
ATOM 3262 O O . ARG B 1 22 ? -13.406 12.023 0.726 1 88.25 22 ARG B O 1
ATOM 3269 N N . PHE B 1 23 ? -13.609 13.875 1.993 1 88.62 23 PHE B N 1
ATOM 3270 C CA . PHE B 1 23 ? -15.016 14.055 1.648 1 88.62 23 PHE B CA 1
ATOM 3271 C C . PHE B 1 23 ? -15.172 14.336 0.158 1 88.62 23 PHE B C 1
ATOM 3273 O O . PHE B 1 23 ? -16.156 13.914 -0.456 1 88.62 23 PHE B O 1
ATOM 3280 N N . ASP B 1 24 ? -14.188 15.016 -0.374 1 85.19 24 ASP B N 1
ATOM 3281 C CA . ASP B 1 24 ? -14.234 15.375 -1.789 1 85.19 24 ASP B CA 1
ATOM 3282 C C . ASP B 1 24 ? -14.117 14.133 -2.67 1 85.19 24 ASP B C 1
ATOM 3284 O O . ASP B 1 24 ? -14.516 14.148 -3.838 1 85.19 24 ASP B O 1
ATOM 3288 N N . THR B 1 25 ? -13.547 13.133 -2.143 1 80.12 25 THR B N 1
ATOM 3289 C CA . THR B 1 25 ? -13.359 11.914 -2.926 1 80.12 25 THR B CA 1
ATOM 3290 C C . THR B 1 25 ? -14.609 11.039 -2.869 1 80.12 25 THR B C 1
ATOM 3292 O O . THR B 1 25 ? -14.742 10.094 -3.648 1 80.12 25 THR B O 1
ATOM 3295 N N . ILE B 1 26 ? -15.438 11.25 -1.878 1 75.88 26 ILE B N 1
ATOM 3296 C CA . ILE B 1 26 ? -16.672 10.484 -1.763 1 75.88 26 ILE B CA 1
ATOM 3297 C C . ILE B 1 26 ? -17.812 11.234 -2.445 1 75.88 26 ILE B C 1
ATOM 3299 O O . ILE B 1 26 ? -18.078 12.398 -2.123 1 75.88 26 ILE B O 1
ATOM 3303 N N . SER B 1 27 ? -17.969 11.219 -3.775 1 60.03 27 SER B N 1
ATOM 3304 C CA . SER B 1 27 ? -19.047 11.93 -4.449 1 60.03 27 SER B CA 1
ATOM 3305 C C . SER B 1 27 ? -20.359 11.781 -3.699 1 60.03 27 SER B C 1
ATOM 3307 O O . SER B 1 27 ? -20.531 10.852 -2.908 1 60.03 27 SER B O 1
ATOM 3309 N N . ASP B 1 28 ? -21.141 13.031 -3.498 1 54.59 28 ASP B N 1
ATOM 3310 C CA . ASP B 1 28 ? -22.469 13.102 -2.891 1 54.59 28 ASP B CA 1
ATOM 3311 C C . ASP B 1 28 ? -23.312 11.883 -3.258 1 54.59 28 ASP B C 1
ATOM 3313 O O . ASP B 1 28 ? -24.203 11.484 -2.502 1 54.59 28 ASP B O 1
ATOM 3317 N N . GLU B 1 29 ? -23.203 11.508 -4.484 1 54.41 29 GLU B N 1
ATOM 3318 C CA . GLU B 1 29 ? -23.922 10.273 -4.742 1 54.41 29 GLU B CA 1
ATOM 3319 C C . GLU B 1 29 ? -23.172 9.062 -4.184 1 54.41 29 GLU B C 1
ATOM 3321 O O . GLU B 1 29 ? -22.25 9.219 -3.393 1 54.41 29 GLU B O 1
ATOM 3326 N N . ASP B 1 30 ? -23.094 7.758 -4.914 1 53.5 30 ASP B N 1
ATOM 3327 C CA . ASP B 1 30 ? -22.625 6.461 -4.438 1 53.5 30 ASP B CA 1
ATOM 3328 C C . ASP B 1 30 ? -21.141 6.277 -4.711 1 53.5 30 ASP B C 1
ATOM 3330 O O . ASP B 1 30 ? -20.609 6.82 -5.68 1 53.5 30 ASP B O 1
ATOM 3334 N N . ILE B 1 31 ? -20.312 6.062 -3.652 1 60.38 31 ILE B N 1
ATOM 3335 C CA . ILE B 1 31 ? -18.953 5.578 -3.896 1 60.38 31 ILE B CA 1
ATOM 3336 C C . ILE B 1 31 ? -18.922 4.801 -5.211 1 60.38 31 ILE B C 1
ATOM 3338 O O . ILE B 1 31 ? -19.719 3.895 -5.43 1 60.38 31 ILE B O 1
ATOM 3342 N N . LYS B 1 32 ? -18.172 5.395 -6.234 1 68.69 32 LYS B N 1
ATOM 3343 C CA . LYS B 1 32 ? -18.078 4.719 -7.523 1 68.69 32 LYS B CA 1
ATOM 3344 C C . LYS B 1 32 ? -17.516 3.305 -7.359 1 68.69 32 LYS B C 1
ATOM 3346 O O . LYS B 1 32 ? -16.422 3.119 -6.812 1 68.69 32 LYS B O 1
ATOM 3351 N N . ILE B 1 33 ? -18.359 2.443 -7.742 1 75 33 ILE B N 1
ATOM 3352 C CA . ILE B 1 33 ? -18 1.033 -7.668 1 75 33 ILE B CA 1
ATOM 3353 C C . ILE B 1 33 ? -16.891 0.738 -8.68 1 75 33 ILE B C 1
ATOM 3355 O O . ILE B 1 33 ? -16.953 1.166 -9.828 1 75 33 ILE B O 1
ATOM 3359 N N . ARG B 1 34 ? -15.828 0.229 -8.219 1 79.81 34 ARG B N 1
ATOM 3360 C CA . ARG B 1 34 ? -14.703 -0.149 -9.062 1 79.81 34 ARG B CA 1
ATOM 3361 C C . ARG B 1 34 ? -14.789 -1.619 -9.461 1 79.81 34 ARG B C 1
ATOM 3363 O O . ARG B 1 34 ? -15.242 -2.455 -8.68 1 79.81 34 ARG B O 1
ATOM 3370 N N . ASN B 1 35 ? -14.406 -1.858 -10.734 1 87.62 35 ASN B N 1
ATOM 3371 C CA . ASN B 1 35 ? -14.305 -3.232 -11.219 1 87.62 35 ASN B CA 1
ATOM 3372 C C . ASN B 1 35 ? -13.086 -3.943 -10.633 1 87.62 35 ASN B C 1
ATOM 3374 O O . ASN B 1 35 ? -11.953 -3.496 -10.812 1 87.62 35 ASN B O 1
ATOM 3378 N N . MET B 1 36 ? -13.352 -4.98 -9.82 1 90.12 36 MET B N 1
ATOM 3379 C CA . MET B 1 36 ? -12.297 -5.789 -9.211 1 90.12 36 MET B CA 1
ATOM 3380 C C . MET B 1 36 ? -12.641 -7.273 -9.281 1 90.12 36 MET B C 1
ATOM 3382 O O . MET B 1 36 ? -12.812 -7.93 -8.25 1 90.12 36 MET B O 1
ATOM 3386 N N . PRO B 1 37 ? -12.609 -7.816 -10.422 1 93.81 37 PRO B N 1
ATOM 3387 C CA . PRO B 1 37 ? -13.18 -9.148 -10.633 1 93.81 37 PRO B CA 1
ATOM 3388 C C . PRO B 1 37 ? -12.406 -10.242 -9.906 1 93.81 37 PRO B C 1
ATOM 3390 O O . PRO B 1 37 ? -13 -11.172 -9.359 1 93.81 37 PRO B O 1
ATOM 3393 N N . PHE B 1 38 ? -11.086 -10.172 -9.906 1 95.5 38 PHE B N 1
ATOM 3394 C CA . PHE B 1 38 ? -10.297 -11.211 -9.242 1 95.5 38 PHE B CA 1
ATOM 3395 C C . PHE B 1 38 ? -10.5 -11.164 -7.734 1 95.5 38 PHE B C 1
ATOM 3397 O O . PHE B 1 38 ? -10.648 -12.203 -7.09 1 95.5 38 PHE B O 1
ATOM 3404 N N . HIS B 1 39 ? -10.523 -9.93 -7.184 1 93.31 39 HIS B N 1
ATOM 3405 C CA . HIS B 1 39 ? -10.758 -9.758 -5.758 1 93.31 39 HIS B CA 1
ATOM 3406 C C . HIS B 1 39 ? -12.117 -10.312 -5.352 1 93.31 39 HIS B C 1
ATOM 3408 O O . HIS B 1 39 ? -12.234 -11.031 -4.355 1 93.31 39 HIS B O 1
ATOM 3414 N N . MET B 1 40 ? -13.109 -10.031 -6.18 1 92.81 40 MET B N 1
ATOM 3415 C CA . MET B 1 40 ? -14.461 -10.531 -5.93 1 92.81 40 MET B CA 1
ATOM 3416 C C . MET B 1 40 ? -14.492 -12.055 -5.961 1 92.81 40 MET B C 1
ATOM 3418 O O . MET B 1 40 ? -15.117 -12.68 -5.102 1 92.81 40 MET B O 1
ATOM 3422 N N . ALA B 1 41 ? -13.828 -12.539 -6.891 1 95.75 41 ALA B N 1
ATOM 3423 C CA . ALA B 1 41 ? -13.82 -13.992 -7.043 1 95.75 41 ALA B CA 1
ATOM 3424 C C . ALA B 1 41 ? -13.211 -14.672 -5.816 1 95.75 41 ALA B C 1
ATOM 3426 O O . ALA B 1 41 ? -13.805 -15.586 -5.246 1 95.75 41 ALA B O 1
ATOM 3427 N N . PHE B 1 42 ? -12.094 -14.219 -5.363 1 96 42 PHE B N 1
ATOM 3428 C CA . PHE B 1 42 ? -11.422 -14.812 -4.211 1 96 42 PHE B CA 1
ATOM 3429 C C . PHE B 1 42 ? -12.234 -14.586 -2.938 1 96 42 PHE B C 1
ATOM 3431 O O . PHE B 1 42 ? -12.312 -15.469 -2.082 1 96 42 PHE B O 1
ATOM 3438 N N . LEU B 1 43 ? -12.82 -13.445 -2.852 1 93.69 43 LEU B N 1
ATOM 3439 C CA . LEU B 1 43 ? -13.508 -13.039 -1.632 1 93.69 43 LEU B CA 1
ATOM 3440 C C . LEU B 1 43 ? -14.688 -13.961 -1.34 1 93.69 43 LEU B C 1
ATOM 3442 O O . LEU B 1 43 ? -15.078 -14.133 -0.182 1 93.69 43 LEU B O 1
ATOM 3446 N N . ARG B 1 44 ? -15.227 -14.555 -2.361 1 95.06 44 ARG B N 1
ATOM 3447 C CA . ARG B 1 44 ? -16.422 -15.383 -2.215 1 95.06 44 ARG B CA 1
ATOM 3448 C C . ARG B 1 44 ? -16.156 -16.531 -1.251 1 95.06 44 ARG B C 1
ATOM 3450 O O . ARG B 1 44 ? -17.062 -16.938 -0.51 1 95.06 44 ARG B O 1
ATOM 3457 N N . ALA B 1 45 ? -14.984 -17.016 -1.24 1 95.12 45 ALA B N 1
ATOM 3458 C CA . ALA B 1 45 ? -14.641 -18.125 -0.357 1 95.12 45 ALA B CA 1
ATOM 3459 C C . ALA B 1 45 ? -14.727 -17.719 1.108 1 95.12 45 ALA B C 1
ATOM 3461 O O . ALA B 1 45 ? -14.852 -18.562 1.995 1 95.12 45 ALA B O 1
ATOM 3462 N N . PHE B 1 46 ? -14.727 -16.438 1.388 1 92.69 46 PHE B N 1
ATOM 3463 C CA . PHE B 1 46 ? -14.594 -15.945 2.756 1 92.69 46 PHE B CA 1
ATOM 3464 C C . PHE B 1 46 ? -15.898 -15.344 3.25 1 92.69 46 PHE B C 1
ATOM 3466 O O . PHE B 1 46 ? -15.969 -14.836 4.371 1 92.69 46 PHE B O 1
ATOM 3473 N N . TYR B 1 47 ? -16.953 -15.375 2.379 1 90.88 47 TYR B N 1
ATOM 3474 C CA . TYR B 1 47 ? -18.203 -14.719 2.713 1 90.88 47 TYR B CA 1
ATOM 3475 C C . TYR B 1 47 ? -18.672 -15.117 4.109 1 90.88 47 TYR B C 1
ATOM 3477 O O . TYR B 1 47 ? -18.938 -14.258 4.953 1 90.88 47 TYR B O 1
ATOM 3485 N N . GLY B 1 48 ? -18.688 -16.359 4.445 1 86.19 48 GLY B N 1
ATOM 3486 C CA . GLY B 1 48 ? -19.141 -16.828 5.742 1 86.19 48 GLY B CA 1
ATOM 3487 C C . GLY B 1 48 ? -18.266 -16.359 6.887 1 86.19 48 GLY B C 1
ATOM 3488 O O . GLY B 1 48 ? -18.766 -15.961 7.941 1 86.19 48 GLY B O 1
ATOM 3489 N N . LYS B 1 49 ? -17.031 -16.266 6.684 1 84.75 49 LYS B N 1
ATOM 3490 C CA . LYS B 1 49 ? -16.062 -15.938 7.723 1 84.75 49 LYS B CA 1
ATOM 3491 C C . LYS B 1 49 ? -16.062 -14.445 8.039 1 84.75 49 LYS B C 1
ATOM 3493 O O . LYS B 1 49 ? -15.781 -14.039 9.164 1 84.75 49 LYS B O 1
ATOM 3498 N N . ILE B 1 50 ? -16.422 -13.672 7.008 1 85.25 50 ILE B N 1
ATOM 3499 C CA . ILE B 1 50 ? -16.266 -12.234 7.215 1 85.25 50 ILE B CA 1
ATOM 3500 C C . ILE B 1 50 ? -17.656 -11.578 7.285 1 85.25 50 ILE B C 1
ATOM 3502 O O . ILE B 1 50 ? -17.75 -10.352 7.332 1 85.25 50 ILE B O 1
ATOM 3506 N N . GLY B 1 51 ? -18.688 -12.336 7.285 1 85.12 51 GLY B N 1
ATOM 3507 C CA . GLY B 1 51 ? -20.031 -11.836 7.48 1 85.12 51 GLY B CA 1
ATOM 3508 C C . GLY B 1 51 ? -20.578 -11.078 6.277 1 85.12 51 GLY B C 1
ATOM 3509 O O . GLY B 1 51 ? -21.188 -10.023 6.426 1 85.12 51 GLY B O 1
ATOM 3510 N N . ILE B 1 52 ? -20.234 -11.422 5.082 1 88.06 52 ILE B N 1
ATOM 3511 C CA . ILE B 1 52 ? -20.766 -10.891 3.836 1 88.06 52 ILE B CA 1
ATOM 3512 C C . ILE B 1 52 ? -21.766 -11.883 3.242 1 88.06 52 ILE B C 1
ATOM 3514 O O . ILE B 1 52 ? -21.484 -13.078 3.152 1 88.06 52 ILE B O 1
ATOM 3518 N N . ASN B 1 53 ? -22.875 -11.359 2.791 1 90.06 53 ASN B N 1
ATOM 3519 C CA . ASN B 1 53 ? -23.953 -12.266 2.432 1 90.06 53 ASN B CA 1
ATOM 3520 C C . ASN B 1 53 ? -24.016 -12.5 0.924 1 90.06 53 ASN B C 1
ATOM 3522 O O . ASN B 1 53 ? -24.516 -13.531 0.468 1 90.06 53 ASN B O 1
ATOM 3526 N N . ASP B 1 54 ? -23.625 -11.484 0.167 1 91.62 54 ASP B N 1
ATOM 3527 C CA . ASP B 1 54 ? -23.75 -11.617 -1.281 1 91.62 54 ASP B CA 1
ATOM 3528 C C . ASP B 1 54 ? -22.75 -10.703 -2.002 1 91.62 54 ASP B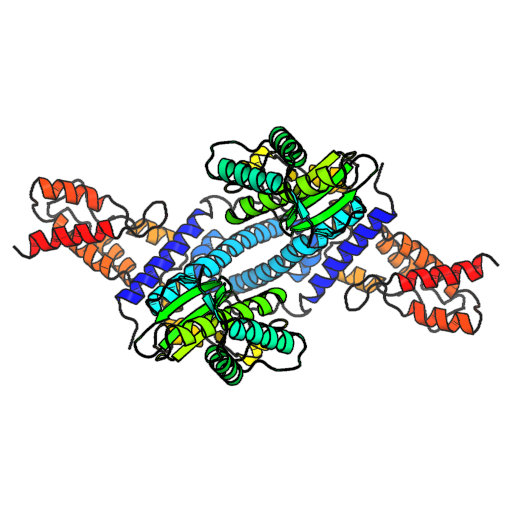 C 1
ATOM 3530 O O . ASP B 1 54 ? -21.984 -9.984 -1.359 1 91.62 54 ASP B O 1
ATOM 3534 N N . ASP B 1 55 ? -22.797 -10.758 -3.285 1 89.12 55 ASP B N 1
ATOM 3535 C CA . ASP B 1 55 ? -21.844 -10.031 -4.105 1 89.12 55 ASP B CA 1
ATOM 3536 C C . ASP B 1 55 ? -22.062 -8.523 -4.008 1 89.12 55 ASP B C 1
ATOM 3538 O O . ASP B 1 55 ? -21.109 -7.738 -4.148 1 89.12 55 ASP B O 1
ATOM 3542 N N . THR B 1 56 ? -23.297 -8.102 -3.781 1 86.62 56 THR B N 1
ATOM 3543 C CA . THR B 1 56 ? -23.594 -6.676 -3.643 1 86.62 56 THR B CA 1
ATOM 3544 C C . THR B 1 56 ? -22.906 -6.102 -2.404 1 86.62 56 THR B C 1
ATOM 3546 O O . THR B 1 56 ? -22.266 -5.051 -2.475 1 86.62 56 THR B O 1
ATOM 3549 N N . GLU B 1 57 ? -22.984 -6.824 -1.327 1 87.44 57 GLU B N 1
ATOM 3550 C CA . GLU B 1 57 ? -22.328 -6.418 -0.092 1 87.44 57 GLU B CA 1
ATOM 3551 C C . GLU B 1 57 ? -20.812 -6.473 -0.239 1 87.44 57 GLU B C 1
ATOM 3553 O O . GLU B 1 57 ? -20.094 -5.613 0.287 1 87.44 57 GLU B O 1
ATOM 3558 N N . ALA B 1 58 ? -20.406 -7.5 -0.969 1 89.31 58 ALA B N 1
ATOM 3559 C CA . ALA B 1 58 ? -18.969 -7.645 -1.198 1 89.31 58 ALA B CA 1
ATOM 3560 C C . ALA B 1 58 ? -18.422 -6.465 -1.991 1 89.31 58 ALA B C 1
ATOM 3562 O O . ALA B 1 58 ? -17.359 -5.93 -1.662 1 89.31 58 ALA B O 1
ATOM 3563 N N . LEU B 1 59 ? -19.141 -6.141 -2.971 1 84.5 59 LEU B N 1
ATOM 3564 C CA . LEU B 1 59 ? -18.703 -5.027 -3.812 1 84.5 59 LEU B CA 1
ATOM 3565 C C . LEU B 1 59 ? -18.656 -3.73 -3.014 1 84.5 59 LEU B C 1
ATOM 3567 O O . LEU B 1 59 ? -17.734 -2.928 -3.18 1 84.5 59 LEU B O 1
ATOM 3571 N N . LYS B 1 60 ? -19.609 -3.486 -2.146 1 82.69 60 LYS B N 1
ATOM 3572 C CA . LYS B 1 60 ? -19.609 -2.324 -1.265 1 82.69 60 LYS B CA 1
ATOM 3573 C C . LYS B 1 60 ? -18.406 -2.338 -0.327 1 82.69 60 LYS B C 1
ATOM 3575 O O . LYS B 1 60 ? -17.75 -1.316 -0.151 1 82.69 60 LYS B O 1
ATOM 3580 N N . PHE B 1 61 ? -18.188 -3.465 0.202 1 87.44 61 PHE B N 1
ATOM 3581 C CA . PHE B 1 61 ? -17.047 -3.625 1.099 1 87.44 61 PHE B CA 1
ATOM 3582 C C . PHE B 1 61 ? -15.742 -3.299 0.381 1 87.44 61 PHE B C 1
ATOM 3584 O O . PHE B 1 61 ? -14.906 -2.568 0.91 1 87.44 61 PHE B O 1
ATOM 3591 N N . LEU B 1 62 ? -15.656 -3.881 -0.807 1 86.56 62 LEU B N 1
ATOM 3592 C CA . LEU B 1 62 ? -14.43 -3.68 -1.571 1 86.56 62 LEU B CA 1
ATOM 3593 C C . LEU B 1 62 ? -14.234 -2.203 -1.902 1 86.56 62 LEU B C 1
ATOM 3595 O O . LEU B 1 62 ? -13.125 -1.682 -1.792 1 86.56 62 LEU B O 1
ATOM 3599 N N . THR B 1 63 ? -15.242 -1.587 -2.266 1 81.12 63 THR B N 1
ATOM 3600 C CA . THR B 1 63 ? -15.188 -0.172 -2.615 1 81.12 63 THR B CA 1
ATOM 3601 C C . THR B 1 63 ? -14.797 0.67 -1.404 1 81.12 63 THR B C 1
ATOM 3603 O O . THR B 1 63 ? -13.93 1.539 -1.501 1 81.12 63 THR B O 1
ATOM 3606 N N . LEU B 1 64 ? -15.414 0.398 -0.271 1 85.06 64 LEU B N 1
ATOM 3607 C CA . LEU B 1 64 ? -15.109 1.115 0.963 1 85.06 64 LEU B CA 1
ATOM 3608 C C . LEU B 1 64 ? -13.68 0.844 1.411 1 85.06 64 LEU B C 1
ATOM 3610 O O . LEU B 1 64 ? -13.008 1.739 1.926 1 85.06 64 LEU B O 1
ATOM 3614 N N . SER B 1 65 ? -13.258 -0.377 1.203 1 86.75 65 SER B N 1
ATOM 3615 C CA . SER B 1 65 ? -11.898 -0.743 1.586 1 86.75 65 SER B CA 1
ATOM 3616 C C . SER B 1 65 ? -10.867 0.041 0.782 1 86.75 65 SER B C 1
ATOM 3618 O O . SER B 1 65 ? -9.836 0.457 1.318 1 86.75 65 SER B O 1
ATOM 3620 N N . GLN B 1 66 ? -11.125 0.201 -0.438 1 81.75 66 GLN B N 1
ATOM 3621 C CA . GLN B 1 66 ? -10.227 0.984 -1.277 1 81.75 66 GLN B CA 1
ATOM 3622 C C . GLN B 1 66 ? -10.195 2.445 -0.838 1 81.75 66 GLN B C 1
ATOM 3624 O O . GLN B 1 66 ? -9.133 3.072 -0.823 1 81.75 66 GLN B O 1
ATOM 3629 N N . TRP B 1 67 ? -11.344 2.971 -0.566 1 83.5 67 TRP B N 1
ATOM 3630 C CA . TRP B 1 67 ? -11.422 4.34 -0.068 1 83.5 67 TRP B CA 1
ATOM 3631 C C . TRP B 1 67 ? -10.648 4.492 1.237 1 83.5 67 TRP B C 1
ATOM 3633 O O . TRP B 1 67 ? -9.906 5.461 1.419 1 83.5 67 TRP B O 1
ATOM 3643 N N . PHE B 1 68 ? -10.852 3.523 2.1 1 86.75 68 PHE B N 1
ATOM 3644 C CA . PHE B 1 68 ? -10.156 3.541 3.381 1 86.75 68 PHE B CA 1
ATOM 3645 C C . PHE B 1 68 ? -8.648 3.477 3.178 1 86.75 68 PHE B C 1
ATOM 3647 O O . PHE B 1 68 ? -7.891 4.086 3.932 1 86.75 68 PHE B O 1
ATOM 3654 N N . HIS B 1 69 ? -8.266 2.719 2.256 1 82.69 69 HIS B N 1
ATOM 3655 C CA . HIS B 1 69 ? -6.844 2.678 1.933 1 82.69 69 HIS B CA 1
ATOM 3656 C C . HIS B 1 69 ? -6.32 4.062 1.574 1 82.69 69 HIS B C 1
ATOM 3658 O O . HIS B 1 69 ? -5.207 4.43 1.953 1 82.69 69 HIS B O 1
ATOM 3664 N N . GLY B 1 70 ? -7.102 4.758 0.816 1 82.56 70 GLY B N 1
ATOM 3665 C CA . GLY B 1 70 ? -6.734 6.129 0.511 1 82.56 70 GLY B CA 1
ATOM 3666 C C . GLY B 1 70 ? -6.59 6.996 1.747 1 82.56 70 GLY B C 1
ATOM 3667 O O . GLY B 1 70 ? -5.641 7.777 1.858 1 82.56 70 GLY B O 1
ATOM 3668 N N . LEU B 1 71 ? -7.504 6.879 2.66 1 87.88 71 LEU B N 1
ATOM 3669 C CA . LEU B 1 71 ? -7.434 7.609 3.92 1 87.88 71 LEU B CA 1
ATOM 3670 C C . LEU B 1 71 ? -6.18 7.227 4.703 1 87.88 71 LEU B C 1
ATOM 3672 O O . LEU B 1 71 ? -5.469 8.094 5.215 1 87.88 71 LEU B O 1
ATOM 3676 N N . SER B 1 72 ? -5.934 5.922 4.738 1 87.19 72 SER B N 1
ATOM 3677 C CA . SER B 1 72 ? -4.77 5.426 5.461 1 87.19 72 SER B CA 1
ATOM 3678 C C . SER B 1 72 ? -3.475 5.969 4.867 1 87.19 72 SER B C 1
ATOM 3680 O O . SER B 1 72 ? -2.555 6.336 5.602 1 87.19 72 SER B O 1
ATOM 3682 N N . THR B 1 73 ? -3.418 6.008 3.609 1 83.12 73 THR B N 1
ATOM 3683 C CA . THR B 1 73 ? -2.248 6.551 2.926 1 83.12 73 THR B CA 1
ATOM 3684 C C . THR B 1 73 ? -2.088 8.039 3.229 1 83.12 73 THR B C 1
ATOM 3686 O O . THR B 1 73 ? -0.975 8.508 3.471 1 83.12 73 THR B O 1
ATOM 3689 N N . THR B 1 74 ? -3.189 8.734 3.213 1 87.69 74 THR B N 1
ATOM 3690 C CA . THR B 1 74 ? -3.158 10.156 3.523 1 87.69 74 THR B CA 1
ATOM 3691 C C . THR B 1 74 ? -2.652 10.391 4.945 1 87.69 74 THR B C 1
ATOM 3693 O O . THR B 1 74 ? -1.839 11.289 5.18 1 87.69 74 THR B O 1
ATOM 3696 N N . LEU B 1 75 ? -3.102 9.633 5.887 1 92.38 75 LEU B N 1
ATOM 3697 C CA . LEU B 1 75 ? -2.631 9.742 7.266 1 92.38 75 LEU B CA 1
ATOM 3698 C C . LEU B 1 75 ? -1.139 9.445 7.355 1 92.38 75 LEU B C 1
ATOM 3700 O O . LEU B 1 75 ? -0.385 10.211 7.969 1 92.38 75 LEU B O 1
ATOM 3704 N N . GLY B 1 76 ? -0.747 8.445 6.672 1 87.75 76 GLY B N 1
ATOM 3705 C CA . GLY B 1 76 ? 0.625 7.969 6.758 1 87.75 76 GLY B CA 1
ATOM 3706 C C . GLY B 1 76 ? 1.609 8.859 6.023 1 87.75 76 GLY B C 1
ATOM 3707 O O . GLY B 1 76 ? 2.732 9.07 6.484 1 87.75 76 GLY B O 1
ATOM 3708 N N . GLN B 1 77 ? 1.23 9.383 4.891 1 79.56 77 GLN B N 1
ATOM 3709 C CA . GLN B 1 77 ? 2.162 10.094 4.023 1 79.56 77 GLN B CA 1
ATOM 3710 C C . GLN B 1 77 ? 2.188 11.586 4.348 1 79.56 77 GLN B C 1
ATOM 3712 O O . GLN B 1 77 ? 3.197 12.258 4.125 1 79.56 77 GLN B O 1
ATOM 3717 N N . SER B 1 78 ? 1.081 12.062 4.84 1 89.88 78 SER B N 1
ATOM 3718 C CA . SER B 1 78 ? 1.031 13.516 4.977 1 89.88 78 SER B CA 1
ATOM 3719 C C . SER B 1 78 ? 0.606 13.93 6.383 1 89.88 78 SER B C 1
ATOM 3721 O O . SER B 1 78 ? 1.292 14.711 7.039 1 89.88 78 SER B O 1
ATOM 3723 N N . TYR B 1 79 ? -0.365 13.422 6.961 1 96.5 79 TYR B N 1
ATOM 3724 C CA . TYR B 1 79 ? -0.921 13.914 8.211 1 96.5 79 TYR B CA 1
ATOM 3725 C C . TYR B 1 79 ? 0.072 13.742 9.359 1 96.5 79 TYR B C 1
ATOM 3727 O O . TYR B 1 79 ? 0.398 14.711 10.055 1 96.5 79 TYR B O 1
ATOM 3735 N N . PHE B 1 80 ? 0.58 12.539 9.578 1 97.25 80 PHE B N 1
ATOM 3736 C CA . PHE B 1 80 ? 1.474 12.266 10.695 1 97.25 80 PHE B CA 1
ATOM 3737 C C . PHE B 1 80 ? 2.748 13.094 10.586 1 97.25 80 PHE B C 1
ATOM 3739 O O . PHE B 1 80 ? 3.236 13.633 11.578 1 97.25 80 PHE B O 1
ATOM 3746 N N . GLU B 1 81 ? 3.258 13.172 9.398 1 96.75 81 GLU B N 1
ATOM 3747 C CA . GLU B 1 81 ? 4.453 13.977 9.172 1 96.75 81 GLU B CA 1
ATOM 3748 C C . GLU B 1 81 ? 4.203 15.445 9.508 1 96.75 81 GLU B C 1
ATOM 3750 O O . GLU B 1 81 ? 4.996 16.062 10.211 1 96.75 81 GLU B O 1
ATOM 3755 N N . ASN B 1 82 ? 3.078 15.961 9.055 1 97.44 82 ASN B N 1
ATOM 3756 C CA . ASN B 1 82 ? 2.742 17.359 9.297 1 97.44 82 ASN B CA 1
ATOM 3757 C C . ASN B 1 82 ? 2.541 17.625 10.789 1 97.44 82 ASN B C 1
ATOM 3759 O O . ASN B 1 82 ? 2.998 18.656 11.305 1 97.44 82 ASN B O 1
ATOM 3763 N N . ILE B 1 83 ? 1.878 16.703 11.453 1 98.31 83 ILE B N 1
ATOM 3764 C CA . ILE B 1 83 ? 1.667 16.875 12.891 1 98.31 83 ILE B CA 1
ATOM 3765 C C . ILE B 1 83 ? 3.012 16.844 13.609 1 98.31 83 ILE B C 1
ATOM 3767 O O . ILE B 1 83 ? 3.242 17.641 14.531 1 98.31 83 ILE B O 1
ATOM 3771 N N . ALA B 1 84 ? 3.848 15.945 13.156 1 98.06 84 ALA B N 1
ATOM 3772 C CA . ALA B 1 84 ? 5.18 15.867 13.75 1 98.06 84 ALA B CA 1
ATOM 3773 C C . ALA B 1 84 ? 5.934 17.188 13.578 1 98.06 84 ALA B C 1
ATOM 3775 O O . ALA B 1 84 ? 6.598 17.656 14.508 1 98.06 84 ALA B O 1
ATOM 3776 N N . HIS B 1 85 ? 5.84 17.781 12.438 1 98.06 85 HIS B N 1
ATOM 3777 C CA . HIS B 1 85 ? 6.484 19.062 12.172 1 98.06 85 HIS B CA 1
ATOM 3778 C C . HIS B 1 85 ? 5.902 20.172 13.055 1 98.06 85 HIS B C 1
ATOM 3780 O O . HIS B 1 85 ? 6.641 20.984 13.602 1 98.06 85 HIS B O 1
ATOM 3786 N N . ILE B 1 86 ? 4.637 20.172 13.164 1 97.69 86 ILE B N 1
ATOM 3787 C CA . ILE B 1 86 ? 3.951 21.172 13.969 1 97.69 86 ILE B CA 1
ATOM 3788 C C . ILE B 1 86 ? 4.406 21.078 15.422 1 97.69 86 ILE B C 1
ATOM 3790 O O . ILE B 1 86 ? 4.723 22.078 16.062 1 97.69 86 ILE B O 1
ATOM 3794 N N . LEU B 1 87 ? 4.473 19.906 15.945 1 97.94 87 LEU B N 1
ATOM 3795 C CA . LEU B 1 87 ? 4.797 19.672 17.344 1 97.94 87 LEU B CA 1
ATOM 3796 C C . LEU B 1 87 ? 6.262 19.984 17.625 1 97.94 87 LEU B C 1
ATOM 3798 O O . LEU B 1 87 ? 6.594 20.547 18.672 1 97.94 87 LEU B O 1
ATOM 3802 N N . SER B 1 88 ? 7.176 19.641 16.656 1 97.12 88 SER B N 1
ATOM 3803 C CA . SER B 1 88 ? 8.609 19.703 16.922 1 97.12 88 SER B CA 1
ATOM 3804 C C . SER B 1 88 ? 9.227 20.969 16.328 1 97.12 88 SER B C 1
ATOM 3806 O O . SER B 1 88 ? 10.375 21.297 16.625 1 97.12 88 SER B O 1
ATOM 3808 N N . ASN B 1 89 ? 8.453 21.688 15.539 1 96.06 89 ASN B N 1
ATOM 3809 C CA . ASN B 1 89 ? 8.992 22.75 14.711 1 96.06 89 ASN B CA 1
ATOM 3810 C C . ASN B 1 89 ? 10.109 22.25 13.797 1 96.06 89 ASN B C 1
ATOM 3812 O O . ASN B 1 89 ? 11.102 22.938 13.586 1 96.06 89 ASN B O 1
ATOM 3816 N N . GLY B 1 90 ? 9.969 20.969 13.422 1 96.56 90 GLY B N 1
ATOM 3817 C CA . GLY B 1 90 ? 10.922 20.359 12.516 1 96.56 90 GLY B CA 1
ATOM 3818 C C . GLY B 1 90 ? 10.469 20.375 11.07 1 96.56 90 GLY B C 1
ATOM 3819 O O . GLY B 1 90 ? 9.508 21.078 10.727 1 96.56 90 GLY B O 1
ATOM 3820 N N . GLU B 1 91 ? 11.234 19.688 10.25 1 96.69 91 GLU B N 1
ATOM 3821 C CA . GLU B 1 91 ? 10.938 19.656 8.82 1 96.69 91 GLU B CA 1
ATOM 3822 C C . GLU B 1 91 ? 11.406 18.344 8.188 1 96.69 91 GLU B C 1
ATOM 3824 O O . GLU B 1 91 ? 12.203 17.609 8.781 1 96.69 91 GLU B O 1
ATOM 3829 N N . LYS B 1 92 ? 10.836 18.109 7.098 1 95.12 92 LYS B N 1
ATOM 3830 C CA . LYS B 1 92 ? 11.391 17.047 6.25 1 95.12 92 LYS B CA 1
ATOM 3831 C C . LYS B 1 92 ? 12.695 17.5 5.602 1 95.12 92 LYS B C 1
ATOM 3833 O O . LYS B 1 92 ? 12.812 18.641 5.152 1 95.12 92 LYS B O 1
ATOM 3838 N N . ARG B 1 93 ? 13.695 16.656 5.605 1 95.12 93 ARG B N 1
ATOM 3839 C CA . ARG B 1 93 ? 14.984 17.062 5.043 1 95.12 93 ARG B CA 1
ATOM 3840 C C . ARG B 1 93 ? 15.609 15.922 4.238 1 95.12 93 ARG B C 1
ATOM 3842 O O . ARG B 1 93 ? 15.672 14.781 4.711 1 95.12 93 ARG B O 1
ATOM 3849 N N . THR B 1 94 ? 16.031 16.25 3.072 1 93.81 94 THR B N 1
ATOM 3850 C CA . THR B 1 94 ? 16.719 15.305 2.213 1 93.81 94 THR B CA 1
ATOM 3851 C C . THR B 1 94 ? 18.219 15.594 2.186 1 93.81 94 THR B C 1
ATOM 3853 O O . THR B 1 94 ? 18.625 16.734 2.016 1 93.81 94 THR B O 1
ATOM 3856 N N . PHE B 1 95 ? 18.969 14.578 2.377 1 91.31 95 PHE B N 1
ATOM 3857 C CA . PHE B 1 95 ? 20.422 14.68 2.363 1 91.31 95 PHE B CA 1
ATOM 3858 C C . PHE B 1 95 ? 21 14.047 1.1 1 91.31 95 PHE B C 1
ATOM 3860 O O . PHE B 1 95 ? 20.984 12.82 0.952 1 91.31 95 PHE B O 1
ATOM 3867 N N . LYS B 1 96 ? 21.406 14.984 0.281 1 87.44 96 LYS B N 1
ATOM 3868 C CA . LYS B 1 96 ? 21.984 14.562 -0.995 1 87.44 96 LYS B CA 1
ATOM 3869 C C . LYS B 1 96 ? 23.375 15.125 -1.182 1 87.44 96 LYS B C 1
ATOM 3871 O O . LYS B 1 96 ? 23.75 16.125 -0.551 1 87.44 96 LYS B O 1
ATOM 3876 N N . ASN B 1 97 ? 24.172 14.453 -1.953 1 88.75 97 ASN B N 1
ATOM 3877 C CA . ASN B 1 97 ? 25.5 14.914 -2.375 1 88.75 97 ASN B CA 1
ATOM 3878 C C . ASN B 1 97 ? 26.375 15.25 -1.181 1 88.75 97 ASN B C 1
ATOM 3880 O O . ASN B 1 97 ? 27.141 16.219 -1.219 1 88.75 97 ASN B O 1
ATOM 3884 N N . TYR B 1 98 ? 26.125 14.633 -0.095 1 90.75 98 TYR B N 1
ATOM 3885 C CA . TYR B 1 98 ? 27 14.812 1.059 1 90.75 98 TYR B CA 1
ATOM 3886 C C . TYR B 1 98 ? 28.109 13.781 1.068 1 90.75 98 TYR B C 1
ATOM 3888 O O . TYR B 1 98 ? 28.047 12.773 0.355 1 90.75 98 TYR B O 1
ATOM 3896 N N . LYS B 1 99 ? 29.141 14.078 1.81 1 93.75 99 LYS B N 1
ATOM 3897 C CA . LYS B 1 99 ? 30.297 13.195 1.834 1 93.75 99 LYS B CA 1
ATOM 3898 C C . LYS B 1 99 ? 30.531 12.625 3.23 1 93.75 99 LYS B C 1
ATOM 3900 O O . LYS B 1 99 ? 30.156 13.25 4.23 1 93.75 99 LYS B O 1
ATOM 3905 N N . ILE B 1 100 ? 31 11.414 3.227 1 93.94 100 ILE B N 1
ATOM 3906 C CA . ILE B 1 100 ? 31.438 10.742 4.445 1 93.94 100 ILE B CA 1
ATOM 3907 C C . ILE B 1 100 ? 32.781 10.07 4.215 1 93.94 100 ILE B C 1
ATOM 3909 O O . ILE B 1 100 ? 33.219 9.867 3.072 1 93.94 100 ILE B O 1
ATOM 3913 N N . LYS B 1 101 ? 33.5 9.859 5.254 1 94.69 101 LYS B N 1
ATOM 3914 C CA . LYS B 1 101 ? 34.781 9.164 5.125 1 94.69 101 LYS B CA 1
ATOM 3915 C C . LYS B 1 101 ? 34.562 7.715 4.68 1 94.69 101 LYS B C 1
ATOM 3917 O O . LYS B 1 101 ? 33.594 7.059 5.102 1 94.69 101 LYS B O 1
ATOM 3922 N N . ARG B 1 102 ? 35.438 7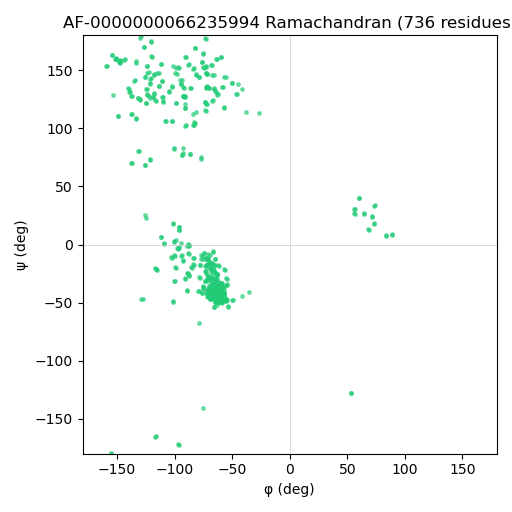.184 3.922 1 92.88 102 ARG B N 1
ATOM 3923 C CA . ARG B 1 102 ? 35.406 5.797 3.467 1 92.88 102 ARG B CA 1
ATOM 3924 C C . ARG B 1 102 ? 35.375 4.832 4.648 1 92.88 102 ARG B C 1
ATOM 3926 O O . ARG B 1 102 ? 34.719 3.797 4.598 1 92.88 102 ARG B O 1
ATOM 3933 N N . SER B 1 103 ? 36.094 5.164 5.648 1 95.25 103 SER B N 1
ATOM 3934 C CA . SER B 1 103 ? 36.125 4.332 6.848 1 95.25 103 SER B CA 1
ATOM 3935 C C . SER B 1 103 ? 34.75 4.188 7.469 1 95.25 103 SER B C 1
ATOM 3937 O O . SER B 1 103 ? 34.406 3.131 8.008 1 95.25 103 SER B O 1
ATOM 3939 N N . VAL B 1 104 ? 33.969 5.219 7.363 1 96.25 104 VAL B N 1
ATOM 3940 C CA . VAL B 1 104 ? 32.625 5.207 7.895 1 96.25 104 VAL B CA 1
ATOM 3941 C C . VAL B 1 104 ? 31.734 4.301 7.043 1 96.25 104 VAL B C 1
ATOM 3943 O O . VAL B 1 104 ? 30.984 3.477 7.574 1 96.25 104 VAL B O 1
ATOM 3946 N N . ARG B 1 105 ? 31.844 4.426 5.754 1 93.06 105 ARG B N 1
ATOM 3947 C CA . ARG B 1 105 ? 31.078 3.586 4.832 1 93.06 105 ARG B CA 1
ATOM 3948 C C . ARG B 1 105 ? 31.391 2.109 5.066 1 93.06 105 ARG B C 1
ATOM 3950 O O . ARG B 1 105 ? 30.484 1.28 5.105 1 93.06 105 ARG B O 1
ATOM 3957 N N . ASP B 1 106 ? 32.688 1.856 5.203 1 90.62 106 ASP B N 1
ATOM 3958 C CA . ASP B 1 106 ? 33.094 0.476 5.418 1 90.62 106 ASP B CA 1
ATOM 3959 C C . ASP B 1 106 ? 32.562 -0.064 6.738 1 90.62 106 ASP B C 1
ATOM 3961 O O . ASP B 1 106 ? 32.125 -1.212 6.812 1 90.62 106 ASP B O 1
ATOM 3965 N N . LYS B 1 107 ? 32.562 0.737 7.699 1 94.75 107 LYS B N 1
ATOM 3966 C CA . LYS B 1 107 ? 32.062 0.318 9.008 1 94.75 107 LYS B CA 1
ATOM 3967 C C . LYS B 1 107 ? 30.562 0.065 8.977 1 94.75 107 LYS B C 1
ATOM 3969 O O . LYS B 1 107 ? 30.078 -0.899 9.57 1 94.75 107 LYS B O 1
ATOM 3974 N N . ILE B 1 108 ? 29.812 0.914 8.305 1 95.38 108 ILE B N 1
ATOM 3975 C CA . ILE B 1 108 ? 28.375 0.739 8.172 1 95.38 108 ILE B CA 1
ATOM 3976 C C . ILE B 1 108 ? 28.078 -0.586 7.469 1 95.38 108 ILE B C 1
ATOM 3978 O O . ILE B 1 108 ? 27.219 -1.347 7.906 1 95.38 108 ILE B O 1
ATOM 3982 N N . SER B 1 109 ? 28.859 -0.833 6.438 1 89.19 109 SER B N 1
ATOM 3983 C CA . SER B 1 109 ? 28.703 -2.094 5.719 1 89.19 109 SER B CA 1
ATOM 3984 C C . SER B 1 109 ? 28.969 -3.287 6.633 1 89.19 109 SER B C 1
ATOM 3986 O O . SER B 1 109 ? 28.234 -4.285 6.578 1 89.19 109 SER B O 1
ATOM 3988 N N . GLU B 1 110 ? 29.938 -3.146 7.406 1 91.56 110 GLU B N 1
ATOM 3989 C CA . GLU B 1 110 ? 30.266 -4.203 8.359 1 91.56 110 GLU B CA 1
ATOM 3990 C C . GLU B 1 110 ? 29.141 -4.41 9.359 1 91.56 110 GLU B C 1
ATOM 3992 O O . GLU B 1 110 ? 28.719 -5.547 9.617 1 91.56 110 GLU B O 1
ATOM 3997 N N . ILE B 1 111 ? 28.594 -3.344 9.914 1 94.88 111 ILE B N 1
ATOM 3998 C CA . ILE B 1 111 ? 27.5 -3.41 10.883 1 94.88 111 ILE B CA 1
ATOM 3999 C C . ILE B 1 111 ? 26.281 -4.082 10.258 1 94.88 111 ILE B C 1
ATOM 4001 O O . ILE B 1 111 ? 25.719 -5.012 10.828 1 94.88 111 ILE B O 1
ATOM 4005 N N . ILE B 1 112 ? 25.969 -3.676 9.031 1 91.56 112 ILE B N 1
ATOM 4006 C CA . ILE B 1 112 ? 24.797 -4.176 8.336 1 91.56 112 ILE B CA 1
ATOM 4007 C C . ILE B 1 112 ? 24.953 -5.668 8.055 1 91.56 112 ILE B C 1
ATOM 4009 O O . ILE B 1 112 ? 24.031 -6.449 8.25 1 91.56 112 ILE B O 1
ATOM 4013 N N . ASN B 1 113 ? 26.125 -6.016 7.648 1 86.06 113 ASN B N 1
ATOM 4014 C CA . ASN B 1 113 ? 26.391 -7.418 7.352 1 86.06 113 ASN B CA 1
ATOM 4015 C C . ASN B 1 113 ? 26.297 -8.281 8.609 1 86.06 113 ASN B C 1
ATOM 4017 O O . ASN B 1 113 ? 25.75 -9.383 8.57 1 86.06 113 ASN B O 1
ATOM 4021 N N . ASP B 1 114 ? 26.828 -7.801 9.688 1 91.88 114 ASP B N 1
ATOM 4022 C CA . ASP B 1 114 ? 26.797 -8.531 10.953 1 91.88 114 ASP B CA 1
ATOM 4023 C C . ASP B 1 114 ? 25.359 -8.688 11.453 1 91.88 114 ASP B C 1
ATOM 4025 O O . ASP B 1 114 ? 24.984 -9.742 11.977 1 91.88 114 ASP B O 1
ATOM 4029 N N . LEU B 1 115 ? 24.594 -7.68 11.32 1 93 115 LEU B N 1
ATOM 4030 C CA . LEU B 1 115 ? 23.188 -7.734 11.711 1 93 115 LEU B CA 1
ATOM 4031 C C . LEU B 1 115 ? 22.422 -8.734 10.844 1 93 115 LEU B C 1
ATOM 4033 O O . LEU B 1 115 ? 21.656 -9.547 11.367 1 93 115 LEU B O 1
ATOM 4037 N N . LYS B 1 116 ? 22.672 -8.617 9.562 1 85.69 116 LYS B N 1
ATOM 4038 C CA . LYS B 1 116 ? 22 -9.492 8.609 1 85.69 116 LYS B CA 1
ATOM 4039 C C . LYS B 1 116 ? 22.297 -10.961 8.891 1 85.69 116 LYS B C 1
ATOM 4041 O O . LYS B 1 116 ? 21.391 -11.805 8.836 1 85.69 116 LYS B O 1
ATOM 4046 N N . SER B 1 117 ? 23.547 -11.273 9.25 1 85.44 117 SER B N 1
ATOM 4047 C CA . SER B 1 117 ? 23.984 -12.648 9.469 1 85.44 117 SER B CA 1
ATOM 4048 C C . SER B 1 117 ? 23.625 -13.133 10.875 1 85.44 117 SER B C 1
ATOM 4050 O O . SER B 1 117 ? 23.672 -14.328 11.156 1 85.44 117 SER B O 1
ATOM 4052 N N . GLY B 1 118 ? 23.344 -12.242 11.742 1 88.19 118 GLY B N 1
ATOM 4053 C CA . GLY B 1 118 ? 23.031 -12.594 13.117 1 88.19 118 GLY B CA 1
ATOM 4054 C C . GLY B 1 118 ? 24.266 -12.664 14.008 1 88.19 118 GLY B C 1
ATOM 4055 O O . GLY B 1 118 ? 24.172 -13.102 15.156 1 88.19 118 GLY B O 1
ATOM 4056 N N . GLU B 1 119 ? 25.328 -12.25 13.5 1 90.38 119 GLU B N 1
ATOM 4057 C CA . GLU B 1 119 ? 26.578 -12.258 14.258 1 90.38 119 GLU B CA 1
ATOM 4058 C C . GLU B 1 119 ? 26.547 -11.242 15.398 1 90.38 119 GLU B C 1
ATOM 4060 O O . GLU B 1 119 ? 27.312 -11.336 16.344 1 90.38 119 GLU B O 1
ATOM 4065 N N . ARG B 1 120 ? 25.625 -10.266 15.234 1 93.56 120 ARG B N 1
ATOM 4066 C CA . ARG B 1 120 ? 25.438 -9.297 16.312 1 93.56 120 ARG B CA 1
ATOM 4067 C C . ARG B 1 120 ? 23.969 -8.906 16.438 1 93.56 120 ARG B C 1
ATOM 4069 O O . ARG B 1 120 ? 23.188 -9.078 15.5 1 93.56 120 ARG B O 1
ATOM 4076 N N . LEU B 1 121 ? 23.641 -8.414 17.594 1 95.44 121 LEU B N 1
ATOM 4077 C CA . LEU B 1 121 ? 22.344 -7.781 17.828 1 95.44 121 LEU B CA 1
ATOM 4078 C C . LEU B 1 121 ? 22.453 -6.262 17.734 1 95.44 121 LEU B C 1
ATOM 4080 O O . LEU B 1 121 ? 23.516 -5.699 17.984 1 95.44 121 LEU B O 1
ATOM 4084 N N . PRO B 1 122 ? 21.406 -5.703 17.266 1 96.94 122 PRO B N 1
ATOM 4085 C CA . PRO B 1 122 ? 21.453 -4.238 17.234 1 96.94 122 PRO B CA 1
ATOM 4086 C C . PRO B 1 122 ? 21.688 -3.621 18.609 1 96.94 122 PRO B C 1
ATOM 4088 O O . PRO B 1 122 ? 21.141 -4.098 19.609 1 96.94 122 PRO B O 1
ATOM 4091 N N . ASN B 1 123 ? 22.531 -2.688 18.656 1 97.5 123 ASN B N 1
ATOM 4092 C CA . ASN B 1 123 ? 22.891 -1.949 19.859 1 97.5 123 ASN B CA 1
ATOM 4093 C C . ASN B 1 123 ? 23.297 -0.515 19.531 1 97.5 123 ASN B C 1
ATOM 4095 O O . ASN B 1 123 ? 24.406 -0.276 19.031 1 97.5 123 ASN B O 1
ATOM 4099 N N . VAL B 1 124 ? 22.469 0.362 19.922 1 97.06 124 VAL B N 1
ATOM 4100 C CA . VAL B 1 124 ? 22.609 1.753 19.5 1 97.06 124 VAL B CA 1
ATOM 4101 C C . VAL B 1 124 ? 23.922 2.328 20.062 1 97.06 124 VAL B C 1
ATOM 4103 O O . VAL B 1 124 ? 24.641 3.021 19.344 1 97.06 124 VAL B O 1
ATOM 4106 N N . GLU B 1 125 ? 24.203 2.08 21.266 1 96.69 125 GLU B N 1
ATOM 4107 C CA . GLU B 1 125 ? 25.391 2.646 21.891 1 96.69 125 GLU B CA 1
ATOM 4108 C C . GLU B 1 125 ? 26.656 2.131 21.234 1 96.69 125 GLU B C 1
ATOM 4110 O O . GLU B 1 125 ? 27.578 2.908 20.953 1 96.69 125 GLU B O 1
ATOM 4115 N N . LYS B 1 126 ? 26.719 0.845 21.047 1 97.44 126 LYS B N 1
ATOM 4116 C CA . LYS B 1 126 ? 27.875 0.243 20.406 1 97.44 126 LYS B CA 1
ATOM 4117 C C . LYS B 1 126 ? 28.031 0.755 18.969 1 97.44 126 LYS B C 1
ATOM 4119 O O . LYS B 1 126 ? 29.141 1.087 18.547 1 97.44 126 LYS B O 1
ATOM 4124 N N . GLU B 1 127 ? 26.969 0.794 18.281 1 98.06 127 GLU B N 1
ATOM 4125 C CA . GLU B 1 127 ? 26.984 1.274 16.906 1 98.06 127 GLU B CA 1
ATOM 4126 C C . GLU B 1 127 ? 27.453 2.725 16.828 1 98.06 127 GLU B C 1
ATOM 4128 O O . GLU B 1 127 ? 28.281 3.076 15.984 1 98.06 127 GLU B O 1
ATOM 4133 N N . ASN B 1 128 ? 26.938 3.539 17.719 1 97.5 128 ASN B N 1
ATOM 4134 C CA . ASN B 1 128 ? 27.359 4.938 17.75 1 97.5 128 ASN B CA 1
ATOM 4135 C C . ASN B 1 128 ? 28.859 5.066 18.016 1 97.5 128 ASN B C 1
ATOM 4137 O O . ASN B 1 128 ? 29.531 5.891 17.391 1 97.5 128 ASN B O 1
ATOM 4141 N N . LYS B 1 129 ? 29.312 4.305 18.953 1 97.31 129 LYS B N 1
ATOM 4142 C CA . LYS B 1 129 ? 30.734 4.32 19.266 1 97.31 129 LYS B CA 1
ATOM 4143 C C . LYS B 1 129 ? 31.562 3.934 18.047 1 97.31 129 LYS B C 1
ATOM 4145 O O . LYS B 1 129 ? 32.562 4.582 17.75 1 97.31 129 LYS B O 1
ATOM 4150 N N . GLU B 1 130 ? 31.141 2.926 17.391 1 97.75 130 GLU B N 1
ATOM 4151 C CA . GLU B 1 130 ? 31.844 2.445 16.203 1 97.75 130 GLU B CA 1
ATOM 4152 C C . GLU B 1 130 ? 31.844 3.492 15.086 1 97.75 130 GLU B C 1
ATOM 4154 O O . GLU B 1 130 ? 32.844 3.672 14.391 1 97.75 130 GLU B O 1
ATOM 4159 N N . LEU B 1 131 ? 30.734 4.117 14.938 1 97.75 131 LEU B N 1
ATOM 4160 C CA . LEU B 1 131 ? 30.625 5.164 13.93 1 97.75 131 LEU B CA 1
ATOM 4161 C C . LEU B 1 131 ? 31.562 6.328 14.25 1 97.75 131 LEU B C 1
ATOM 4163 O O . LEU B 1 131 ? 32.25 6.855 13.359 1 97.75 131 LEU B O 1
ATOM 4167 N N . ARG B 1 132 ? 31.641 6.754 15.477 1 96.38 132 ARG B N 1
ATOM 4168 C CA . ARG B 1 132 ? 32.531 7.848 15.883 1 96.38 132 ARG B CA 1
ATOM 4169 C C . ARG B 1 132 ? 33.969 7.496 15.648 1 96.38 132 ARG B C 1
ATOM 4171 O O . ARG B 1 132 ? 34.75 8.336 15.188 1 96.38 132 ARG B O 1
ATOM 4178 N N . GLU B 1 133 ? 34.312 6.281 15.992 1 96.62 133 GLU B N 1
ATOM 4179 C CA . GLU B 1 133 ? 35.688 5.816 15.781 1 96.62 133 GLU B CA 1
ATOM 4180 C C . GLU B 1 133 ? 36.031 5.828 14.297 1 96.62 133 GLU B C 1
ATOM 4182 O O . GLU B 1 133 ? 37.156 6.234 13.922 1 96.62 133 GLU B O 1
ATOM 4187 N N . ALA B 1 134 ? 35.125 5.402 13.547 1 95.69 134 ALA B N 1
ATOM 4188 C CA . ALA B 1 134 ? 35.344 5.367 12.109 1 95.69 134 ALA B CA 1
ATOM 4189 C C . ALA B 1 134 ? 35.469 6.777 11.539 1 95.69 134 ALA B C 1
ATOM 4191 O O . ALA B 1 134 ? 36.25 7.004 10.594 1 95.69 134 ALA B O 1
ATOM 4192 N N . THR B 1 135 ? 34.781 7.684 12.078 1 93.38 135 THR B N 1
ATOM 4193 C CA . THR B 1 135 ? 34.781 9.07 11.633 1 93.38 135 THR B CA 1
ATOM 4194 C C . THR B 1 135 ? 36.125 9.727 11.969 1 93.38 135 THR B C 1
ATOM 4196 O O . THR B 1 135 ? 36.594 10.625 11.258 1 93.38 135 THR B O 1
ATOM 4199 N N . SER B 1 136 ? 36.781 9.25 12.992 1 92.44 136 SER B N 1
ATOM 4200 C CA . SER B 1 136 ? 38 9.844 13.469 1 92.44 136 SER B CA 1
ATOM 4201 C C . SER B 1 136 ? 39.219 9.336 12.672 1 92.44 136 SER B C 1
ATOM 4203 O O . SER B 1 136 ? 40.281 9.922 12.719 1 92.44 136 SER B O 1
ATOM 4205 N N . LYS B 1 137 ? 39.031 8.359 11.914 1 92.81 137 LYS B N 1
ATOM 4206 C CA . LYS B 1 137 ? 40.125 7.789 11.117 1 92.81 137 LYS B CA 1
ATOM 4207 C C . LYS B 1 137 ? 40.469 8.688 9.938 1 92.81 137 LYS B C 1
ATOM 4209 O O . LYS B 1 137 ? 39.594 9.438 9.453 1 92.81 137 LYS B O 1
ATOM 4214 N N . ASN B 1 138 ? 41.75 8.594 9.539 1 92.19 138 ASN B N 1
ATOM 4215 C CA . ASN B 1 138 ? 42.188 9.305 8.336 1 92.19 138 ASN B CA 1
ATOM 4216 C C . ASN B 1 138 ? 41.875 8.5 7.07 1 92.19 138 ASN B C 1
ATOM 4218 O O . ASN B 1 138 ? 42.438 7.445 6.84 1 92.19 138 ASN B O 1
ATOM 4222 N N . SER B 1 139 ? 40.812 8.938 6.41 1 92.88 139 SER B N 1
ATOM 4223 C CA . SER B 1 139 ? 40.406 8.273 5.176 1 92.88 139 SER B CA 1
ATOM 4224 C C . SER B 1 139 ? 39.781 9.266 4.191 1 92.88 139 SER B C 1
ATOM 4226 O O . SER B 1 139 ? 39.375 10.367 4.578 1 92.88 139 SER B O 1
ATOM 4228 N N . GLU B 1 140 ? 39.781 8.898 2.936 1 94.06 140 GLU B N 1
ATOM 4229 C CA . GLU B 1 140 ? 39.25 9.773 1.905 1 94.06 140 GLU B CA 1
ATOM 4230 C C . GLU B 1 140 ? 37.719 9.922 2.043 1 94.06 140 GLU B C 1
ATOM 4232 O O . GLU B 1 140 ? 37.062 9.055 2.609 1 94.06 140 GLU B O 1
ATOM 4237 N N . TYR B 1 141 ? 37.281 11.07 1.527 1 94.69 141 TYR B N 1
ATOM 4238 C CA . TYR B 1 141 ? 35.844 11.32 1.523 1 94.69 141 TYR B CA 1
ATOM 4239 C C . TYR B 1 141 ? 35.188 10.711 0.286 1 94.69 141 TYR B C 1
ATOM 4241 O O . TYR B 1 141 ? 35.75 10.781 -0.812 1 94.69 141 TYR B O 1
ATOM 4249 N N . VAL B 1 142 ? 34.094 10.062 0.532 1 90.88 142 VAL B N 1
ATOM 4250 C CA . VAL B 1 142 ? 33.281 9.484 -0.544 1 90.88 142 VAL B CA 1
ATOM 4251 C C . VAL B 1 142 ? 31.844 9.953 -0.43 1 90.88 142 VAL B C 1
ATOM 4253 O O . VAL B 1 142 ? 31.453 10.539 0.583 1 90.88 142 VAL B O 1
ATOM 4256 N N . ASN B 1 143 ? 31.062 9.672 -1.451 1 87.62 143 ASN B N 1
ATOM 4257 C CA . ASN B 1 143 ? 29.656 10.047 -1.426 1 87.62 143 ASN B CA 1
ATOM 4258 C C . ASN B 1 143 ? 28.875 9.203 -0.425 1 87.62 143 ASN B C 1
ATOM 4260 O O . ASN B 1 143 ? 29.062 7.984 -0.35 1 87.62 143 ASN B O 1
ATOM 4264 N N . GLY B 1 144 ? 28.047 9.844 0.349 1 86.5 144 GLY B N 1
ATOM 4265 C CA . GLY B 1 144 ? 27.172 9.125 1.255 1 86.5 144 GLY B CA 1
ATOM 4266 C C . GLY B 1 144 ? 25.922 8.602 0.578 1 86.5 144 GLY B C 1
ATOM 4267 O O . GLY B 1 144 ? 25.625 8.945 -0.57 1 86.5 144 GLY B O 1
ATOM 4268 N N . LEU B 1 145 ? 25.234 7.781 1.274 1 85.94 145 LEU B N 1
ATOM 4269 C CA . LEU B 1 145 ? 23.938 7.297 0.822 1 85.94 145 LEU B CA 1
ATOM 4270 C C . LEU B 1 145 ? 22.875 8.383 0.96 1 85.94 145 LEU B C 1
ATOM 4272 O O . LEU B 1 145 ? 22.672 8.93 2.051 1 85.94 145 LEU B O 1
ATOM 4276 N N . GLU B 1 146 ? 22.234 8.711 -0.149 1 85.31 146 GLU B N 1
ATOM 4277 C CA . GLU B 1 146 ? 21.156 9.703 -0.087 1 85.31 146 GLU B CA 1
ATOM 4278 C C . GLU B 1 146 ? 19.984 9.18 0.728 1 85.31 146 GLU B C 1
ATOM 4280 O O . GLU B 1 146 ? 19.609 8.008 0.623 1 85.31 146 GLU B O 1
ATOM 4285 N N . PHE B 1 147 ? 19.5 10.055 1.582 1 87.69 147 PHE B N 1
ATOM 4286 C CA . PHE B 1 147 ? 18.344 9.648 2.369 1 87.69 147 PHE B CA 1
ATOM 4287 C C . PHE B 1 147 ? 17.5 10.859 2.756 1 87.69 147 PHE B C 1
ATOM 4289 O O . PHE B 1 147 ? 17.969 12 2.645 1 87.69 147 PHE B O 1
ATOM 4296 N N . THR B 1 148 ? 16.25 10.602 3.094 1 92.06 148 THR B N 1
ATOM 4297 C CA . THR B 1 148 ? 15.336 11.633 3.572 1 92.06 148 THR B CA 1
ATOM 4298 C C . THR B 1 148 ? 14.859 11.32 4.988 1 92.06 148 THR B C 1
ATOM 4300 O O . THR B 1 148 ? 14.523 10.172 5.297 1 92.06 148 THR B O 1
ATOM 4303 N N . ALA B 1 149 ? 15.016 12.266 5.891 1 95.31 149 ALA B N 1
ATOM 4304 C CA . ALA B 1 149 ? 14.383 12.18 7.203 1 95.31 149 ALA B CA 1
ATOM 4305 C C . ALA B 1 149 ? 13.008 12.844 7.191 1 95.31 149 ALA B C 1
ATOM 4307 O O . ALA B 1 149 ? 12.875 14 6.805 1 95.31 149 ALA B O 1
ATOM 4308 N N . ASP B 1 150 ? 12.008 12.172 7.625 1 96.06 150 ASP B N 1
ATOM 4309 C CA . ASP B 1 150 ? 10.656 12.727 7.648 1 96.06 150 ASP B CA 1
ATOM 4310 C C . ASP B 1 150 ? 10.562 13.898 8.625 1 96.06 150 ASP B C 1
ATOM 4312 O O . ASP B 1 150 ? 9.773 14.828 8.414 1 96.06 150 ASP B O 1
ATOM 4316 N N . VAL B 1 151 ? 11.305 13.82 9.68 1 97.5 151 VAL B N 1
ATOM 4317 C CA . VAL B 1 151 ? 11.383 14.898 10.656 1 97.5 151 VAL B CA 1
ATOM 4318 C C . VAL B 1 151 ? 12.844 15.188 10.984 1 97.5 151 VAL B C 1
ATOM 4320 O O . VAL B 1 151 ? 13.617 14.273 11.289 1 97.5 151 VAL B O 1
ATOM 4323 N N . TYR B 1 152 ? 13.227 16.391 10.844 1 98.19 152 TYR B N 1
ATOM 4324 C CA . TYR B 1 152 ? 14.531 16.891 11.242 1 98.19 152 TYR B CA 1
ATOM 4325 C C . TYR B 1 152 ? 14.406 18.156 12.094 1 98.19 152 TYR B C 1
ATOM 4327 O O . TYR B 1 152 ? 13.703 19.094 11.719 1 98.19 152 TYR B O 1
ATOM 4335 N N . PHE B 1 153 ? 14.969 18.141 13.227 1 97.25 153 PHE B N 1
ATOM 4336 C CA . PHE B 1 153 ? 15.102 19.375 13.992 1 97.25 153 PHE B CA 1
ATOM 4337 C C . PHE B 1 153 ? 16.375 19.359 14.82 1 97.25 153 PHE B C 1
ATOM 4339 O O . PHE B 1 153 ? 16.969 18.297 15.047 1 97.25 153 PHE B O 1
ATOM 4346 N N . GLU B 1 154 ? 16.859 20.484 15.172 1 95.88 154 GLU B N 1
ATOM 4347 C CA . GLU B 1 154 ? 18.078 20.609 15.977 1 95.88 154 GLU B CA 1
ATOM 4348 C C . GLU B 1 154 ? 17.922 21.734 17 1 95.88 154 GLU B C 1
ATOM 4350 O O . GLU B 1 154 ? 17.266 22.734 16.75 1 95.88 154 GLU B O 1
ATOM 4355 N N . ASP B 1 155 ? 18.297 21.484 18.156 1 93.19 155 ASP B N 1
ATOM 4356 C CA . ASP B 1 155 ? 18.438 22.531 19.172 1 93.19 155 ASP B CA 1
ATOM 4357 C C . ASP B 1 155 ? 19.875 22.672 19.625 1 93.19 155 ASP B C 1
ATOM 4359 O O . ASP B 1 155 ? 20.797 22.25 18.922 1 93.19 155 ASP B O 1
ATOM 4363 N N . LYS B 1 156 ? 20.141 23.344 20.734 1 93.25 156 LYS B N 1
ATOM 4364 C CA . LYS B 1 156 ? 21.5 23.641 21.172 1 93.25 156 LYS B CA 1
ATOM 4365 C C . LYS B 1 156 ? 22.266 22.375 21.531 1 93.25 156 LYS B C 1
ATOM 4367 O O . LYS B 1 156 ? 23.469 22.266 21.281 1 93.25 156 LYS B O 1
ATOM 4372 N N . ASP B 1 157 ? 21.531 21.359 21.844 1 94.5 157 ASP B N 1
ATOM 4373 C CA . ASP B 1 157 ? 22.203 20.219 22.469 1 94.5 157 ASP B CA 1
ATO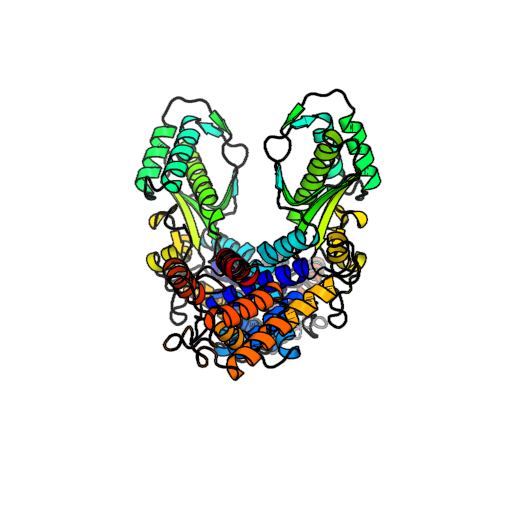M 4374 C C . ASP B 1 157 ? 22.125 18.984 21.578 1 94.5 157 ASP B C 1
ATOM 4376 O O . ASP B 1 157 ? 22.906 18.047 21.719 1 94.5 157 ASP B O 1
ATOM 4380 N N . LYS B 1 158 ? 21.125 19.016 20.672 1 96.69 158 LYS B N 1
ATOM 4381 C CA . LYS B 1 158 ? 20.938 17.766 19.969 1 96.69 158 LYS B CA 1
ATOM 4382 C C . LYS B 1 158 ? 20.438 18 18.547 1 96.69 158 LYS B C 1
ATOM 4384 O O . LYS B 1 158 ? 19.906 19.078 18.234 1 96.69 158 LYS B O 1
ATOM 4389 N N . VAL B 1 159 ? 20.656 17.016 17.688 1 97.38 159 VAL B N 1
ATOM 4390 C CA . VAL B 1 159 ? 20.062 16.891 16.359 1 97.38 159 VAL B CA 1
ATOM 4391 C C . VAL B 1 159 ? 19.219 15.609 16.297 1 97.38 159 VAL B C 1
ATOM 4393 O O . VAL B 1 159 ? 19.656 14.547 16.734 1 97.38 159 VAL B O 1
ATOM 4396 N N . VAL B 1 160 ? 18.016 15.766 15.836 1 98.19 160 VAL B N 1
ATOM 4397 C CA . VAL B 1 160 ? 17.078 14.641 15.828 1 98.19 160 VAL B CA 1
ATOM 4398 C C . VAL B 1 160 ? 16.562 14.406 14.414 1 98.19 160 VAL B C 1
ATOM 4400 O O . VAL B 1 160 ? 16.172 15.352 13.727 1 98.19 160 VAL B O 1
ATOM 4403 N N . MET B 1 161 ? 16.672 13.203 14.016 1 98.5 161 MET B N 1
ATOM 4404 C CA . MET B 1 161 ? 16.031 12.742 12.781 1 98.5 161 MET B CA 1
ATOM 4405 C C . MET B 1 161 ? 15.062 11.602 13.07 1 98.5 161 MET B C 1
ATOM 4407 O O . MET B 1 161 ? 15.312 10.773 13.953 1 98.5 161 MET B O 1
ATOM 4411 N N . ILE B 1 162 ? 13.953 11.562 12.375 1 98.12 162 ILE B N 1
ATOM 4412 C CA . ILE B 1 162 ? 12.969 10.492 12.555 1 98.12 162 ILE B CA 1
ATOM 4413 C C . ILE B 1 162 ? 12.453 10.031 11.203 1 98.12 162 ILE B C 1
ATOM 4415 O O . ILE B 1 162 ? 12.102 10.852 10.344 1 98.12 162 ILE B O 1
ATOM 4419 N N . GLU B 1 163 ? 12.516 8.797 10.992 1 95.69 163 GLU B N 1
ATOM 4420 C CA . GLU B 1 163 ? 11.781 8.141 9.914 1 95.69 163 GLU B CA 1
ATOM 4421 C C . GLU B 1 163 ? 10.414 7.656 10.391 1 95.69 163 GLU B C 1
ATOM 4423 O O . GLU B 1 163 ? 10.328 6.816 11.297 1 95.69 163 GLU B O 1
ATOM 4428 N N . LEU B 1 164 ? 9.375 8.18 9.82 1 94.94 164 LEU B N 1
ATOM 4429 C CA . LEU B 1 164 ? 8.039 7.777 10.227 1 94.94 164 LEU B CA 1
ATOM 4430 C C . LEU B 1 164 ? 7.535 6.625 9.359 1 94.94 164 LEU B C 1
ATOM 4432 O O . LEU B 1 164 ? 7.715 6.633 8.141 1 94.94 164 LEU B O 1
ATOM 4436 N N . LYS B 1 165 ? 7.09 5.562 10.008 1 88.94 165 LYS B N 1
ATOM 4437 C CA . LYS B 1 165 ? 6.527 4.414 9.297 1 88.94 165 LYS B CA 1
ATOM 4438 C C . LYS B 1 165 ? 5.113 4.105 9.781 1 88.94 165 LYS B C 1
ATOM 4440 O O . LYS B 1 165 ? 4.789 4.336 10.953 1 88.94 165 LYS B O 1
ATOM 4445 N N . THR B 1 166 ? 4.375 3.602 8.75 1 77.12 166 THR B N 1
ATOM 4446 C CA . THR B 1 166 ? 3.084 3.061 9.172 1 77.12 166 THR B CA 1
ATOM 4447 C C . THR B 1 166 ? 3.217 1.593 9.57 1 77.12 166 THR B C 1
ATOM 4449 O O . THR B 1 166 ? 4.238 0.96 9.297 1 77.12 166 THR B O 1
ATOM 4452 N N . VAL B 1 167 ? 2.463 0.935 10.383 1 63.69 167 VAL B N 1
ATOM 4453 C CA . VAL B 1 167 ? 2.635 -0.15 11.344 1 63.69 167 VAL B CA 1
ATOM 4454 C C . VAL B 1 167 ? 3.043 -1.428 10.617 1 63.69 167 VAL B C 1
ATOM 4456 O O . VAL B 1 167 ? 3.609 -2.342 11.219 1 63.69 167 VAL B O 1
ATOM 4459 N N . ARG B 1 168 ? 2.979 -1.598 9.297 1 67.88 168 ARG B N 1
ATOM 4460 C CA . ARG B 1 168 ? 3.457 -2.904 8.859 1 67.88 168 ARG B CA 1
ATOM 4461 C C . ARG B 1 168 ? 4.449 -2.77 7.711 1 67.88 168 ARG B C 1
ATOM 4463 O O . ARG B 1 168 ? 4.105 -3.016 6.555 1 67.88 168 ARG B O 1
ATOM 4470 N N . PRO B 1 169 ? 5.723 -2.436 8.266 1 67.12 169 PRO B N 1
ATOM 4471 C CA . PRO B 1 169 ? 6.73 -2.391 7.207 1 67.12 169 PRO B CA 1
ATOM 4472 C C . PRO B 1 169 ? 7.102 -3.777 6.684 1 67.12 169 PRO B C 1
ATOM 4474 O O . PRO B 1 169 ? 6.992 -4.766 7.414 1 67.12 169 PRO B O 1
ATOM 4477 N N . ASN B 1 170 ? 7.426 -3.857 5.445 1 63.19 170 ASN B N 1
ATOM 4478 C CA . ASN B 1 170 ? 7.852 -5.121 4.852 1 63.19 170 ASN B CA 1
ATOM 4479 C C . ASN B 1 170 ? 9.242 -5.523 5.328 1 63.19 170 ASN B C 1
ATOM 4481 O O . ASN B 1 170 ? 10.07 -4.66 5.641 1 63.19 170 ASN B O 1
ATOM 4485 N N . ALA B 1 171 ? 9.484 -6.777 5.453 1 62.19 171 ALA B N 1
ATOM 4486 C CA . ALA B 1 171 ? 10.742 -7.332 5.953 1 62.19 171 ALA B CA 1
ATOM 4487 C C . ALA B 1 171 ? 11.93 -6.801 5.16 1 62.19 171 ALA B C 1
ATOM 4489 O O . ALA B 1 171 ? 12.969 -6.469 5.738 1 62.19 171 ALA B O 1
ATOM 4490 N N . GLY B 1 172 ? 11.727 -6.59 3.979 1 61.56 172 GLY B N 1
ATOM 4491 C CA . GLY B 1 172 ? 12.82 -6.199 3.102 1 61.56 172 GLY B CA 1
ATOM 4492 C C . GLY B 1 172 ? 13.227 -4.746 3.264 1 61.56 172 GLY B C 1
ATOM 4493 O O . GLY B 1 172 ? 14.32 -4.352 2.84 1 61.56 172 GLY B O 1
ATOM 4494 N N . GLU B 1 173 ? 12.438 -4.09 3.984 1 75.5 173 GLU B N 1
ATOM 4495 C CA . GLU B 1 173 ? 12.688 -2.656 4.086 1 75.5 173 GLU B CA 1
ATOM 4496 C C . GLU B 1 173 ? 13.578 -2.334 5.289 1 75.5 173 GLU B C 1
ATOM 4498 O O . GLU B 1 173 ? 14.164 -1.254 5.363 1 75.5 173 GLU B O 1
ATOM 4503 N N . MET B 1 174 ? 13.797 -3.236 6.223 1 84.56 174 MET B N 1
ATOM 4504 C CA . MET B 1 174 ? 14.414 -2.945 7.512 1 84.56 174 MET B CA 1
ATOM 4505 C C . MET B 1 174 ? 15.914 -2.691 7.352 1 84.56 174 MET B C 1
ATOM 4507 O O . MET B 1 174 ? 16.453 -1.759 7.949 1 84.56 174 MET B O 1
ATOM 4511 N N . ARG B 1 175 ? 16.531 -3.5 6.527 1 84.62 175 ARG B N 1
ATOM 4512 C CA . ARG B 1 175 ? 17.969 -3.346 6.293 1 84.62 175 ARG B CA 1
ATOM 4513 C C . ARG B 1 175 ? 18.281 -1.966 5.723 1 84.62 175 ARG B C 1
ATOM 4515 O O . ARG B 1 175 ? 19.203 -1.289 6.191 1 84.62 175 ARG B O 1
ATOM 4522 N N . GLY B 1 176 ? 17.531 -1.622 4.719 1 84.81 176 GLY B N 1
ATOM 4523 C CA . GLY B 1 176 ? 17.719 -0.324 4.09 1 84.81 176 GLY B CA 1
ATOM 4524 C C . GLY B 1 176 ? 17.5 0.837 5.043 1 84.81 176 GLY B C 1
ATOM 4525 O O . GLY B 1 176 ? 18.266 1.808 5.027 1 84.81 176 GLY B O 1
ATOM 4526 N N . GLU B 1 177 ? 16.531 0.703 5.867 1 90.12 177 GLU B N 1
ATOM 4527 C CA . GLU B 1 177 ? 16.25 1.758 6.84 1 90.12 177 GLU B CA 1
ATOM 4528 C C . GLU B 1 177 ? 17.375 1.878 7.859 1 90.12 177 GLU B C 1
ATOM 4530 O O . GLU B 1 177 ? 17.75 2.984 8.258 1 90.12 177 GLU B O 1
ATOM 4535 N N . LYS B 1 178 ? 17.906 0.744 8.281 1 93.56 178 LYS B N 1
ATOM 4536 C CA . LYS B 1 178 ? 19.031 0.768 9.227 1 93.56 178 LYS B CA 1
ATOM 4537 C C . LYS B 1 178 ? 20.25 1.44 8.602 1 93.56 178 LYS B C 1
ATOM 4539 O O . LYS B 1 178 ? 20.922 2.236 9.258 1 93.56 178 LYS B O 1
ATOM 4544 N N . GLN B 1 179 ? 20.5 1.116 7.387 1 92.56 179 GLN B N 1
ATOM 4545 C CA . GLN B 1 179 ? 21.609 1.745 6.68 1 92.56 179 GLN B CA 1
ATOM 4546 C C . GLN B 1 179 ? 21.453 3.262 6.645 1 92.56 179 GLN B C 1
ATOM 4548 O O . GLN B 1 179 ? 22.406 3.996 6.922 1 92.56 179 GLN B O 1
ATOM 4553 N N . LYS B 1 180 ? 20.25 3.67 6.324 1 92.44 180 LYS B N 1
ATOM 4554 C CA . LYS B 1 180 ? 19.953 5.098 6.301 1 92.44 180 LYS B CA 1
ATOM 4555 C C . LYS B 1 180 ? 20.234 5.746 7.652 1 92.44 180 LYS B C 1
ATOM 4557 O O . LYS B 1 180 ? 20.844 6.816 7.715 1 92.44 180 LYS B O 1
ATOM 4562 N N . ILE B 1 181 ? 19.828 5.125 8.664 1 96.81 181 ILE B N 1
ATOM 4563 C CA . ILE B 1 181 ? 19.969 5.645 10.023 1 96.81 181 ILE B CA 1
ATOM 4564 C C . ILE B 1 181 ? 21.453 5.777 10.359 1 96.81 181 ILE B C 1
ATOM 4566 O O . ILE B 1 181 ? 21.891 6.801 10.891 1 96.81 181 ILE B O 1
ATOM 4570 N N . LEU B 1 182 ? 22.234 4.746 9.977 1 97.31 182 LEU B N 1
ATOM 4571 C CA . LEU B 1 182 ? 23.672 4.758 10.281 1 97.31 182 LEU B CA 1
ATOM 4572 C C . LEU B 1 182 ? 24.375 5.852 9.492 1 97.31 182 LEU B C 1
ATOM 4574 O O . LEU B 1 182 ? 25.219 6.574 10.039 1 97.31 182 LEU B O 1
ATOM 4578 N N . TYR B 1 183 ? 24.047 5.969 8.25 1 95.94 183 TYR B N 1
ATOM 4579 C CA . TYR B 1 183 ? 24.625 7.023 7.43 1 95.94 183 TYR B CA 1
ATOM 4580 C C . TYR B 1 183 ? 24.266 8.398 7.98 1 95.94 183 TYR B C 1
ATOM 4582 O O . TYR B 1 183 ? 25.125 9.273 8.078 1 95.94 183 TYR B O 1
ATOM 4590 N N . GLY B 1 184 ? 23 8.594 8.305 1 97.44 184 GLY B N 1
ATOM 4591 C CA . GLY B 1 184 ? 22.562 9.867 8.859 1 97.44 184 GLY B CA 1
ATOM 4592 C C . GLY B 1 184 ? 23.266 10.227 10.156 1 97.44 184 GLY B C 1
ATOM 4593 O O . GLY B 1 184 ? 23.703 11.367 10.328 1 97.44 184 GLY B O 1
ATOM 4594 N N . LYS B 1 185 ? 23.359 9.266 11 1 97.81 185 LYS B N 1
ATOM 4595 C CA . LYS B 1 185 ? 24.031 9.508 12.273 1 97.81 185 LYS B CA 1
ATOM 4596 C C . LYS B 1 185 ? 25.5 9.883 12.062 1 97.81 185 LYS B C 1
ATOM 4598 O O . LYS B 1 185 ? 25.984 10.836 12.664 1 97.81 185 LYS B O 1
ATOM 4603 N N . ALA B 1 186 ? 26.156 9.102 11.227 1 97.19 186 ALA B N 1
ATOM 4604 C CA . ALA B 1 186 ? 27.578 9.352 10.984 1 97.19 186 ALA B CA 1
ATOM 4605 C C . ALA B 1 186 ? 27.797 10.75 10.422 1 97.19 186 ALA B C 1
ATOM 4607 O O . ALA B 1 186 ? 28.703 11.469 10.852 1 97.19 186 ALA B O 1
ATOM 4608 N N . TYR B 1 187 ? 26.984 11.094 9.508 1 97.38 187 TYR B N 1
ATOM 4609 C CA . TYR B 1 187 ? 27.094 12.414 8.891 1 97.38 187 TYR B CA 1
ATOM 4610 C C . TYR B 1 187 ? 26.891 13.516 9.922 1 97.38 187 TYR B C 1
ATOM 4612 O O . TYR B 1 187 ? 27.641 14.492 9.953 1 97.38 187 TYR B O 1
ATOM 4620 N N . MET B 1 188 ? 25.906 13.375 10.781 1 97 188 MET B N 1
ATOM 4621 C CA . MET B 1 188 ? 25.625 14.391 11.789 1 97 188 MET B CA 1
ATOM 4622 C C . MET B 1 188 ? 26.719 14.43 12.852 1 97 188 MET B C 1
ATOM 4624 O O . MET B 1 188 ? 27.062 15.5 13.359 1 97 188 MET B O 1
ATOM 4628 N N . MET B 1 189 ? 27.266 13.273 13.188 1 96.31 189 MET B N 1
ATOM 4629 C CA . MET B 1 189 ? 28.328 13.219 14.172 1 96.31 189 MET B CA 1
ATOM 4630 C C . MET B 1 189 ? 29.562 13.992 13.695 1 96.31 189 MET B C 1
ATOM 4632 O O . MET B 1 189 ? 30.281 14.586 14.5 1 96.31 189 MET B O 1
ATOM 4636 N N . GLU B 1 190 ? 29.734 13.914 12.453 1 95.38 190 GLU B N 1
ATOM 4637 C CA . GLU B 1 190 ? 30.891 14.602 11.875 1 95.38 190 GLU B CA 1
ATOM 4638 C C . GLU B 1 190 ? 30.625 16.094 11.719 1 95.38 190 GLU B C 1
ATOM 4640 O O . GLU B 1 190 ? 31.484 16.922 12.016 1 95.38 190 GLU B O 1
ATOM 4645 N N . THR B 1 191 ? 29.422 16.469 11.305 1 95.19 191 THR B N 1
ATOM 4646 C CA . THR B 1 191 ? 29.125 17.859 10.945 1 95.19 191 THR B CA 1
ATOM 4647 C C . THR B 1 191 ? 28.656 18.641 12.164 1 95.19 191 THR B C 1
ATOM 4649 O O . THR B 1 191 ? 28.703 19.875 12.18 1 95.19 191 THR B O 1
ATOM 4652 N N . LYS B 1 192 ? 28.109 17.891 13.172 1 94.31 192 LYS B N 1
ATOM 4653 C CA . LYS B 1 192 ? 27.656 18.5 14.422 1 94.31 192 LYS B CA 1
ATOM 4654 C C . LYS B 1 192 ? 28.312 17.812 15.625 1 94.31 192 LYS B C 1
ATOM 4656 O O . LYS B 1 192 ? 27.625 17.25 16.469 1 94.31 192 LYS B O 1
ATOM 4661 N N . PRO B 1 193 ? 29.609 17.969 15.805 1 93.25 193 PRO B N 1
ATOM 4662 C CA . PRO B 1 193 ? 30.344 17.188 16.797 1 93.25 193 PRO B CA 1
ATOM 4663 C C . PRO B 1 193 ? 29.984 17.562 18.234 1 93.25 193 PRO B C 1
ATOM 4665 O O . PRO B 1 193 ? 30.172 16.75 19.141 1 93.25 193 PRO B O 1
ATOM 4668 N N . ASN B 1 194 ? 29.391 18.656 18.406 1 94.38 194 ASN B N 1
ATOM 4669 C CA . ASN B 1 194 ? 29.094 19.109 19.766 1 94.38 194 ASN B CA 1
ATOM 4670 C C . ASN B 1 194 ? 27.656 18.812 20.156 1 94.38 194 ASN B C 1
ATOM 4672 O O . ASN B 1 194 ? 27.219 19.172 21.25 1 94.38 194 ASN B O 1
ATOM 4676 N N . LYS B 1 195 ? 26.922 18.156 19.328 1 95.25 195 LYS B N 1
ATOM 4677 C CA . LYS B 1 195 ? 25.531 17.844 19.609 1 95.25 195 LYS B CA 1
ATOM 4678 C C . LYS B 1 195 ? 25.328 16.328 19.734 1 95.25 195 LYS B C 1
ATOM 4680 O O . LYS B 1 195 ? 26.016 15.547 19.078 1 95.25 195 LYS B O 1
ATOM 4685 N N . LYS B 1 196 ? 24.406 15.984 20.562 1 96.62 196 LYS B N 1
ATOM 4686 C CA . LYS B 1 196 ? 23.969 14.594 20.578 1 96.62 196 LYS B CA 1
ATOM 4687 C C . LYS B 1 196 ? 23.141 14.273 19.328 1 96.62 196 LYS B C 1
ATOM 4689 O O . LYS B 1 196 ? 22.281 15.062 18.922 1 96.62 196 LYS B O 1
ATOM 4694 N N . VAL B 1 197 ? 23.406 13.117 18.734 1 97.62 197 VAL B N 1
ATOM 4695 C CA . VAL B 1 197 ? 22.75 12.766 17.469 1 97.62 197 VAL B CA 1
ATOM 4696 C C . VAL B 1 197 ? 21.766 11.625 17.703 1 97.62 197 VAL B C 1
ATOM 4698 O O . VAL B 1 197 ? 22.125 10.578 18.234 1 97.62 197 VAL B O 1
ATOM 4701 N N . TYR B 1 198 ? 20.562 11.867 17.344 1 97.75 198 TYR B N 1
ATOM 4702 C CA . TYR B 1 198 ? 19.531 10.836 17.422 1 97.75 198 TYR B CA 1
ATOM 4703 C C . TYR B 1 198 ? 18.906 10.586 16.047 1 97.75 198 TYR B C 1
ATOM 4705 O O . TYR B 1 198 ? 18.688 11.531 15.281 1 97.75 198 TYR B O 1
ATOM 4713 N N . TYR B 1 199 ? 18.656 9.375 15.711 1 98.25 199 TYR B N 1
ATOM 4714 C CA . TYR B 1 199 ? 17.891 8.977 14.539 1 98.25 199 TYR B CA 1
ATOM 4715 C C . TYR B 1 199 ? 16.938 7.828 14.883 1 98.25 199 TYR B C 1
ATOM 4717 O O . TYR B 1 199 ? 17.375 6.711 15.164 1 98.25 199 TYR B O 1
ATOM 4725 N N . PHE B 1 200 ? 15.688 8.125 14.852 1 98 200 PHE B N 1
ATOM 4726 C CA . PHE B 1 200 ? 14.688 7.172 15.305 1 98 200 PHE B CA 1
ATOM 4727 C C . PHE B 1 200 ? 13.844 6.672 14.133 1 98 200 PHE B C 1
ATOM 4729 O O . PHE B 1 200 ? 13.75 7.336 13.102 1 98 200 PHE B O 1
ATOM 4736 N N . ILE B 1 201 ? 13.297 5.516 14.312 1 96.25 201 ILE B N 1
ATOM 4737 C CA . ILE B 1 201 ? 12.133 5.078 13.555 1 96.25 201 ILE B CA 1
ATOM 4738 C C . ILE B 1 201 ? 10.867 5.281 14.391 1 96.25 201 ILE B C 1
ATOM 4740 O O . ILE B 1 201 ? 10.789 4.816 15.531 1 96.25 201 ILE B O 1
ATOM 4744 N N . GLY B 1 202 ? 9.984 6.016 13.883 1 96.44 202 GLY B N 1
ATOM 4745 C CA . GLY B 1 202 ? 8.797 6.387 14.633 1 96.44 202 GLY B CA 1
ATOM 4746 C C . GLY B 1 202 ? 7.527 5.754 14.094 1 96.44 202 GLY B C 1
ATOM 4747 O O . GLY B 1 202 ? 7.336 5.668 12.883 1 96.44 202 GLY B O 1
ATOM 4748 N N . PHE B 1 203 ? 6.648 5.328 14.992 1 96.44 203 PHE B N 1
ATOM 4749 C CA . PHE B 1 203 ? 5.348 4.754 14.664 1 96.44 203 PHE B CA 1
ATOM 4750 C C . PHE B 1 203 ? 4.23 5.516 15.367 1 96.44 203 PHE B C 1
ATOM 4752 O O . PHE B 1 203 ? 4.172 5.551 16.594 1 96.44 203 PHE B O 1
ATOM 4759 N N . PRO B 1 204 ? 3.324 6.031 14.633 1 96.75 204 PRO B N 1
ATOM 4760 C CA . PRO B 1 204 ? 2.318 6.926 15.203 1 96.75 204 PRO B CA 1
ATOM 4761 C C . PRO B 1 204 ? 1.414 6.23 16.219 1 96.75 204 PRO B C 1
ATOM 4763 O O . PRO B 1 204 ? 0.817 6.887 17.078 1 96.75 204 PRO B O 1
ATOM 4766 N N . TYR B 1 205 ? 1.253 4.949 16.125 1 95.62 205 TYR B N 1
ATOM 4767 C CA . TYR B 1 205 ? 0.439 4.164 17.047 1 95.62 205 TYR B CA 1
ATOM 4768 C C . TYR B 1 205 ? 0.914 2.717 17.094 1 95.62 205 TYR B C 1
ATOM 4770 O O . TYR B 1 205 ? 1.734 2.297 16.281 1 95.62 205 TYR B O 1
ATOM 4778 N N . ASP B 1 206 ? 0.504 1.978 18.125 1 94.75 206 ASP B N 1
ATOM 4779 C CA . ASP B 1 206 ? 0.808 0.558 18.281 1 94.75 206 ASP B CA 1
ATOM 4780 C C . ASP B 1 206 ? -0.394 -0.304 17.906 1 94.75 206 ASP B C 1
ATOM 4782 O O . ASP B 1 206 ? -1.352 -0.417 18.672 1 94.75 206 ASP B O 1
ATOM 4786 N N . PRO B 1 207 ? -0.377 -0.967 16.766 1 90.06 207 PRO B N 1
ATOM 4787 C CA . PRO B 1 207 ? -1.517 -1.783 16.344 1 90.06 207 PRO B CA 1
ATOM 4788 C C . PRO B 1 207 ? -1.701 -3.031 17.203 1 90.06 207 PRO B C 1
ATOM 4790 O O . PRO B 1 207 ? -2.754 -3.674 17.141 1 90.06 207 PRO B O 1
ATOM 4793 N N . THR B 1 208 ? -0.679 -3.428 17.984 1 89.75 208 THR B N 1
ATOM 4794 C CA . THR B 1 208 ? -0.732 -4.648 18.781 1 89.75 208 THR B CA 1
ATOM 4795 C C . THR B 1 208 ? -1.343 -4.375 20.141 1 89.75 208 THR B C 1
ATOM 4797 O O . THR B 1 208 ? -1.585 -5.305 20.922 1 89.75 208 THR B O 1
ATOM 4800 N N . GLU B 1 209 ? -1.554 -3.088 20.406 1 92.25 209 GLU B N 1
ATOM 4801 C CA . GLU B 1 209 ? -2.129 -2.695 21.688 1 92.25 209 GLU B CA 1
ATOM 4802 C C . GLU B 1 209 ? -3.629 -2.975 21.734 1 92.25 209 GLU B C 1
ATOM 4804 O O . GLU B 1 209 ? -4.266 -3.129 20.688 1 92.25 209 GLU B O 1
ATOM 4809 N N . ASN B 1 210 ? -4.141 -3.104 22.969 1 89.5 210 ASN B N 1
ATOM 4810 C CA . ASN B 1 210 ? -5.582 -3.205 23.188 1 89.5 210 ASN B CA 1
ATOM 4811 C C . ASN B 1 210 ? -6.301 -1.936 22.734 1 89.5 210 ASN B C 1
ATOM 4813 O O . ASN B 1 210 ? -5.949 -0.834 23.156 1 89.5 210 ASN B O 1
ATOM 4817 N N . PRO B 1 211 ? -7.297 -2.121 21.938 1 87.75 211 PRO B N 1
ATOM 4818 C CA . PRO B 1 211 ? -8.016 -0.945 21.438 1 87.75 211 PRO B CA 1
ATOM 4819 C C . PRO B 1 211 ? -8.672 -0.137 22.547 1 87.75 211 PRO B C 1
ATOM 4821 O O . PRO B 1 211 ? -9.016 1.029 22.359 1 87.75 211 PRO B O 1
ATOM 4824 N N . GLU B 1 212 ? -8.836 -0.696 23.688 1 89.56 212 GLU B N 1
ATOM 4825 C CA . GLU B 1 212 ? -9.383 0.018 24.844 1 89.56 212 GLU B CA 1
ATOM 4826 C C . GLU B 1 212 ? -8.367 1.008 25.406 1 89.56 212 GLU B C 1
ATOM 4828 O O . GLU B 1 212 ? -8.727 1.892 26.188 1 89.56 212 GLU B O 1
ATOM 4833 N N . ASN B 1 213 ? -7.145 0.829 25.047 1 94.06 213 ASN B N 1
ATOM 4834 C CA . ASN B 1 213 ? -6.062 1.74 25.406 1 94.06 213 ASN B CA 1
ATOM 4835 C C . ASN B 1 213 ? -5.375 2.303 24.156 1 94.06 213 ASN B C 1
ATOM 4837 O O . ASN B 1 213 ? -4.195 2.037 23.922 1 94.06 213 ASN B O 1
ATOM 4841 N N . PRO B 1 214 ? -6.043 3.186 23.484 1 93.94 214 PRO B N 1
ATOM 4842 C CA . PRO B 1 214 ? -5.621 3.586 22.141 1 93.94 214 PRO B CA 1
ATOM 4843 C C . PRO B 1 214 ? -4.25 4.254 22.125 1 93.94 214 PRO B C 1
ATOM 4845 O O . PRO B 1 214 ? -3.551 4.211 21.109 1 93.94 214 PRO B O 1
ATOM 4848 N N . CYS B 1 215 ? -3.795 4.863 23.219 1 96.81 215 CYS B N 1
ATOM 4849 C CA . CYS B 1 215 ? -2.527 5.586 23.234 1 96.81 215 CYS B CA 1
ATOM 4850 C C . CYS B 1 215 ? -1.414 4.715 23.812 1 96.81 215 CYS B C 1
ATOM 4852 O O . CYS B 1 215 ? -0.251 5.121 23.844 1 96.81 215 CYS B O 1
ATOM 4854 N N . GLY B 1 216 ? -1.771 3.486 24.266 1 96.31 216 GLY B N 1
ATOM 4855 C CA . GLY B 1 216 ? -0.8 2.586 24.875 1 96.31 216 GLY B CA 1
ATOM 4856 C C . GLY B 1 216 ? 0.121 1.938 23.859 1 96.31 216 GLY B C 1
ATOM 4857 O O . GLY B 1 216 ? -0.103 2.047 22.641 1 96.31 216 GLY B O 1
ATOM 4858 N N . TYR B 1 217 ? 1.214 1.377 24.375 1 96.19 217 TYR B N 1
ATOM 4859 C CA . TYR B 1 217 ? 2.15 0.659 23.516 1 96.19 217 TYR B CA 1
ATOM 4860 C C . TYR B 1 217 ? 3.002 -0.307 24.344 1 96.19 217 TYR B C 1
ATOM 4862 O O . TYR B 1 217 ? 3.129 -0.159 25.547 1 96.19 217 TYR B O 1
ATOM 4870 N N . ASP B 1 218 ? 3.441 -1.298 23.719 1 96.5 218 ASP B N 1
ATOM 4871 C CA . ASP B 1 218 ? 4.461 -2.23 24.203 1 96.5 218 ASP B CA 1
ATOM 4872 C C . ASP B 1 218 ? 5.512 -2.486 23.109 1 96.5 218 ASP B C 1
ATOM 4874 O O . ASP B 1 218 ? 5.262 -3.234 22.172 1 96.5 218 ASP B O 1
ATOM 4878 N N . LYS B 1 219 ? 6.691 -1.939 23.328 1 94.94 219 LYS B N 1
ATOM 4879 C CA . LYS B 1 219 ? 7.715 -1.961 22.281 1 94.94 219 LYS B CA 1
ATOM 4880 C C . LYS B 1 219 ? 8.164 -3.389 21.984 1 94.94 219 LYS B C 1
ATOM 4882 O O . LYS B 1 219 ? 8.367 -3.752 20.828 1 94.94 219 LYS B O 1
ATOM 4887 N N . ASP B 1 220 ? 8.297 -4.117 23.031 1 95.19 220 ASP B N 1
ATOM 4888 C CA . ASP B 1 220 ? 8.75 -5.488 22.828 1 95.19 220 ASP B CA 1
ATOM 4889 C C . ASP B 1 220 ? 7.715 -6.289 22.031 1 95.19 220 ASP B C 1
ATOM 4891 O O . ASP B 1 220 ? 8.07 -7 21.094 1 95.19 220 ASP B O 1
ATOM 4895 N N . ARG B 1 221 ? 6.469 -6.164 22.438 1 94.06 221 ARG B N 1
ATOM 4896 C CA . ARG B 1 221 ? 5.387 -6.844 21.734 1 94.06 221 ARG B CA 1
ATOM 4897 C C . ARG B 1 221 ? 5.297 -6.379 20.281 1 94.06 221 ARG B C 1
ATOM 4899 O O . ARG B 1 221 ? 5.199 -7.199 19.375 1 94.06 221 ARG B O 1
ATOM 4906 N N . PHE B 1 222 ? 5.387 -5.152 20.094 1 93.31 222 PHE B N 1
ATOM 4907 C CA . PHE B 1 222 ? 5.285 -4.562 18.766 1 93.31 222 PHE B CA 1
ATOM 4908 C C . PHE B 1 222 ? 6.441 -5.012 17.875 1 93.31 222 PHE B C 1
ATOM 4910 O O . PHE B 1 222 ? 6.227 -5.512 16.781 1 93.31 222 PHE B O 1
ATOM 4917 N N . MET B 1 223 ? 7.691 -4.891 18.406 1 93.12 223 MET B N 1
ATOM 4918 C CA . MET B 1 223 ? 8.883 -5.223 17.625 1 93.12 223 MET B CA 1
ATOM 4919 C C . MET B 1 223 ? 8.891 -6.703 17.25 1 93.12 223 MET B C 1
ATOM 4921 O O . MET B 1 223 ? 9.273 -7.062 16.141 1 93.12 223 MET B O 1
ATOM 4925 N N . SER B 1 224 ? 8.398 -7.531 18.109 1 90.94 224 SER B N 1
ATOM 4926 C CA . SER B 1 224 ? 8.367 -8.969 17.859 1 90.94 224 SER B CA 1
ATOM 4927 C C . SER B 1 224 ? 7.316 -9.328 16.812 1 90.94 224 SER B C 1
ATOM 4929 O O . SER B 1 224 ? 7.395 -10.383 16.188 1 90.94 224 SER B O 1
ATOM 4931 N N . SER B 1 225 ? 6.348 -8.453 16.672 1 87 225 SER B N 1
ATOM 4932 C CA . SER B 1 225 ? 5.273 -8.711 15.711 1 87 225 SER B CA 1
ATOM 4933 C C . SER B 1 225 ? 5.723 -8.422 14.289 1 87 225 SER B C 1
ATOM 4935 O O . SER B 1 225 ? 5.074 -8.844 13.328 1 87 225 SER B O 1
ATOM 4937 N N . LEU B 1 226 ? 6.777 -7.691 14.109 1 86 226 LEU B N 1
ATOM 4938 C CA . LEU B 1 226 ? 7.281 -7.312 12.797 1 86 226 LEU B CA 1
ATOM 4939 C C . LEU B 1 226 ? 8.352 -8.289 12.32 1 86 226 LEU B C 1
ATOM 4941 O O . LEU B 1 226 ? 9.242 -8.664 13.094 1 86 226 LEU B O 1
ATOM 4945 N N . ILE B 1 227 ? 8.266 -8.586 11.133 1 78.31 227 ILE B N 1
ATOM 4946 C CA . ILE B 1 227 ? 9.195 -9.562 10.578 1 78.31 227 ILE B CA 1
ATOM 4947 C C . ILE B 1 227 ? 10.586 -8.938 10.453 1 78.31 227 ILE B C 1
ATOM 4949 O O . ILE B 1 227 ? 10.75 -7.902 9.812 1 78.31 227 ILE B O 1
ATOM 4953 N N . GLU B 1 228 ? 11.625 -9.477 11.086 1 82.75 228 GLU B N 1
ATOM 4954 C CA . GLU B 1 228 ? 13.039 -9.156 11.008 1 82.75 228 GLU B CA 1
ATOM 4955 C C . GLU B 1 228 ? 13.328 -7.777 11.602 1 82.75 228 GLU B C 1
ATOM 4957 O O . GLU B 1 228 ? 14.414 -7.223 11.398 1 82.75 228 GLU B O 1
ATOM 4962 N N . PHE B 1 229 ? 12.422 -7.23 12.297 1 90.75 229 PHE B N 1
ATOM 4963 C CA . PHE B 1 229 ? 12.586 -5.879 12.82 1 90.75 229 PHE B CA 1
ATOM 4964 C C . PHE B 1 229 ? 13.633 -5.848 13.922 1 90.75 229 PHE B C 1
ATOM 4966 O O . PHE B 1 229 ? 14.539 -5.016 13.898 1 90.75 229 PHE B O 1
ATOM 4973 N N . SER B 1 230 ? 13.57 -6.789 14.828 1 92.38 230 SER B N 1
ATOM 4974 C CA . SER B 1 230 ? 14.484 -6.828 15.969 1 92.38 230 SER B CA 1
ATOM 4975 C C . SER B 1 230 ? 15.883 -7.242 15.539 1 92.38 230 SER B C 1
ATOM 4977 O O . SER B 1 230 ? 16.844 -7.109 16.312 1 92.38 230 SER B O 1
ATOM 4979 N N . LYS B 1 231 ? 15.984 -7.691 14.367 1 92.38 231 LYS B N 1
ATOM 4980 C CA . LYS B 1 231 ? 17.281 -8.047 13.789 1 92.38 231 LYS B CA 1
ATOM 4981 C C . LYS B 1 231 ? 18.109 -6.801 13.492 1 92.38 231 LYS B C 1
ATOM 4983 O O . LYS B 1 231 ? 19.328 -6.844 13.523 1 92.38 231 LYS B O 1
ATOM 4988 N N . TYR B 1 232 ? 17.453 -5.727 13.227 1 94.56 232 TYR B N 1
ATOM 4989 C CA . TYR B 1 232 ? 18.156 -4.562 12.719 1 94.56 232 TYR B CA 1
ATOM 4990 C C . TYR B 1 232 ? 18.047 -3.393 13.688 1 94.56 232 TYR B C 1
ATOM 4992 O O . TYR B 1 232 ? 18.844 -2.453 13.641 1 94.56 232 TYR B O 1
ATOM 5000 N N . PHE B 1 233 ? 17.047 -3.436 14.586 1 95.94 233 PHE B N 1
ATOM 5001 C CA . PHE B 1 233 ? 16.797 -2.223 15.352 1 95.94 233 PHE B CA 1
ATOM 5002 C C . PHE B 1 233 ? 16.844 -2.516 16.844 1 95.94 233 PHE B C 1
ATOM 5004 O O . PHE B 1 233 ? 16.25 -3.5 17.312 1 95.94 233 PHE B O 1
ATOM 5011 N N . ASP B 1 234 ? 17.547 -1.631 17.5 1 96.12 234 ASP B N 1
ATOM 5012 C CA . ASP B 1 234 ? 17.516 -1.549 18.969 1 96.12 234 ASP B CA 1
ATOM 5013 C C . ASP B 1 234 ? 16.266 -0.831 19.453 1 96.12 234 ASP B C 1
ATOM 5015 O O . ASP B 1 234 ? 15.781 0.097 18.797 1 96.12 234 ASP B O 1
ATOM 5019 N N . LYS B 1 235 ? 15.711 -1.287 20.609 1 95.88 235 LYS B N 1
ATOM 5020 C CA . LYS B 1 235 ? 14.5 -0.68 21.156 1 95.88 235 LYS B CA 1
ATOM 5021 C C . LYS B 1 235 ? 14.68 0.822 21.359 1 95.88 235 LYS B C 1
ATOM 5023 O O . LYS B 1 235 ? 13.727 1.592 21.234 1 95.88 235 LYS B O 1
ATOM 5028 N N . ARG B 1 236 ? 15.898 1.276 21.609 1 96.25 236 ARG B N 1
ATOM 5029 C CA . ARG B 1 236 ? 16.203 2.678 21.875 1 96.25 236 ARG B CA 1
ATOM 5030 C C . ARG B 1 236 ? 16.141 3.514 20.609 1 96.25 236 ARG B C 1
ATOM 5032 O O . ARG B 1 236 ? 16.125 4.746 20.672 1 96.25 236 ARG B O 1
ATOM 5039 N N . GLU B 1 237 ? 15.969 2.912 19.406 1 96.12 237 GLU B N 1
ATOM 5040 C CA . GLU B 1 237 ? 15.859 3.594 18.109 1 96.12 237 GLU B CA 1
ATOM 5041 C C . GLU B 1 237 ? 14.398 3.701 17.672 1 96.12 237 GLU B C 1
ATOM 5043 O O . GLU B 1 237 ? 14.109 4.23 16.594 1 96.12 237 GLU B O 1
ATOM 5048 N N . VAL B 1 238 ? 13.523 3.217 18.547 1 96.62 238 VAL B N 1
ATOM 5049 C CA . VAL B 1 238 ? 12.125 3.127 18.156 1 96.62 238 VAL B CA 1
ATOM 5050 C C . VAL B 1 238 ? 11.273 4.035 19.031 1 96.62 238 VAL B C 1
ATOM 5052 O O . VAL B 1 238 ? 11.398 4.008 20.266 1 96.62 238 VAL B O 1
ATOM 5055 N N . LEU B 1 239 ? 10.562 4.922 18.453 1 97.62 239 LEU B N 1
ATOM 5056 C CA . LEU B 1 239 ? 9.523 5.684 19.141 1 97.62 239 LEU B CA 1
ATOM 5057 C C . LEU B 1 239 ? 8.141 5.27 18.656 1 97.62 239 LEU B C 1
ATOM 5059 O O . LEU B 1 239 ? 7.879 5.254 17.438 1 97.62 239 LEU B O 1
ATOM 5063 N N . ILE B 1 240 ? 7.25 4.914 19.578 1 96.94 240 ILE B N 1
ATOM 5064 C CA . ILE B 1 240 ? 5.957 4.391 19.141 1 96.94 240 ILE B CA 1
ATOM 5065 C C . ILE B 1 240 ? 4.84 5.039 19.953 1 96.94 240 ILE B C 1
ATOM 5067 O O . ILE B 1 240 ? 4.992 5.273 21.156 1 96.94 240 ILE B O 1
ATOM 5071 N N . ALA B 1 241 ? 3.744 5.355 19.359 1 97.44 241 ALA B N 1
ATOM 5072 C CA . ALA B 1 241 ? 2.51 5.832 19.969 1 97.44 241 ALA B CA 1
ATOM 5073 C C . ALA B 1 241 ? 2.775 7.035 20.875 1 97.44 241 ALA B C 1
ATOM 5075 O O . ALA B 1 241 ? 3.391 8.016 20.453 1 97.44 241 ALA B O 1
ATOM 5076 N N . GLU B 1 242 ? 2.332 6.973 22.062 1 97.94 242 GLU B N 1
ATOM 5077 C CA . GLU B 1 242 ? 2.453 8.102 22.984 1 97.94 242 GLU B CA 1
ATOM 5078 C C . GLU B 1 242 ? 3.91 8.523 23.141 1 97.94 242 GLU B C 1
ATOM 5080 O O . GLU B 1 242 ? 4.203 9.719 23.25 1 97.94 242 GLU B O 1
ATOM 5085 N N . GLU B 1 243 ? 4.824 7.594 23.125 1 98 243 GLU B N 1
ATOM 5086 C CA . GLU B 1 243 ? 6.25 7.898 23.234 1 98 243 GLU B CA 1
ATOM 5087 C C . GLU B 1 243 ? 6.715 8.805 22.109 1 98 243 GLU B C 1
ATOM 5089 O O . GLU B 1 243 ? 7.461 9.758 22.328 1 98 243 GLU B O 1
ATOM 5094 N N . LEU B 1 244 ? 6.305 8.555 20.906 1 98.06 244 LEU B N 1
ATOM 5095 C CA . LEU B 1 244 ? 6.68 9.352 19.75 1 98.06 244 LEU B CA 1
ATOM 5096 C C . LEU B 1 244 ? 6.16 10.773 19.859 1 98.06 244 LEU B C 1
ATOM 5098 O O . LEU B 1 244 ? 6.93 11.734 19.766 1 98.06 244 LEU B O 1
ATOM 5102 N N . TRP B 1 245 ? 4.918 10.875 20.141 1 98.38 245 TRP B N 1
ATOM 5103 C CA . TRP B 1 245 ? 4.266 12.18 20.094 1 98.38 245 TRP B CA 1
ATOM 5104 C C . TRP B 1 245 ? 4.719 13.055 21.266 1 98.38 245 TRP B C 1
ATOM 5106 O O . TRP B 1 245 ? 4.926 14.258 21.094 1 98.38 245 TRP B O 1
ATOM 5116 N N . SER B 1 246 ? 4.863 12.461 22.422 1 98.06 246 SER B N 1
ATOM 5117 C CA . SER B 1 246 ? 5.371 13.211 23.562 1 98.06 246 SER B CA 1
ATOM 5118 C C . SER B 1 246 ? 6.809 13.672 23.328 1 98.06 246 SER B C 1
ATOM 5120 O O . SER B 1 246 ? 7.199 14.758 23.766 1 98.06 246 SER B O 1
ATOM 5122 N N . PHE B 1 247 ? 7.621 12.805 22.703 1 97.81 247 PHE B N 1
ATOM 5123 C CA . PHE B 1 247 ? 8.992 13.172 22.375 1 97.81 247 PHE B CA 1
ATOM 5124 C C . PHE B 1 247 ? 9.008 14.398 21.453 1 97.81 247 PHE B C 1
ATOM 5126 O O . PHE B 1 247 ? 9.797 15.32 21.672 1 97.81 247 PHE B O 1
ATOM 5133 N N . LEU B 1 248 ? 8.148 14.445 20.531 1 97.75 248 LEU B N 1
ATOM 5134 C CA . LEU B 1 248 ? 8.109 15.5 19.516 1 97.75 248 LEU B CA 1
ATOM 5135 C C . LEU B 1 248 ? 7.648 16.812 20.141 1 97.75 248 LEU B C 1
ATOM 5137 O O . LEU B 1 248 ? 8.195 17.875 19.812 1 97.75 248 LEU B O 1
ATOM 5141 N N . SER B 1 249 ? 6.676 16.766 21 1 97.25 249 SER B N 1
ATOM 5142 C CA . SER B 1 249 ? 6.125 18 21.562 1 97.25 249 SER B CA 1
ATOM 5143 C C . SER B 1 249 ? 6.898 18.438 22.797 1 97.25 249 SER B C 1
ATOM 5145 O O . SER B 1 249 ? 6.867 19.609 23.172 1 97.25 249 SER B O 1
ATOM 5147 N N . GLY B 1 250 ? 7.504 17.438 23.469 1 94.88 250 GLY B N 1
ATOM 5148 C CA . GLY B 1 250 ? 8.133 17.703 24.75 1 94.88 250 GLY B CA 1
ATOM 5149 C C . GLY B 1 250 ? 7.156 17.672 25.906 1 94.88 250 GLY B C 1
ATOM 5150 O O . GLY B 1 250 ? 7.527 17.969 27.047 1 94.88 250 GLY B O 1
ATOM 5151 N N . GLU B 1 251 ? 5.91 17.25 25.625 1 95.25 251 GLU B N 1
ATOM 5152 C CA . GLU B 1 251 ? 4.867 17.188 26.641 1 95.25 251 GLU B CA 1
ATOM 5153 C C . GLU B 1 251 ? 4.242 15.797 26.719 1 95.25 251 GLU B C 1
ATOM 5155 O O . GLU B 1 251 ? 4.016 15.156 25.688 1 95.25 251 GLU B O 1
ATOM 5160 N N . GLU B 1 252 ? 3.902 15.406 27.922 1 95.69 252 GLU B N 1
ATOM 5161 C CA . GLU B 1 252 ? 3.258 14.109 28.109 1 95.69 252 GLU B CA 1
ATOM 5162 C C . GLU B 1 252 ? 1.814 14.133 27.609 1 95.69 252 GLU B C 1
ATOM 5164 O O . GLU B 1 252 ? 1.208 15.203 27.516 1 95.69 252 GLU B O 1
ATOM 5169 N N . ASN B 1 253 ? 1.307 12.977 27.219 1 96.81 253 ASN B N 1
ATOM 5170 C CA . ASN B 1 253 ? -0.074 12.766 26.797 1 96.81 253 ASN B CA 1
ATOM 5171 C C . ASN B 1 253 ? -0.4 13.539 25.516 1 96.81 253 ASN B C 1
ATOM 5173 O O . ASN B 1 253 ? -1.529 14 25.344 1 96.81 253 ASN B O 1
ATOM 5177 N N . THR B 1 254 ? 0.617 13.773 24.75 1 98 254 THR B N 1
ATOM 5178 C CA . THR B 1 254 ? 0.437 14.523 23.516 1 98 254 THR B CA 1
ATOM 5179 C C . THR B 1 254 ? -0.468 13.766 22.547 1 98 254 THR B C 1
ATOM 5181 O O . THR B 1 254 ? -1.32 14.367 21.891 1 98 254 THR B O 1
ATOM 5184 N N . MET B 1 255 ? -0.333 12.43 22.484 1 98.06 255 MET B N 1
ATOM 5185 C CA . MET B 1 255 ? -1.146 11.633 21.562 1 98.06 255 MET B CA 1
ATOM 5186 C C . MET B 1 255 ? -2.629 11.773 21.891 1 98.06 255 MET B C 1
ATOM 5188 O O . MET B 1 255 ? -3.459 11.922 21 1 98.06 255 MET B O 1
ATOM 5192 N N . LYS B 1 256 ? -2.885 11.711 23.141 1 97.56 256 LYS B N 1
ATOM 5193 C CA . LYS B 1 256 ? -4.266 11.883 23.578 1 97.56 256 LYS B CA 1
ATOM 5194 C C . LYS B 1 256 ? -4.812 13.242 23.156 1 97.56 256 LYS B C 1
ATOM 5196 O O . LYS B 1 256 ? -5.965 13.352 22.734 1 97.56 256 LYS B O 1
ATOM 5201 N N . LYS B 1 257 ? -4.023 14.25 23.312 1 97.62 257 LYS B N 1
ATOM 5202 C CA . LYS B 1 257 ? -4.438 15.594 22.922 1 97.62 257 LYS B CA 1
ATOM 5203 C C . LYS B 1 257 ? -4.715 15.68 21.422 1 97.62 257 LYS B C 1
ATOM 5205 O O . LYS B 1 257 ? -5.684 16.312 21 1 97.62 257 LYS B O 1
ATOM 5210 N N . ILE B 1 258 ? -3.844 15.086 20.641 1 98.31 258 ILE B N 1
ATOM 5211 C CA . ILE B 1 258 ? -4.047 15.062 19.203 1 98.31 258 ILE B CA 1
ATOM 5212 C C . ILE B 1 258 ? -5.379 14.383 18.875 1 98.31 258 ILE B C 1
ATOM 5214 O O . ILE B 1 258 ? -6.184 14.914 18.109 1 98.31 258 ILE B O 1
ATOM 5218 N N . LEU B 1 259 ? -5.59 13.227 19.5 1 98.06 259 LEU B N 1
ATOM 5219 C CA . LEU B 1 259 ? -6.816 12.477 19.266 1 98.06 259 LEU B CA 1
ATOM 5220 C C . LEU B 1 259 ? -8.039 13.289 19.688 1 98.06 259 LEU B C 1
ATOM 5222 O O . LEU B 1 259 ? -9.07 13.258 19.016 1 98.06 259 LEU B O 1
ATOM 5226 N N . ASP B 1 260 ? -7.906 13.984 20.766 1 97.38 260 ASP B N 1
ATOM 5227 C CA . ASP B 1 260 ? -9.008 14.82 21.234 1 97.38 260 ASP B CA 1
ATOM 5228 C C . ASP B 1 260 ? -9.359 15.898 20.203 1 97.38 260 ASP B C 1
ATOM 5230 O O . ASP B 1 260 ? -10.531 16.203 20 1 97.38 260 ASP B O 1
ATOM 5234 N N . ILE B 1 261 ? -8.344 16.469 19.688 1 98.06 261 ILE B N 1
ATOM 5235 C CA . ILE B 1 261 ? -8.57 17.484 18.672 1 98.06 261 ILE B CA 1
ATOM 5236 C C . ILE B 1 261 ? -9.297 16.875 17.469 1 98.06 261 ILE B C 1
ATOM 5238 O O . ILE B 1 261 ? -10.305 17.422 17.016 1 98.06 261 ILE B O 1
ATOM 5242 N N . ILE B 1 262 ? -8.852 15.758 16.953 1 98.44 262 ILE B N 1
ATOM 5243 C CA . ILE B 1 262 ? -9.477 15.086 15.828 1 98.44 262 ILE B CA 1
ATOM 5244 C C . ILE B 1 262 ? -10.93 14.773 16.156 1 98.44 262 ILE B C 1
ATOM 5246 O O . ILE B 1 262 ? -11.828 15.055 15.359 1 98.44 262 ILE B O 1
ATOM 5250 N N . ASN B 1 263 ? -11.125 14.273 17.359 1 97.25 263 ASN B N 1
ATOM 5251 C CA . ASN B 1 263 ? -12.461 13.836 17.766 1 97.25 263 ASN B CA 1
ATOM 5252 C C . ASN B 1 263 ? -13.422 15.008 17.891 1 97.25 263 ASN B C 1
ATOM 5254 O O . ASN B 1 263 ? -14.633 14.844 17.719 1 97.25 263 ASN B O 1
ATOM 5258 N N . SER B 1 264 ? -12.922 16.094 18.172 1 97.75 264 SER B N 1
ATOM 5259 C CA . SER B 1 264 ? -13.773 17.281 18.281 1 97.75 264 SER B CA 1
ATOM 5260 C C . SER B 1 264 ? -14.25 17.734 16.906 1 97.75 264 SER B C 1
ATOM 5262 O O . SER B 1 264 ? -15.312 18.359 16.781 1 97.75 264 SER B O 1
ATOM 5264 N N . ILE B 1 265 ? -13.539 17.438 15.93 1 98.38 265 ILE B N 1
ATOM 5265 C CA . ILE B 1 265 ? -13.82 17.922 14.586 1 98.38 265 ILE B CA 1
ATOM 5266 C C . ILE B 1 265 ? -14.492 16.812 13.766 1 98.38 265 ILE B C 1
ATOM 5268 O O . ILE B 1 265 ? -15.516 17.062 13.117 1 98.38 265 ILE B O 1
ATOM 5272 N N . ALA B 1 266 ? -13.93 15.625 13.781 1 97.81 266 ALA B N 1
ATOM 5273 C CA . ALA B 1 266 ? -14.328 14.5 12.938 1 97.81 266 ALA B CA 1
ATOM 5274 C C . ALA B 1 266 ? -15.602 13.844 13.461 1 97.81 266 ALA B C 1
ATOM 5276 O O . ALA B 1 266 ? -15.555 12.734 14 1 97.81 266 ALA B O 1
ATOM 5277 N N . LYS B 1 267 ? -16.656 14.508 13.258 1 96.19 267 LYS B N 1
ATOM 5278 C CA . LYS B 1 267 ? -17.984 14.031 13.633 1 96.19 267 LYS B CA 1
ATOM 5279 C C . LYS B 1 267 ? -18.891 13.906 12.406 1 96.19 267 LYS B C 1
ATOM 5281 O O . LYS B 1 267 ? -18.562 14.445 11.336 1 96.19 267 LYS B O 1
ATOM 5286 N N . PRO B 1 268 ? -19.953 13.148 12.539 1 93.06 268 PRO B N 1
ATOM 5287 C CA . PRO B 1 268 ? -20.812 12.914 11.383 1 93.06 268 PRO B CA 1
ATOM 5288 C C . PRO B 1 268 ? -21.344 14.211 10.766 1 93.06 268 PRO B C 1
ATOM 5290 O O . PRO B 1 268 ? -21.719 14.234 9.594 1 93.06 268 PRO B O 1
ATOM 5293 N N . ASP B 1 269 ? -21.359 15.305 11.539 1 95.19 269 ASP B N 1
ATOM 5294 C CA . ASP B 1 269 ? -21.859 16.562 11.023 1 95.19 269 ASP B CA 1
ATOM 5295 C C . ASP B 1 269 ? -20.734 17.453 10.5 1 95.19 269 ASP B C 1
ATOM 5297 O O . ASP B 1 269 ? -20.906 18.656 10.305 1 95.19 269 ASP B O 1
ATOM 5301 N N . PHE B 1 270 ? -19.578 16.875 10.312 1 96.75 270 PHE B N 1
ATOM 5302 C CA . PHE B 1 270 ? -18.406 17.625 9.883 1 96.75 270 PHE B CA 1
ATOM 5303 C C . PHE B 1 270 ? -18.688 18.422 8.617 1 96.75 270 PHE B C 1
ATOM 5305 O O . PHE B 1 270 ? -18.438 19.625 8.562 1 96.75 270 PHE B O 1
ATOM 5312 N N . LYS B 1 271 ? -19.188 17.75 7.574 1 93.94 271 LYS B N 1
ATOM 5313 C CA . LYS B 1 271 ? -19.391 18.406 6.277 1 93.94 271 LYS B CA 1
ATOM 5314 C C . LYS B 1 271 ? -20.328 19.594 6.395 1 93.94 271 LYS B C 1
ATOM 5316 O O . LYS B 1 271 ? -20.062 20.656 5.812 1 93.94 271 LYS B O 1
ATOM 5321 N N . GLU B 1 272 ? -21.359 19.422 7.109 1 95.38 272 GLU B N 1
ATOM 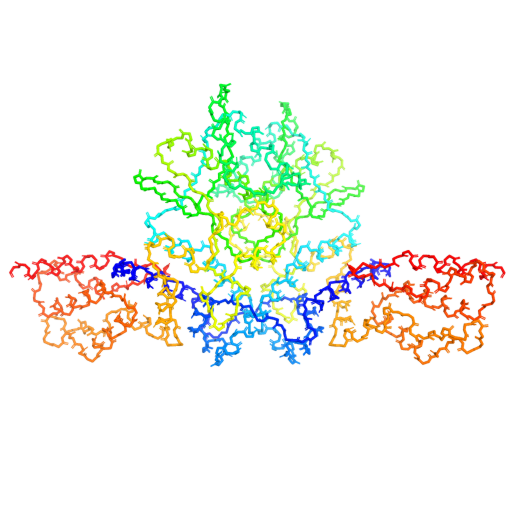5322 C CA . GLU B 1 272 ? -22.328 20.5 7.32 1 95.38 272 GLU B CA 1
ATOM 5323 C C . GLU B 1 272 ? -21.688 21.688 8.039 1 95.38 272 GLU B C 1
ATOM 5325 O O . GLU B 1 272 ? -21.844 22.828 7.617 1 95.38 272 GLU B O 1
ATOM 5330 N N . LYS B 1 273 ? -20.984 21.391 9.117 1 97.56 273 LYS B N 1
ATOM 5331 C CA . LYS B 1 273 ? -20.328 22.438 9.883 1 97.56 273 LYS B CA 1
ATOM 5332 C C . LYS B 1 273 ? -19.234 23.125 9.047 1 97.56 273 LYS B C 1
ATOM 5334 O O . LYS B 1 273 ? -19.078 24.344 9.109 1 97.56 273 LYS B O 1
ATOM 5339 N N . PHE B 1 274 ? -18.516 22.312 8.297 1 97.06 274 PHE B N 1
ATOM 5340 C CA . PHE B 1 274 ? -17.469 22.859 7.438 1 97.06 274 PHE B CA 1
ATOM 5341 C C . PHE B 1 274 ? -18.047 23.844 6.426 1 97.06 274 PHE B C 1
ATOM 5343 O O . PHE B 1 274 ? -17.531 24.938 6.25 1 97.06 274 PHE B O 1
ATOM 5350 N N . ASP B 1 275 ? -19.109 23.438 5.738 1 95.56 275 ASP B N 1
ATOM 5351 C CA . ASP B 1 275 ? -19.75 24.297 4.734 1 95.56 275 ASP B CA 1
ATOM 5352 C C . ASP B 1 275 ? -20.25 25.594 5.355 1 95.56 275 ASP B C 1
ATOM 5354 O O . ASP B 1 275 ? -20.203 26.641 4.723 1 95.56 275 ASP B O 1
ATOM 5358 N N . PHE B 1 276 ? -20.703 25.453 6.543 1 97.12 276 PHE B N 1
ATOM 5359 C CA . PHE B 1 276 ? -21.234 26.609 7.254 1 97.12 276 PHE B CA 1
ATOM 5360 C C . PHE B 1 276 ? -20.125 27.609 7.566 1 97.12 276 PHE B C 1
ATOM 5362 O O . PHE B 1 276 ? -20.281 28.812 7.371 1 97.12 276 PHE B O 1
ATOM 5369 N N . ILE B 1 277 ? -18.953 27.125 8.023 1 97.31 277 ILE B N 1
ATOM 5370 C CA . ILE B 1 277 ? -17.969 28.047 8.547 1 97.31 277 ILE B CA 1
ATOM 5371 C C . ILE B 1 277 ? -16.984 28.438 7.449 1 97.31 277 ILE B C 1
ATOM 5373 O O . ILE B 1 277 ? -16.141 29.328 7.633 1 97.31 277 ILE B O 1
ATOM 5377 N N . ASN B 1 278 ? -17.031 27.766 6.297 1 96.62 278 ASN B N 1
ATOM 5378 C CA . ASN B 1 278 ? -16.094 28.047 5.223 1 96.62 278 ASN B CA 1
ATOM 5379 C C . ASN B 1 278 ? -16.359 29.422 4.594 1 96.62 278 ASN B C 1
ATOM 5381 O O . ASN B 1 278 ? -15.578 29.891 3.76 1 96.62 278 ASN B O 1
ATOM 5385 N N . THR B 1 279 ? -17.422 30.062 4.938 1 94 279 THR B N 1
ATOM 5386 C CA . THR B 1 279 ? -17.781 31.422 4.598 1 94 279 THR B CA 1
ATOM 5387 C C . THR B 1 279 ? -18.188 32.219 5.848 1 94 279 THR B C 1
ATOM 5389 O O . THR B 1 279 ? -18.062 31.703 6.965 1 94 279 THR B O 1
ATOM 5392 N N . PHE B 1 280 ? -18.484 33.469 5.617 1 96.12 280 PHE B N 1
ATOM 5393 C CA . PHE B 1 280 ? -19.047 34.219 6.715 1 96.12 280 PHE B CA 1
ATOM 5394 C C . PHE B 1 280 ? -20.562 34.344 6.574 1 96.12 280 PHE B C 1
ATOM 5396 O O . PHE B 1 280 ? -21.094 35.375 6.191 1 96.12 280 PHE B O 1
ATOM 5403 N N . PRO B 1 281 ? -21.203 33.281 7.023 1 96.31 281 PRO B N 1
ATOM 5404 C CA . PRO B 1 281 ? -22.641 33.219 6.762 1 96.31 281 PRO B CA 1
ATOM 5405 C C . PRO B 1 281 ? -23.438 34.219 7.582 1 96.31 281 PRO B C 1
ATOM 5407 O O . PRO B 1 281 ? -24.609 34.469 7.309 1 96.31 281 PRO B O 1
ATOM 5410 N N . PHE B 1 282 ? -22.875 34.812 8.523 1 97.06 282 PHE B N 1
ATOM 5411 C CA . PHE B 1 282 ? -23.594 35.719 9.43 1 97.06 282 PHE B CA 1
ATOM 5412 C C . PHE B 1 282 ? -23.609 37.125 8.875 1 97.06 282 PHE B C 1
ATOM 5414 O O . PHE B 1 282 ? -24.234 38.031 9.453 1 97.06 282 PHE B O 1
ATOM 5421 N N . ILE B 1 283 ? -23.016 37.375 7.777 1 96.12 283 ILE B N 1
ATOM 5422 C CA . ILE B 1 283 ? -22.953 38.688 7.18 1 96.12 283 ILE B CA 1
ATOM 5423 C C . ILE B 1 283 ? -24.109 38.875 6.203 1 96.12 283 ILE B C 1
ATOM 5425 O O . ILE B 1 283 ? -24.344 38.031 5.332 1 96.12 283 ILE B O 1
ATOM 5429 N N . ASN B 1 284 ? -24.797 39.938 6.406 1 94.5 284 ASN B N 1
ATOM 5430 C CA . ASN B 1 284 ? -25.75 40.406 5.41 1 94.5 284 ASN B CA 1
ATOM 5431 C C . ASN B 1 284 ? -25.109 41.375 4.406 1 94.5 284 ASN B C 1
ATOM 5433 O O . ASN B 1 284 ? -25.047 42.562 4.641 1 94.5 284 ASN B O 1
ATOM 5437 N N . GLN B 1 285 ? -24.844 40.906 3.322 1 89.88 285 GLN B N 1
ATOM 5438 C CA . GLN B 1 285 ? -24.047 41.656 2.346 1 89.88 285 GLN B CA 1
ATOM 5439 C C . GLN B 1 285 ? -24.766 42.906 1.874 1 89.88 285 GLN B C 1
ATOM 5441 O O . GLN B 1 285 ? -24.141 43.938 1.601 1 89.88 285 GLN B O 1
ATOM 5446 N N . ASP B 1 286 ? -26.031 42.875 1.779 1 91.81 286 ASP B N 1
ATOM 5447 C CA . ASP B 1 286 ? -26.844 43.969 1.268 1 91.81 286 ASP B CA 1
ATOM 5448 C C . ASP B 1 286 ? -26.984 45.062 2.312 1 91.81 286 ASP B C 1
ATOM 5450 O O . ASP B 1 286 ? -27.391 46.188 1.99 1 91.81 286 ASP B O 1
ATOM 5454 N N . ARG B 1 287 ? -26.625 44.844 3.531 1 94.19 287 ARG B N 1
ATOM 5455 C CA . ARG B 1 287 ? -26.828 45.812 4.621 1 94.19 287 ARG B CA 1
ATOM 5456 C C . ARG B 1 287 ? -25.516 46.094 5.332 1 94.19 287 ARG B C 1
ATOM 5458 O O . ARG B 1 287 ? -25.5 46.406 6.527 1 94.19 287 ARG B O 1
ATOM 5465 N N . LEU B 1 288 ? -24.453 45.906 4.625 1 93.56 288 LEU B N 1
ATOM 5466 C CA . LEU B 1 288 ? -23.141 46.156 5.211 1 93.56 288 LEU B CA 1
ATOM 5467 C C . LEU B 1 288 ? -23.062 47.594 5.703 1 93.56 288 LEU B C 1
ATOM 5469 O O . LEU B 1 288 ? -23.594 48.5 5.066 1 93.56 288 LEU B O 1
ATOM 5473 N N . TYR B 1 289 ? -22.406 47.781 6.762 1 92.69 289 TYR B N 1
ATOM 5474 C CA . TYR B 1 289 ? -22.078 49.094 7.355 1 92.69 289 TYR B CA 1
ATOM 5475 C C . TYR B 1 289 ? -23.328 49.719 7.984 1 92.69 289 TYR B C 1
ATOM 5477 O O . TYR B 1 289 ? -23.391 50.938 8.141 1 92.69 289 TYR B O 1
ATOM 5485 N N . THR B 1 290 ? -24.312 48.906 8.227 1 94.25 290 THR B N 1
ATOM 5486 C CA . THR B 1 290 ? -25.5 49.312 8.984 1 94.25 290 THR B CA 1
ATOM 5487 C C . THR B 1 290 ? -25.656 48.438 10.234 1 94.25 290 THR B C 1
ATOM 5489 O O . THR B 1 290 ? -24.906 47.469 10.43 1 94.25 290 THR B O 1
ATOM 5492 N N . LYS B 1 291 ? -26.641 48.75 11.086 1 92.56 291 LYS B N 1
ATOM 5493 C CA . LYS B 1 291 ? -26.891 47.969 12.312 1 92.56 291 LYS B CA 1
ATOM 5494 C C . LYS B 1 291 ? -27.391 46.562 11.992 1 92.56 291 LYS B C 1
ATOM 5496 O O . LYS B 1 291 ? -27.312 45.688 12.844 1 92.56 291 LYS B O 1
ATOM 5501 N N . ASP B 1 292 ? -27.828 46.375 10.742 1 94.44 292 ASP B N 1
ATOM 5502 C CA . ASP B 1 292 ? -28.406 45.094 10.344 1 94.44 292 ASP B CA 1
ATOM 5503 C C . ASP B 1 292 ? -27.406 44.25 9.547 1 94.44 292 ASP B C 1
ATOM 5505 O O . ASP B 1 292 ? -27.781 43.281 8.891 1 94.44 292 ASP B O 1
ATOM 5509 N N . ALA B 1 293 ? -26.172 44.562 9.625 1 96.44 293 ALA B N 1
ATOM 5510 C CA . ALA B 1 293 ? -25.125 43.906 8.836 1 96.44 293 ALA B CA 1
ATOM 5511 C C . ALA B 1 293 ? -24.875 42.469 9.344 1 96.44 293 ALA B C 1
ATOM 5513 O O . ALA B 1 293 ? -24.375 41.625 8.602 1 96.44 293 ALA B O 1
ATOM 5514 N N . ILE B 1 294 ? -25.312 42.219 10.609 1 97.5 294 ILE B N 1
ATOM 5515 C CA . ILE B 1 294 ? -24.891 40.969 11.242 1 97.5 294 ILE B CA 1
ATOM 5516 C C . ILE B 1 294 ? -26.125 40.156 11.641 1 97.5 294 ILE B C 1
ATOM 5518 O O . ILE B 1 294 ? -27.047 40.688 12.273 1 97.5 294 ILE B O 1
ATOM 5522 N N . ASP B 1 295 ? -26.188 38.906 11.234 1 97.5 295 ASP B N 1
ATOM 5523 C CA . ASP B 1 295 ? -27.109 37.938 11.805 1 97.5 295 ASP B CA 1
ATOM 5524 C C . ASP B 1 295 ? -26.547 37.312 13.086 1 97.5 295 ASP B C 1
ATOM 5526 O O . ASP B 1 295 ? -25.719 36.406 13.047 1 97.5 295 ASP B O 1
ATOM 5530 N N . GLU B 1 296 ? -27.047 37.688 14.227 1 96.81 296 GLU B N 1
ATOM 5531 C CA . GLU B 1 296 ? -26.469 37.375 15.531 1 96.81 296 GLU B CA 1
ATOM 5532 C C . GLU B 1 296 ? -26.594 35.875 15.828 1 96.81 296 GLU B C 1
ATOM 5534 O O . GLU B 1 296 ? -25.719 35.312 16.484 1 96.81 296 GLU B O 1
ATOM 5539 N N . GLN B 1 297 ? -27.641 35.25 15.391 1 97.56 297 GLN B N 1
ATOM 5540 C CA . GLN B 1 297 ? -27.812 33.812 15.625 1 97.56 297 GLN B CA 1
ATOM 5541 C C . GLN B 1 297 ? -26.781 33 14.844 1 97.56 297 GLN B C 1
ATOM 5543 O O . GLN B 1 297 ? -26.188 32.062 15.391 1 97.56 297 GLN B O 1
ATOM 5548 N N . LYS B 1 298 ? -26.625 33.344 13.609 1 97.88 298 LYS B N 1
ATOM 5549 C CA . LYS B 1 298 ? -25.625 32.656 12.789 1 97.88 298 LYS B CA 1
ATOM 5550 C C . LYS B 1 298 ? -24.219 32.938 13.305 1 97.88 298 LYS B C 1
ATOM 5552 O O . LYS B 1 298 ? -23.344 32.062 13.227 1 97.88 298 LYS B O 1
ATOM 5557 N N . PHE B 1 299 ? -23.969 34.156 13.797 1 98.12 299 PHE B N 1
ATOM 5558 C CA . PHE B 1 299 ? -22.672 34.469 14.367 1 98.12 299 PHE B CA 1
ATOM 5559 C C . PHE B 1 299 ? -22.375 33.594 15.578 1 98.12 299 PHE B C 1
ATOM 5561 O O . PHE B 1 299 ? -21.25 33.094 15.719 1 98.12 299 PHE B O 1
ATOM 5568 N N . LYS B 1 300 ? -23.359 33.469 16.422 1 98.19 300 LYS B N 1
ATOM 5569 C CA . LYS B 1 300 ? -23.188 32.625 17.594 1 98.19 300 LYS B CA 1
ATOM 5570 C C . LYS B 1 300 ? -22.859 31.188 17.203 1 98.19 300 LYS B C 1
ATOM 5572 O O . LYS B 1 300 ? -21.953 30.562 17.766 1 98.19 300 LYS B O 1
ATOM 5577 N N . LYS B 1 301 ? -23.609 30.625 16.281 1 98.25 301 LYS B N 1
ATOM 5578 C CA . LYS B 1 301 ? -23.375 29.266 15.797 1 98.25 301 LYS B CA 1
ATOM 5579 C C . LYS B 1 301 ? -21.969 29.141 15.203 1 98.25 301 LYS B C 1
ATOM 5581 O O . LYS B 1 301 ? -21.281 28.156 15.445 1 98.25 301 LYS B O 1
ATOM 5586 N N . TYR B 1 302 ? -21.609 30.141 14.391 1 98.38 302 TYR B N 1
ATOM 5587 C CA . TYR B 1 302 ? -20.281 30.203 13.789 1 98.38 302 TYR B CA 1
ATOM 5588 C C . TYR B 1 302 ? -19.188 30.141 14.852 1 98.38 302 TYR B C 1
ATOM 5590 O O . TYR B 1 302 ? -18.266 29.344 14.75 1 98.38 302 TYR B O 1
ATOM 5598 N N . MET B 1 303 ? -19.312 30.938 15.898 1 98.38 303 MET B N 1
ATOM 5599 C CA . MET B 1 303 ? -18.344 31 16.984 1 98.38 303 MET B CA 1
ATOM 5600 C C . MET B 1 303 ? -18.297 29.688 17.75 1 98.38 303 MET B C 1
ATOM 5602 O O . MET B 1 303 ? -17.219 29.25 18.172 1 98.38 303 MET B O 1
ATOM 5606 N N . ASP B 1 304 ? -19.422 29.062 17.938 1 98.44 304 ASP B N 1
ATOM 5607 C CA . ASP B 1 304 ? -19.484 27.797 18.656 1 98.44 304 ASP B CA 1
ATOM 5608 C C . ASP B 1 304 ? -18.703 26.719 17.922 1 98.44 304 ASP B C 1
ATOM 5610 O O . ASP B 1 304 ? -17.984 25.922 18.547 1 98.44 304 ASP B O 1
ATOM 5614 N N . ILE B 1 305 ? -18.891 26.672 16.625 1 98.56 305 ILE B N 1
ATOM 5615 C CA . ILE B 1 305 ? -18.188 25.672 15.82 1 98.56 305 ILE B CA 1
ATOM 5616 C C . ILE B 1 305 ? -16.688 25.938 15.867 1 98.56 305 ILE B C 1
ATOM 5618 O O . ILE B 1 305 ? -15.898 25 16.047 1 98.56 305 ILE B O 1
ATOM 5622 N N . LEU B 1 306 ? -16.281 27.234 15.695 1 98.56 306 LEU B N 1
ATOM 5623 C CA . LEU B 1 306 ? -14.875 27.578 15.734 1 98.56 306 LEU B CA 1
ATOM 5624 C C . LEU B 1 306 ? -14.25 27.203 17.078 1 98.56 306 LEU B C 1
ATOM 5626 O O . LEU B 1 306 ? -13.109 26.734 17.125 1 98.56 306 LEU B O 1
ATOM 5630 N N . GLN B 1 307 ? -14.992 27.438 18.172 1 98.31 307 GLN B N 1
ATOM 5631 C CA . GLN B 1 307 ? -14.516 27.078 19.5 1 98.31 307 GLN B CA 1
ATOM 5632 C C . GLN B 1 307 ? -14.367 25.562 19.641 1 98.31 307 GLN B C 1
ATOM 5634 O O . GLN B 1 307 ? -13.367 25.078 20.172 1 98.31 307 GLN B O 1
ATOM 5639 N N . GLU B 1 308 ? -15.328 24.875 19.203 1 98.31 308 GLU B N 1
ATOM 5640 C CA . GLU B 1 308 ? -15.297 23.406 19.25 1 98.31 308 GLU B CA 1
ATOM 5641 C C . GLU B 1 308 ? -14.117 22.859 18.469 1 98.31 308 GLU B C 1
ATOM 5643 O O . GLU B 1 308 ? -13.484 21.891 18.891 1 98.31 308 GLU B O 1
ATOM 5648 N N . TRP B 1 309 ? -13.852 23.469 17.328 1 98.56 309 TRP B N 1
ATOM 5649 C CA . TRP B 1 309 ? -12.812 23 16.422 1 98.56 309 TRP B CA 1
ATOM 5650 C C . TRP B 1 309 ? -11.461 23.609 16.781 1 98.56 309 TRP B C 1
ATOM 5652 O O . TRP B 1 309 ? -10.453 23.344 16.125 1 98.56 309 TRP B O 1
ATOM 5662 N N . ARG B 1 310 ? -11.461 24.453 17.844 1 97.75 310 ARG B N 1
ATOM 5663 C CA . ARG B 1 310 ? -10.25 25.062 18.375 1 97.75 310 ARG B CA 1
ATOM 5664 C C . ARG B 1 310 ? -9.547 25.922 17.328 1 97.75 310 ARG B C 1
ATOM 5666 O O . ARG B 1 310 ? -8.336 25.828 17.156 1 97.75 310 ARG B O 1
ATOM 5673 N N . LEU B 1 311 ? -10.344 26.641 16.562 1 97.88 311 LEU B N 1
ATOM 5674 C CA . LEU B 1 311 ? -9.828 27.594 15.586 1 97.88 311 LEU B CA 1
ATOM 5675 C C . LEU B 1 311 ? -9.742 29 16.188 1 97.88 311 LEU B C 1
ATOM 5677 O O . LEU B 1 311 ? -10.516 29.891 15.805 1 97.88 311 LEU B O 1
ATOM 5681 N N . TYR B 1 312 ? -8.766 29.219 16.969 1 96.75 312 TYR B N 1
ATOM 5682 C CA . TYR B 1 312 ? -8.656 30.391 17.828 1 96.75 312 TYR B CA 1
ATOM 5683 C C . TYR B 1 312 ? -8.43 31.656 17 1 96.75 312 TYR B C 1
ATOM 5685 O O . TYR B 1 312 ? -9.055 32.688 17.25 1 96.75 312 TYR B O 1
ATOM 5693 N N . SER B 1 313 ? -7.543 31.625 16.062 1 94.94 313 SER B N 1
ATOM 5694 C CA . SER B 1 313 ? -7.273 32.812 15.242 1 94.94 313 SER B CA 1
ATOM 5695 C C . SER B 1 313 ? -8.484 33.188 14.391 1 94.94 313 SER B C 1
ATOM 5697 O O . SER B 1 313 ? -8.703 34.344 14.102 1 94.94 313 SER B O 1
ATOM 5699 N N . GLU B 1 314 ? -9.25 32.219 14.031 1 95.31 314 GLU B N 1
ATOM 5700 C CA . GLU B 1 314 ? -10.453 32.5 13.258 1 95.31 314 GLU B CA 1
ATOM 5701 C C . GLU B 1 314 ? -11.547 33.125 14.125 1 95.31 314 GLU B C 1
ATOM 5703 O O . GLU B 1 314 ? -12.398 33.844 13.617 1 95.31 314 GLU B O 1
ATOM 5708 N N . ILE B 1 315 ? -11.516 32.719 15.359 1 97.44 315 ILE B N 1
ATOM 5709 C CA . ILE B 1 315 ? -12.422 33.375 16.297 1 97.44 315 ILE B CA 1
ATOM 5710 C C . ILE B 1 315 ? -12.141 34.875 16.312 1 97.44 315 ILE B C 1
ATOM 5712 O O . ILE B 1 315 ? -13.062 35.688 16.203 1 97.44 315 ILE B O 1
ATOM 5716 N N . GLU B 1 316 ? -10.852 35.188 16.391 1 96.44 316 GLU B N 1
ATOM 5717 C CA . GLU B 1 316 ? -10.461 36.594 16.344 1 96.44 316 GLU B CA 1
ATOM 5718 C C . GLU B 1 316 ? -10.82 37.25 15.016 1 96.44 316 GLU B C 1
ATOM 5720 O O . GLU B 1 316 ? -11.273 38.406 14.977 1 96.44 316 GLU B O 1
ATOM 5725 N N . CYS B 1 317 ? -10.656 36.562 14.016 1 96.62 317 CYS B N 1
ATOM 5726 C CA . CYS B 1 317 ? -10.977 37.031 12.68 1 96.62 317 CYS B CA 1
ATOM 5727 C C . CYS B 1 317 ? -12.469 37.312 12.555 1 96.62 317 CYS B C 1
ATOM 5729 O O . CYS B 1 317 ? -12.867 38.344 12.023 1 96.62 317 CYS B O 1
ATOM 5731 N N . ALA B 1 318 ? -13.242 36.406 13.047 1 97.38 318 ALA B N 1
ATOM 5732 C CA . ALA B 1 318 ? -14.695 36.562 12.984 1 97.38 318 ALA B CA 1
ATOM 5733 C C . ALA B 1 318 ? -15.156 37.781 13.773 1 97.38 318 ALA B C 1
ATOM 5735 O O . ALA B 1 318 ? -16.047 38.5 13.344 1 97.38 318 ALA B O 1
ATOM 5736 N N . LYS B 1 319 ? -14.578 37.938 14.898 1 97.12 319 LYS B N 1
ATOM 5737 C CA . LYS B 1 319 ? -14.898 39.125 15.695 1 97.12 319 LYS B CA 1
ATOM 5738 C C . LYS B 1 319 ? -14.539 40.406 14.938 1 97.12 319 LYS B C 1
ATOM 5740 O O . LYS B 1 319 ? -15.297 41.375 14.953 1 97.12 319 LYS B O 1
ATOM 5745 N N . ALA B 1 320 ? -13.406 40.375 14.344 1 96.69 320 ALA B N 1
ATOM 5746 C CA . ALA B 1 320 ? -12.969 41.5 13.547 1 96.69 320 ALA B CA 1
ATOM 5747 C C . ALA B 1 320 ? -13.938 41.781 12.391 1 96.69 320 ALA B C 1
ATOM 5749 O O . ALA B 1 320 ? -14.273 42.938 12.109 1 96.69 320 ALA B O 1
ATOM 5750 N N . VAL B 1 321 ? -14.336 40.75 11.75 1 96.75 321 VAL B N 1
ATOM 5751 C CA . VAL B 1 321 ? -15.258 40.875 10.625 1 96.75 321 VAL B CA 1
ATOM 5752 C C . VAL B 1 321 ? -16.578 41.469 11.102 1 96.75 321 VAL B C 1
ATOM 5754 O O . VAL B 1 321 ? -17.141 42.344 10.438 1 96.75 321 VAL B O 1
ATOM 5757 N N . LYS B 1 322 ? -17.062 40.969 12.188 1 96.38 322 LYS B N 1
ATOM 5758 C CA . LYS B 1 322 ? -18.297 41.5 12.75 1 96.38 322 LYS B CA 1
ATOM 5759 C C . LYS B 1 322 ? -18.188 43 12.992 1 96.38 322 LYS B C 1
ATOM 5761 O O . LYS B 1 322 ? -19.078 43.781 12.586 1 96.38 322 LYS B O 1
ATOM 5766 N N . GLU B 1 323 ? -17.141 43.406 13.578 1 95.56 323 GLU B N 1
ATOM 5767 C CA . GLU B 1 323 ? -16.953 44.812 13.906 1 95.56 323 GLU B CA 1
ATOM 5768 C C . GLU B 1 323 ? -16.781 45.656 12.648 1 95.56 323 GLU B C 1
ATOM 5770 O O . GLU B 1 323 ? -17.391 46.719 12.516 1 95.56 323 GLU B O 1
ATOM 5775 N N . LEU B 1 324 ? -15.977 45.188 11.758 1 95.12 324 LEU B N 1
ATOM 5776 C CA . LEU B 1 324 ? -15.719 45.938 10.523 1 95.12 324 LEU B CA 1
ATOM 5777 C C . LEU B 1 324 ? -16.984 46.062 9.695 1 95.12 324 LEU B C 1
ATOM 5779 O O . LEU B 1 324 ? -17.156 47.062 8.977 1 95.12 324 LEU B O 1
ATOM 5783 N N . SER B 1 325 ? -17.844 45.125 9.781 1 94.75 325 SER B N 1
ATOM 5784 C CA . SER B 1 325 ? -19.078 45.125 9.016 1 94.75 325 SER B CA 1
ATOM 5785 C C . SER B 1 325 ? -20.031 46.219 9.5 1 94.75 325 SER B C 1
ATOM 5787 O O . SER B 1 325 ? -20.984 46.594 8.805 1 94.75 325 SER B O 1
ATOM 5789 N N . LEU B 1 326 ? -19.766 46.719 10.664 1 92.06 326 LEU B N 1
ATOM 5790 C CA . LEU B 1 326 ? -20.625 47.719 11.281 1 92.06 326 LEU B CA 1
ATOM 5791 C C . LEU B 1 326 ? -20.031 49.125 11.164 1 92.06 326 LEU B C 1
ATOM 5793 O O . LEU B 1 326 ? -20.703 50.125 11.43 1 92.06 326 LEU B O 1
ATOM 5797 N N . LEU B 1 327 ? -18.797 49.156 10.766 1 90.12 327 LEU B N 1
ATOM 5798 C CA . LEU B 1 327 ? -18.062 50.406 10.742 1 90.12 327 LEU B CA 1
ATOM 5799 C C . LEU B 1 327 ? -18.094 51.031 9.352 1 90.12 327 LEU B C 1
ATOM 5801 O O . LEU B 1 327 ? -18.203 50.312 8.352 1 90.12 327 LEU B O 1
ATOM 5805 N N . LYS B 1 328 ? -17.984 52.375 9.367 1 85.25 328 LYS B N 1
ATOM 5806 C CA . LYS B 1 328 ? -17.797 53.094 8.109 1 85.25 328 LYS B CA 1
ATOM 5807 C C . LYS B 1 328 ? -16.344 53.062 7.688 1 85.25 328 LYS B C 1
ATOM 5809 O O . LYS B 1 328 ? -15.484 53.625 8.383 1 85.25 328 LYS B O 1
ATOM 5814 N N . LEU B 1 329 ? -16.094 52.406 6.605 1 90.88 329 LEU B N 1
ATOM 5815 C CA . LEU B 1 329 ? -14.734 52.312 6.078 1 90.88 329 LEU B CA 1
ATOM 5816 C C . LEU B 1 329 ? -14.516 53.281 4.922 1 90.88 329 LEU B C 1
ATOM 5818 O O . LEU B 1 329 ? -15.477 53.719 4.297 1 90.88 329 LEU B O 1
ATOM 5822 N N . SER B 1 330 ? -13.258 53.656 4.773 1 92.31 330 SER B N 1
ATOM 5823 C CA . SER B 1 330 ? -12.938 54.469 3.588 1 92.31 330 SER B CA 1
ATOM 5824 C C . SER B 1 330 ? -13.289 53.688 2.311 1 92.31 330 SER B C 1
ATOM 5826 O O . SER B 1 330 ? -13.422 52.469 2.328 1 92.31 330 SER B O 1
ATOM 5828 N N . SER B 1 331 ? -13.414 54.406 1.199 1 91.19 331 SER B N 1
ATOM 5829 C CA . SER B 1 331 ? -13.812 53.812 -0.07 1 91.19 331 SER B CA 1
ATOM 5830 C C . SER B 1 331 ? -12.859 52.719 -0.487 1 91.19 331 SER B C 1
ATOM 5832 O O . SER B 1 331 ? -13.297 51.656 -0.924 1 91.19 331 SER B O 1
ATOM 5834 N N . ARG B 1 332 ? -11.633 52.906 -0.291 1 91.06 332 ARG B N 1
ATOM 5835 C CA . ARG B 1 332 ? -10.633 51.906 -0.667 1 91.06 332 ARG B CA 1
ATOM 5836 C C . ARG B 1 332 ? -10.703 50.688 0.241 1 91.06 332 ARG B C 1
ATOM 5838 O O . ARG B 1 332 ? -10.641 49.562 -0.234 1 91.06 332 ARG B O 1
ATOM 5845 N N . ASP B 1 333 ? -10.828 50.875 1.453 1 93.5 333 ASP B N 1
ATOM 5846 C CA . ASP B 1 333 ? -10.852 49.812 2.43 1 93.5 333 ASP B CA 1
ATOM 5847 C C . ASP B 1 333 ? -12.164 49.031 2.348 1 93.5 333 ASP B C 1
ATOM 5849 O O . ASP B 1 333 ? -12.195 47.812 2.613 1 93.5 333 ASP B O 1
ATOM 5853 N N . ARG B 1 334 ? -13.203 49.781 1.959 1 92.69 334 ARG B N 1
ATOM 5854 C CA . ARG B 1 334 ? -14.484 49.125 1.752 1 92.69 334 ARG B CA 1
ATOM 5855 C C . ARG B 1 334 ? -14.391 48.062 0.646 1 92.69 334 ARG B C 1
ATOM 5857 O O . ARG B 1 334 ? -14.906 46.969 0.791 1 92.69 334 ARG B O 1
ATOM 5864 N N . ARG B 1 335 ? -13.773 48.406 -0.372 1 92.06 335 ARG B N 1
ATOM 5865 C CA . ARG B 1 335 ? -13.609 47.5 -1.496 1 92.06 335 ARG B CA 1
ATOM 5866 C C . ARG B 1 335 ? -12.805 46.281 -1.085 1 92.06 335 ARG B C 1
ATOM 5868 O O . ARG B 1 335 ? -13.156 45.156 -1.438 1 92.06 335 ARG B O 1
ATOM 5875 N N . THR B 1 336 ? -11.734 46.469 -0.376 1 93.62 336 THR B N 1
ATOM 5876 C CA . THR B 1 336 ? -10.883 45.406 0.101 1 93.62 336 THR B CA 1
ATOM 5877 C C . THR B 1 336 ? -11.656 44.469 1.037 1 93.62 336 THR B C 1
ATOM 5879 O O . THR B 1 336 ? -11.602 43.25 0.9 1 93.62 336 THR B O 1
ATOM 5882 N N . PHE B 1 337 ? -12.359 45.062 1.937 1 94.75 337 PHE B N 1
ATOM 5883 C CA . PHE B 1 337 ? -13.117 44.312 2.928 1 94.75 337 PHE B CA 1
ATOM 5884 C C . PHE B 1 337 ? -14.188 43.469 2.256 1 94.75 337 PHE B C 1
ATOM 5886 O O . PHE B 1 337 ? -14.336 42.281 2.57 1 94.75 337 PHE B O 1
ATOM 5893 N N . GLU B 1 338 ? -14.906 44.031 1.318 1 93.5 338 GLU B N 1
ATOM 5894 C CA . GLU B 1 338 ? -15.984 43.344 0.62 1 93.5 338 GLU B CA 1
ATOM 5895 C C . GLU B 1 338 ? -15.453 42.156 -0.185 1 93.5 338 GLU B C 1
ATOM 5897 O O . GLU B 1 338 ? -16.141 41.156 -0.335 1 93.5 338 GLU B O 1
ATOM 5902 N N . ARG B 1 339 ? -14.266 42.281 -0.618 1 92.75 339 ARG B N 1
ATOM 5903 C CA . ARG B 1 339 ? -13.641 41.156 -1.319 1 92.75 339 ARG B CA 1
ATOM 5904 C C . ARG B 1 339 ? -13.203 40.062 -0.343 1 92.75 339 ARG B C 1
ATOM 5906 O O . ARG B 1 339 ? -13.383 38.875 -0.61 1 92.75 339 ARG B O 1
ATOM 5913 N N . LEU B 1 340 ? -12.633 40.469 0.77 1 93.69 340 LEU B N 1
ATOM 5914 C CA . LEU B 1 340 ? -12.086 39.531 1.754 1 93.69 340 LEU B CA 1
ATOM 5915 C C . LEU B 1 340 ? -13.195 38.688 2.363 1 93.69 340 LEU B C 1
ATOM 5917 O O . LEU B 1 340 ? -13 37.5 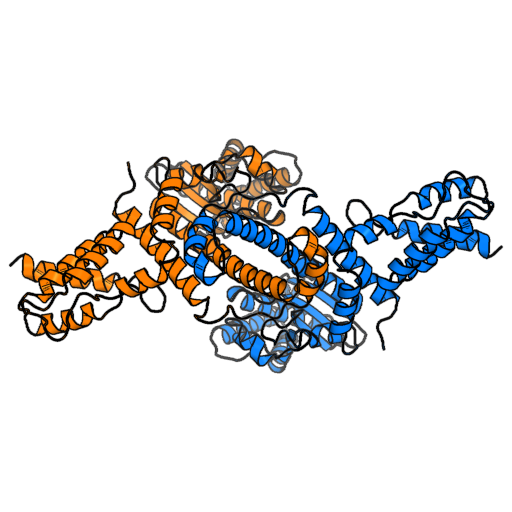2.602 1 93.69 340 LEU B O 1
ATOM 5921 N N . ILE B 1 341 ? -14.312 39.312 2.668 1 94.19 341 ILE B N 1
ATOM 5922 C CA . ILE B 1 341 ? -15.375 38.594 3.354 1 94.19 341 ILE B CA 1
ATOM 5923 C C . ILE B 1 341 ? -16.016 37.594 2.396 1 94.19 341 ILE B C 1
ATOM 5925 O O . ILE B 1 341 ? -16.781 36.719 2.82 1 94.19 341 ILE B O 1
ATOM 5929 N N . ASN B 1 342 ? -15.742 37.688 1.144 1 92.75 342 ASN B N 1
ATOM 5930 C CA . ASN B 1 342 ? -16.266 36.75 0.157 1 92.75 342 ASN B CA 1
ATOM 5931 C C . ASN B 1 342 ? -15.25 35.625 -0.144 1 92.75 342 ASN B C 1
ATOM 5933 O O . ASN B 1 342 ? -15.531 34.719 -0.926 1 92.75 342 ASN B O 1
ATOM 5937 N N . ASN B 1 343 ? -14.117 35.719 0.445 1 92.31 343 ASN B N 1
ATOM 5938 C CA . ASN B 1 343 ? -13.141 34.625 0.338 1 92.31 343 ASN B CA 1
ATOM 5939 C C . ASN B 1 343 ? -13.445 33.5 1.312 1 92.31 343 ASN B C 1
ATOM 5941 O O . ASN B 1 343 ? -13.891 33.75 2.436 1 92.31 343 ASN B O 1
ATOM 5945 N N . SER B 1 344 ? -13.141 32.281 0.881 1 94.25 344 SER B N 1
ATOM 5946 C CA . SER B 1 344 ? -13.375 31.125 1.72 1 94.25 344 SER B CA 1
ATOM 5947 C C . SER B 1 344 ? -12.219 30.906 2.691 1 94.25 344 SER B C 1
ATOM 5949 O O . SER B 1 344 ? -11.094 31.344 2.439 1 94.25 344 SER B O 1
ATOM 5951 N N . MET B 1 345 ? -12.539 30.328 3.805 1 95.38 345 MET B N 1
ATOM 5952 C CA . MET B 1 345 ? -11.523 29.984 4.797 1 95.38 345 MET B CA 1
ATOM 5953 C C . MET B 1 345 ? -10.523 28.984 4.234 1 95.38 345 MET B C 1
ATOM 5955 O O . MET B 1 345 ? -9.32 29.078 4.496 1 95.38 345 MET B O 1
ATOM 5959 N N . PHE B 1 346 ? -11.039 27.938 3.521 1 93.94 346 PHE B N 1
ATOM 5960 C CA . PHE B 1 346 ? -10.211 26.953 2.822 1 93.94 346 PHE B CA 1
ATOM 5961 C C . PHE B 1 346 ? -10.406 27.062 1.314 1 93.94 346 PHE B C 1
ATOM 5963 O O . PHE B 1 346 ? -11.539 27.219 0.839 1 93.94 346 PHE B O 1
ATOM 5970 N N . SER B 1 347 ? -9.305 27.016 0.529 1 87.94 347 SER B N 1
ATOM 5971 C CA . SER B 1 347 ? -9.352 27.094 -0.928 1 87.94 347 SER B CA 1
ATOM 5972 C C . SER B 1 347 ? -9.891 25.797 -1.527 1 87.94 347 SER B C 1
ATOM 5974 O O . SER B 1 347 ? -10.133 24.828 -0.807 1 87.94 347 SER B O 1
ATOM 5976 N N . ASN B 1 348 ? -10.023 25.797 -2.828 1 80.62 348 ASN B N 1
ATOM 5977 C CA . ASN B 1 348 ? -10.508 24.625 -3.559 1 80.62 348 ASN B CA 1
ATOM 5978 C C . ASN B 1 348 ? -9.523 23.469 -3.471 1 80.62 348 ASN B C 1
ATOM 5980 O O . ASN B 1 348 ? -9.906 22.312 -3.619 1 80.62 348 ASN B O 1
ATOM 5984 N N . ASN B 1 349 ? -8.289 23.797 -3.188 1 78.12 349 ASN B N 1
ATOM 5985 C CA . ASN B 1 349 ? -7.273 22.766 -3.014 1 78.12 349 ASN B CA 1
ATOM 5986 C C . ASN B 1 349 ? -7.078 22.406 -1.543 1 78.12 349 ASN B C 1
ATOM 5988 O O . ASN B 1 349 ? -6.039 21.875 -1.161 1 78.12 349 ASN B O 1
ATOM 5992 N N . ASN B 1 350 ? -8.031 22.875 -0.688 1 83.12 350 ASN B N 1
ATOM 5993 C CA . ASN B 1 350 ? -8.125 22.531 0.726 1 83.12 350 ASN B CA 1
ATOM 5994 C C . ASN B 1 350 ? -7.008 23.172 1.539 1 83.12 350 ASN B C 1
ATOM 5996 O O . ASN B 1 350 ? -6.602 22.641 2.574 1 83.12 350 ASN B O 1
ATOM 6000 N N . LYS B 1 351 ? -6.516 24.266 0.986 1 89.25 351 LYS B N 1
ATOM 6001 C CA . LYS B 1 351 ? -5.492 25.016 1.711 1 89.25 351 LYS B CA 1
ATOM 6002 C C . LYS B 1 351 ? -6.117 26.109 2.564 1 89.25 351 LYS B C 1
ATOM 6004 O O . LYS B 1 351 ? -7.027 26.812 2.117 1 89.25 351 LYS B O 1
ATOM 6009 N N . TYR B 1 352 ? -5.637 26.188 3.742 1 94 352 TYR B N 1
ATOM 6010 C CA . TYR B 1 352 ? -6.086 27.234 4.645 1 94 352 TYR B CA 1
ATOM 6011 C C . TYR B 1 352 ? -5.691 28.609 4.117 1 94 352 TYR B C 1
ATOM 6013 O O . TYR B 1 352 ? -4.555 28.812 3.688 1 94 352 TYR B O 1
ATOM 6021 N N . ASN B 1 353 ? -6.637 29.547 4.094 1 93.75 353 ASN B N 1
ATOM 6022 C CA . ASN B 1 353 ? -6.43 30.891 3.561 1 93.75 353 ASN B CA 1
ATOM 6023 C C . ASN B 1 353 ? -5.867 31.828 4.621 1 93.75 353 ASN B C 1
ATOM 6025 O O . ASN B 1 353 ? -6.57 32.719 5.105 1 93.75 353 ASN B O 1
ATOM 6029 N N . GLU B 1 354 ? -4.633 31.703 4.863 1 92.38 354 GLU B N 1
ATOM 6030 C CA . GLU B 1 354 ? -3.963 32.531 5.871 1 92.38 354 GLU B CA 1
ATOM 6031 C C . GLU B 1 354 ? -3.965 34 5.477 1 92.38 354 GLU B C 1
ATOM 6033 O O . GLU B 1 354 ? -4.062 34.875 6.336 1 92.38 354 GLU B O 1
ATOM 6038 N N . ASN B 1 355 ? -3.859 34.281 4.23 1 92.06 355 ASN B N 1
ATOM 6039 C CA . ASN B 1 355 ? -3.818 35.625 3.719 1 92.06 355 ASN B CA 1
ATOM 6040 C C . ASN B 1 355 ? -5.113 36.375 4.02 1 92.06 355 ASN B C 1
ATOM 6042 O O . ASN B 1 355 ? -5.082 37.562 4.391 1 92.06 355 ASN B O 1
ATOM 6046 N N . ARG B 1 356 ? -6.164 35.688 3.818 1 93.94 356 ARG B N 1
ATOM 6047 C CA . ARG B 1 356 ? -7.469 36.281 4.129 1 93.94 356 ARG B CA 1
ATOM 6048 C C . ARG B 1 356 ? -7.531 36.75 5.582 1 93.94 356 ARG B C 1
ATOM 6050 O O . ARG B 1 356 ? -7.93 37.875 5.859 1 93.94 356 ARG B O 1
ATOM 6057 N N . LYS B 1 357 ? -7.137 35.906 6.484 1 94.44 357 LYS B N 1
ATOM 6058 C CA . LYS B 1 357 ? -7.168 36.219 7.91 1 94.44 357 LYS B CA 1
ATOM 6059 C C . LYS B 1 357 ? -6.238 37.375 8.25 1 94.44 357 LYS B C 1
ATOM 6061 O O . LYS B 1 357 ? -6.633 38.312 8.961 1 94.44 357 LYS B O 1
ATOM 6066 N N . MET B 1 358 ? -5.086 37.312 7.699 1 94.56 358 MET B N 1
ATOM 6067 C CA . MET B 1 358 ? -4.094 38.344 7.984 1 94.56 358 MET B CA 1
ATOM 6068 C C . MET B 1 358 ? -4.574 39.719 7.508 1 94.56 358 MET B C 1
ATOM 6070 O O . MET B 1 358 ? -4.445 40.719 8.227 1 94.56 358 MET B O 1
ATOM 6074 N N . LYS B 1 359 ? -5.117 39.781 6.355 1 94.5 359 LYS B N 1
ATOM 6075 C CA . LYS B 1 359 ? -5.574 41.031 5.781 1 94.5 359 LYS B CA 1
ATOM 6076 C C . LYS B 1 359 ? -6.766 41.594 6.555 1 94.5 359 LYS B C 1
ATOM 6078 O O . LYS B 1 359 ? -6.883 42.812 6.734 1 94.5 359 LYS B O 1
ATOM 6083 N N . ILE B 1 360 ? -7.605 40.75 6.973 1 95.31 360 ILE B N 1
ATOM 6084 C CA . ILE B 1 360 ? -8.758 41.188 7.758 1 95.31 360 ILE B CA 1
ATOM 6085 C C . ILE B 1 360 ? -8.289 41.781 9.086 1 95.31 360 ILE B C 1
ATOM 6087 O O . ILE B 1 360 ? -8.758 42.844 9.5 1 95.31 360 ILE B O 1
ATOM 6091 N N . LEU B 1 361 ? -7.383 41.062 9.695 1 95.06 361 LEU B N 1
ATOM 6092 C CA . LEU B 1 361 ? -6.891 41.531 10.984 1 95.06 361 LEU B CA 1
ATOM 6093 C C . LEU B 1 361 ? -6.102 42.844 10.828 1 95.06 361 LEU B C 1
ATOM 6095 O O . LEU B 1 361 ? -6.141 43.719 11.703 1 95.06 361 LEU B O 1
ATOM 6099 N N . GLU B 1 362 ? -5.418 42.938 9.758 1 94.81 362 GLU B N 1
ATOM 6100 C CA . GLU B 1 362 ? -4.719 44.188 9.461 1 94.81 362 GLU B CA 1
ATOM 6101 C C . GLU B 1 362 ? -5.699 45.344 9.312 1 94.81 362 GLU B C 1
ATOM 6103 O O . GLU B 1 362 ? -5.465 46.438 9.836 1 94.81 362 GLU B O 1
ATOM 6108 N N . LEU B 1 363 ? -6.73 45.125 8.516 1 94.56 363 LEU B N 1
ATOM 6109 C CA . LEU B 1 363 ? -7.762 46.125 8.32 1 94.56 363 LEU B CA 1
ATOM 6110 C C . LEU B 1 363 ? -8.414 46.5 9.648 1 94.56 363 LEU B C 1
ATOM 6112 O O . LEU B 1 363 ? -8.672 47.656 9.914 1 94.56 363 LEU B O 1
ATOM 6116 N N . TYR B 1 364 ? -8.648 45.5 10.445 1 95.38 364 TYR B N 1
ATOM 6117 C CA . TYR B 1 364 ? -9.25 45.719 11.758 1 95.38 364 TYR B CA 1
ATOM 6118 C C . TYR B 1 364 ? -8.359 46.594 12.625 1 95.38 364 TYR B C 1
ATOM 6120 O O . TYR B 1 364 ? -8.836 47.531 13.258 1 95.38 364 TYR B O 1
ATOM 6128 N N . ASN B 1 365 ? -7.125 46.281 12.695 1 94.56 365 ASN B N 1
ATOM 6129 C CA . ASN B 1 365 ? -6.188 47.031 13.508 1 94.56 365 ASN B CA 1
ATOM 6130 C C . ASN B 1 365 ? -6.086 48.5 13.039 1 94.56 365 ASN B C 1
ATOM 6132 O O . ASN B 1 365 ? -5.875 49.406 13.844 1 94.56 365 ASN B O 1
ATOM 6136 N N . LYS B 1 366 ? -6.199 48.688 11.758 1 93.12 366 LYS B N 1
ATOM 6137 C CA . LYS B 1 366 ? -6.176 50.031 11.172 1 93.12 366 LYS B CA 1
ATOM 6138 C C . LYS B 1 366 ? -7.328 50.875 11.695 1 93.12 366 LYS B C 1
ATOM 6140 O O . LYS B 1 366 ? -7.172 52.062 11.922 1 93.12 366 LYS B O 1
ATOM 6145 N N . TYR B 1 367 ? -8.461 50.344 11.93 1 92.62 367 TYR B N 1
ATOM 6146 C CA . TYR B 1 367 ? -9.656 51.094 12.305 1 92.62 367 TYR B CA 1
ATOM 6147 C C . TYR B 1 367 ? -9.883 51.031 13.812 1 92.62 367 TYR B C 1
ATOM 6149 O O . TYR B 1 367 ? -10.633 51.844 14.359 1 92.62 367 TYR B O 1
ATOM 6157 N N . MET B 1 368 ? -9.32 50.094 14.516 1 85.38 368 MET B N 1
ATOM 6158 C CA . MET B 1 368 ? -9.477 50.031 15.969 1 85.38 368 MET B CA 1
ATOM 6159 C C . MET B 1 368 ? -8.391 50.844 16.656 1 85.38 368 MET B C 1
ATOM 6161 O O . MET B 1 368 ? -8.562 51.281 17.797 1 85.38 368 MET B O 1
ATOM 6165 N N . GLN B 1 369 ? -7.113 50.875 16.25 1 68.25 369 GLN B N 1
ATOM 6166 C CA . GLN B 1 369 ? -6.102 51.75 16.828 1 68.25 369 GLN B CA 1
ATOM 6167 C C . GLN B 1 369 ? -6.402 53.219 16.516 1 68.25 369 GLN B C 1
ATOM 6169 O O . GLN B 1 369 ? -5.742 54.125 17.047 1 68.25 369 GLN B O 1
ATOM 6174 N N . LYS B 1 370 ? -7.359 53.75 15.734 1 51.56 370 LYS B N 1
ATOM 6175 C CA . LYS B 1 370 ? -7.711 55.156 15.641 1 51.56 370 LYS B CA 1
ATOM 6176 C C . LYS B 1 370 ? -8.797 55.531 16.641 1 51.56 370 LYS B C 1
ATOM 6178 O O . LYS B 1 370 ? -9.719 54.719 16.891 1 51.56 370 LYS B O 1
#

Solvent-accessible surface area (backbone atoms only — not comparable to full-atom values): 39444 Å² total; per-residue (Å²): 113,80,80,49,70,67,53,51,23,53,49,34,52,52,48,49,31,53,52,52,56,52,52,66,68,44,52,92,84,56,70,75,75,57,23,51,54,69,61,53,33,55,46,40,29,40,23,75,81,71,74,42,89,46,67,70,54,42,50,50,49,52,40,51,34,54,52,48,47,52,52,51,47,44,42,59,71,45,47,53,47,50,47,47,23,62,49,47,71,29,35,68,43,72,48,63,94,43,68,35,38,45,47,33,54,52,49,51,52,49,52,51,50,32,26,74,72,58,78,39,72,42,43,64,68,60,51,51,51,52,40,53,55,28,63,70,49,93,54,61,74,36,78,52,80,68,46,68,31,51,33,34,42,69,62,92,56,33,37,41,33,28,39,73,44,63,88,77,68,58,56,82,49,43,64,58,52,45,51,48,42,52,51,52,47,44,46,43,47,68,76,36,67,84,33,48,76,46,59,32,42,30,24,82,49,32,46,82,25,58,64,91,41,54,55,39,71,50,68,68,63,47,40,69,70,39,61,66,40,56,40,58,44,30,75,89,36,51,28,45,12,32,56,32,40,15,63,40,53,69,24,82,66,36,42,56,51,53,50,50,52,42,49,54,43,29,31,62,58,32,65,61,53,46,65,52,56,34,43,56,74,24,54,34,79,93,35,55,48,35,93,66,13,58,41,65,69,50,42,52,52,47,48,50,50,32,57,57,41,41,33,60,70,54,47,54,39,49,53,40,49,57,52,55,34,50,40,89,60,56,76,68,54,41,56,51,48,63,53,48,62,69,46,48,46,48,46,96,84,48,42,75,38,60,64,56,50,52,52,50,48,50,54,38,49,62,63,62,78,101,110,80,81,48,69,69,54,51,22,52,49,34,52,53,49,48,31,53,51,52,56,53,52,68,69,44,51,94,65,72,72,74,72,58,24,49,54,68,60,54,34,54,47,39,30,40,22,73,81,71,73,40,88,47,69,70,53,43,50,51,49,51,39,50,34,54,53,48,49,50,52,51,48,45,41,59,71,44,48,53,46,52,48,47,23,61,48,47,71,30,36,68,46,73,48,63,95,43,67,36,39,46,48,32,55,53,48,52,51,51,52,51,52,30,27,75,73,59,79,39,72,44,44,65,67,60,50,50,52,52,39,52,56,29,62,70,51,94,54,59,75,36,79,51,80,67,45,68,30,52,32,34,42,68,61,90,57,34,36,42,34,27,40,73,45,64,88,76,66,57,54,81,49,44,63,58,51,45,51,44,42,52,51,51,46,45,47,43,49,67,76,36,69,83,33,50,75,47,58,32,42,30,23,81,46,33,46,81,26,56,62,91,41,56,58,39,68,50,69,69,64,46,40,70,70,39,59,67,38,57,41,56,45,29,75,90,36,52,28,45,12,33,57,34,40,14,63,41,52,68,24,82,66,34,40,55,51,54,50,49,53,41,49,53,44,29,30,63,58,32,67,62,52,48,64,51,55,34,43,59,73,24,55,33,78,92,34,56,49,35,95,65,13,60,39,66,68,50,43,50,54,47,49,51,51,32,58,58,43,41,34,60,71,54,49,53,39,50,52,39,49,57,52,55,36,49,39,89,62,56,75,69,54,41,55,52,50,61,52,49,61,70,46,48,46,49,45,97,83,47,41,73,39,60,64,54,48,50,51,49,47,50,55,38,51,62,63,63,77,100

Radius of gyration: 31.65 Å; Cα contacts (8 Å, |Δi|>4): 1076; chains: 2; bounding box: 71×112×64 Å

Secondary structure (DSSP, 8-state):
-PPPHHHHHHHHHHHHHHHHHHHHHS-SS--PPP--HHHHHHHGGGHHHHT--SHHHHHHHHHHHHHHHHHHHHIIIIIHHHHHHHHHT-EEEEE-S-EEEHHHHHHHHHHHHHHHHTSS---HHHHHHHHHHHHHS---EEEPPPEEEEEEEE-SSEEEEEEE--S---TTHHHHHHHHHHHHHHHHHHH-TTSEEEEEEEESS-TTS-TTSTT---HHHHHHHSTTHHHH--GGGEEETHHHHHHHHSSTTHHHHHHHHHHHH-STTHHHHHHHHTS-TTB-GGGTTSTTSB-HHHHHHHHHHHHHTT-HHHHHHHHHHHHHTTS---HHHHHHHHHHTTS-SB-TT--B-HHHHHHHHHHHHHHH--/-PPPHHHHHHHHHHHHHHHHHHHHHS-SS--PPP--HHHHHHHGGGHHHHT--SHHHHHHHHHHHHHHHHHHHHIIIIIHHHHHHHHHT-EEEEE-S-EEEHHHHHHHHHHHHHHHHTSS---HHHHHHHHHHHHHS---EEEPPPEEEEEEEE-SSEEEEEEE--S---TTHHHHHHHHHHHHHHHHHHH-TTSEEEEEEEESS-TTS-TTSTT---HHHHHHHSTTHHHH--GGGEEETHHHHHHHHSSTTHHHHHHHHHHHH-STTHHHHHHHHTS-TTB-GGGTTSTTSB-HHHHHHHHHHHHHTT-HHHHHHHHHHHHHTTS---HHHHHHHHHHTTS-SB-TT--B-HHHHHHHHHHHHHHH--

Nearest PDB structures (foldseek):
  5amr-assembly1_A  TM=2.542E-01  e=3.602E-01  La Crosse virus
  7oro-assembly1_A  TM=2.621E-01  e=1.277E+00  Orthobunyavirus lacrosseense
  7oea-assembly1_L  TM=2.465E-01  e=5.006E+00  Mammarenavirus lassaense
  6kld-assembly1_A  TM=2.752E-01  e=7.134E+00  Mammarenavirus machupoense
  7elc-assembly1_A  TM=2.510E-01  e=8.735E+00  Mammarenavirus machupoense

Sequence (740 aa):
MPLSKNVIEKISIETIRVLKSRFDTISDEDIKIRNMPFHMAFLRAFYGKIGINDDTEALKFLTLSQWFHGLSTTLGQSYFENIAHILSNGEKRTFKNYKIKRSVRDKISEIINDLKSGERLPNVEKENKELREATSKNSEYVNGLEFTADVYFEDKDKVVMIELKTVRPNAGEMRGEKQKILYGKAYMMETKPNKKVYYFIGFPYDPTENPENPCGYDKDRFMSSLIEFSKYFDKREVLIAEELWSFLSGEENTMKKILDIINSIAKPDFKEKFDFINTFPFINQDRLYTKDAIDEQKFKKYMDILQEWRLYSEIECAKAVKELSLLKLSSRDRRTFERLINNSMFSNNNKYNENRKMKILELYNKYMQKMPLSKNVIEKISIETIRVLKSRFDTISDEDIKIRNMPFHMAFLRAFYGKIGINDDTEALKFLTLSQWFHGLSTTLGQSYFENIAHILSNGEKRTFKNYKIKRSVRDKISEIINDLKSGERLPNVEKENKELREATSKNSEYVNGLEFTADVYFEDKDKVVMIELKTVRPNAGEMRGEKQKILYGKAYMMETKPNKKVYYFIGFPYDPTENPENPCGYDKDRFMSSLIEFSKYFDKREVLIAEELWSFLSGEENTMKKILDIINSIAKPDFKEKFDFINTFPFINQDRLYTKDAIDEQKFKKYMDILQEWRLYSEIECAKAVKELSLLKLSSRDRRTFERLINNSMFSNNNKYNENRKMKILELYNKYMQK